Protein AF-0000000087428245 (afdb_homodimer)

Nearest PDB structures (foldseek):
  7drk-assembly1_B  TM=6.862E-01  e=1.731E-03  Staphylococcus aureus subsp. aureus N315
  4o6m-assembly1_A  TM=5.547E-01  e=1.733E-02  Archaeoglobus fulgidus DSM 4304
  4q7c-assembly1_A  TM=5.363E-01  e=1.447E-02  Archaeoglobus fulgidus DSM 4304
  4q7c-assembly1_B  TM=5.161E-01  e=2.723E-02  Archaeoglobus fulgidus DSM 4304
  7drk-assembly1_B  TM=6.968E-01  e=2.208E-03  Staphylococcus aureus subsp. aureus N315

Structure (mmCIF, N/CA/C/O backbone):
data_AF-0000000087428245-model_v1
#
loop_
_entity.id
_entity.type
_entity.pdbx_description
1 polymer 'CDP-diacylglycerol--inositol 3-phosphatidyltransferase'
#
loop_
_atom_site.group_PDB
_atom_site.id
_atom_site.type_symbol
_atom_site.label_atom_id
_atom_site.label_alt_id
_atom_site.label_comp_id
_atom_site.label_asym_id
_atom_site.label_entity_id
_atom_site.label_seq_id
_atom_site.pdbx_PDB_ins_code
_atom_site.Cartn_x
_atom_site.Cartn_y
_atom_site.Cartn_z
_atom_site.occupancy
_atom_site.B_iso_or_equiv
_atom_site.auth_seq_id
_atom_site.auth_comp_id
_atom_site.auth_asym_id
_atom_site.auth_atom_id
_atom_site.pdbx_PDB_model_num
ATOM 1 N N . MET A 1 1 ? -6.777 17.188 38.906 1 25.62 1 MET A N 1
ATOM 2 C CA . MET A 1 1 ? -7.691 16.234 38.281 1 25.62 1 MET A CA 1
ATOM 3 C C . MET A 1 1 ? -7.129 15.742 36.969 1 25.62 1 MET A C 1
ATOM 5 O O . MET A 1 1 ? -6.895 16.531 36.031 1 25.62 1 MET A O 1
ATOM 9 N N . GLY A 1 2 ? -6.172 14.945 36.75 1 35.5 2 GLY A N 1
ATOM 10 C CA . GLY A 1 2 ? -5.199 14.648 35.688 1 35.5 2 GLY A CA 1
ATOM 11 C C . GLY A 1 2 ? -5.836 14.336 34.375 1 35.5 2 GLY A C 1
ATOM 12 O O . GLY A 1 2 ? -6.699 13.453 34.281 1 35.5 2 GLY A O 1
ATOM 13 N N . PHE A 1 3 ? -6.238 15.227 33.438 1 37.97 3 PHE A N 1
ATOM 14 C CA . PHE A 1 3 ? -7.055 15.258 32.219 1 37.97 3 PHE A CA 1
ATOM 15 C C . PHE A 1 3 ? -6.816 14.008 31.375 1 37.97 3 PHE A C 1
ATOM 17 O O . PHE A 1 3 ? -5.691 13.758 30.938 1 37.97 3 PHE A O 1
ATOM 24 N N . ARG A 1 4 ? -7.328 12.883 31.672 1 47.16 4 ARG A N 1
ATOM 25 C CA . ARG A 1 4 ? -7.285 11.602 30.969 1 47.16 4 ARG A CA 1
ATOM 26 C C . ARG A 1 4 ? -7.406 11.797 29.453 1 47.16 4 ARG A C 1
ATOM 28 O O . ARG A 1 4 ? -8.445 12.242 28.969 1 47.16 4 ARG A O 1
ATOM 35 N N . VAL A 1 5 ? -6.309 12.094 28.766 1 56.28 5 VAL A N 1
ATOM 36 C CA . VAL A 1 5 ? -6.246 12.383 27.344 1 56.28 5 VAL A CA 1
ATOM 37 C C . VAL A 1 5 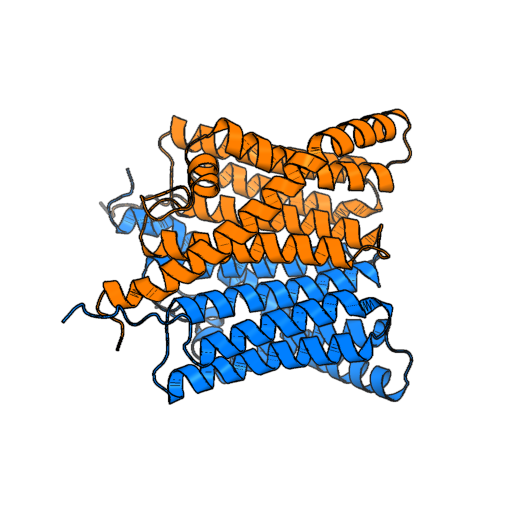? -7.074 11.359 26.562 1 56.28 5 VAL A C 1
ATOM 39 O O . VAL A 1 5 ? -6.863 10.148 26.703 1 56.28 5 VAL A O 1
ATOM 42 N N . ARG A 1 6 ? -8.367 11.766 26.312 1 72.69 6 ARG A N 1
ATOM 43 C CA . ARG A 1 6 ? -9.305 10.953 25.547 1 72.69 6 ARG A CA 1
ATOM 44 C C . ARG A 1 6 ? -8.695 10.516 24.219 1 72.69 6 ARG A C 1
ATOM 46 O O . ARG A 1 6 ? -8.125 11.328 23.5 1 72.69 6 ARG A O 1
ATOM 53 N N . SER A 1 7 ? -8.32 9.266 24.156 1 88.38 7 SER A N 1
ATOM 54 C CA . SER A 1 7 ? -7.762 8.625 22.969 1 88.38 7 SER A CA 1
ATOM 55 C C . SER A 1 7 ? -8.867 8.133 22.031 1 88.38 7 SER A C 1
ATOM 57 O O . SER A 1 7 ? -9.914 7.676 22.5 1 88.38 7 SER A O 1
ATOM 59 N N . THR A 1 8 ? -8.68 8.375 20.766 1 93.19 8 THR A N 1
ATOM 60 C CA . THR A 1 8 ? -9.648 7.941 19.766 1 93.19 8 THR A CA 1
ATOM 61 C C . THR A 1 8 ? -9.438 6.477 19.406 1 93.19 8 THR A C 1
ATOM 63 O O . THR A 1 8 ? -10.156 5.93 18.562 1 93.19 8 THR A O 1
ATOM 66 N N . VAL A 1 9 ? -8.547 5.805 20.062 1 94.56 9 VAL A N 1
ATOM 67 C CA . VAL A 1 9 ? -8.117 4.453 19.719 1 94.56 9 VAL A CA 1
ATOM 68 C C . VAL A 1 9 ? -9.297 3.492 19.844 1 94.56 9 VAL A C 1
ATOM 70 O O . VAL A 1 9 ? -9.414 2.535 19.062 1 94.56 9 VAL A O 1
ATOM 73 N N . TRP A 1 10 ? -10.211 3.855 20.719 1 94.69 10 TRP A N 1
ATOM 74 C CA . TRP A 1 10 ? -11.281 2.898 20.969 1 94.69 10 TRP A CA 1
ATOM 75 C C . TRP A 1 10 ? -12.633 3.457 20.531 1 94.69 10 TRP A C 1
ATOM 77 O O . TRP A 1 10 ? -13.68 3.008 20.984 1 94.69 10 TRP A O 1
ATOM 87 N N . TYR A 1 11 ? -12.562 4.453 19.641 1 94.56 11 TYR A N 1
ATOM 88 C CA . TYR A 1 11 ? -13.797 4.898 18.984 1 94.56 11 TYR A CA 1
ATOM 89 C C . TYR A 1 11 ? -14.477 3.744 18.266 1 94.56 11 TYR A C 1
ATOM 91 O O . TYR A 1 11 ? -13.805 2.852 17.734 1 94.56 11 TYR A O 1
ATOM 99 N N . VAL A 1 12 ? -15.734 3.758 18.219 1 96.12 12 VAL A N 1
ATOM 100 C CA . VAL A 1 12 ? -16.531 2.68 17.641 1 96.12 12 VAL A CA 1
ATOM 101 C C . VAL A 1 12 ? -16.094 2.436 16.188 1 96.12 12 VAL A C 1
ATOM 103 O O . VAL A 1 12 ? -15.82 1.298 15.805 1 96.12 12 VAL A O 1
ATOM 106 N N . PRO A 1 13 ? -16 3.436 15.328 1 96.5 13 PRO A N 1
ATOM 107 C CA . PRO A 1 13 ? -15.555 3.195 13.961 1 96.5 13 PRO A CA 1
ATOM 108 C C . PRO A 1 13 ? -14.172 2.543 13.898 1 96.5 13 PRO A C 1
ATOM 110 O O . PRO A 1 13 ? -13.906 1.738 13 1 96.5 13 PRO A O 1
ATOM 113 N N . ASN A 1 14 ? -13.273 2.873 14.828 1 96.94 14 ASN A N 1
ATOM 114 C CA . ASN A 1 14 ? -11.938 2.281 14.844 1 96.94 14 ASN A CA 1
ATOM 115 C C . ASN A 1 14 ? -11.984 0.807 15.227 1 96.94 14 ASN A C 1
ATOM 117 O O . ASN A 1 14 ? -11.211 0 14.711 1 96.94 14 ASN A O 1
ATOM 121 N N . VAL A 1 15 ? -12.844 0.48 16.141 1 97.19 15 VAL A N 1
ATOM 122 C CA . VAL A 1 15 ? -13.023 -0.917 16.516 1 97.19 15 VAL A CA 1
ATOM 123 C C . VAL A 1 15 ? -13.531 -1.714 15.312 1 97.19 15 VAL A C 1
ATOM 125 O O . VAL A 1 15 ? -13.117 -2.857 15.102 1 97.19 15 VAL A O 1
ATOM 128 N N . ILE A 1 16 ? -14.406 -1.159 14.547 1 97.88 16 ILE A N 1
ATOM 129 C CA . ILE A 1 16 ? -14.891 -1.794 13.32 1 97.88 16 ILE A CA 1
ATOM 130 C C . ILE A 1 16 ? -13.727 -2.037 12.367 1 97.88 16 ILE A C 1
ATOM 132 O O . ILE A 1 16 ? -13.625 -3.105 11.766 1 97.88 16 ILE A O 1
ATOM 136 N N . ASP A 1 17 ? -12.859 -1.083 12.266 1 98 17 ASP A N 1
ATOM 137 C CA . ASP A 1 17 ? -11.695 -1.223 11.398 1 98 17 ASP A CA 1
ATOM 138 C C . ASP A 1 17 ? -10.766 -2.334 11.891 1 98 17 ASP A C 1
ATOM 140 O O . ASP A 1 17 ? -10.219 -3.094 11.094 1 98 17 ASP A O 1
ATOM 144 N N . TYR A 1 18 ? -10.625 -2.43 13.273 1 97.88 18 TYR A N 1
ATOM 145 C CA . TYR A 1 18 ? -9.836 -3.531 13.812 1 97.88 18 TYR A CA 1
ATOM 146 C C . TYR A 1 18 ? -10.469 -4.875 13.469 1 97.88 18 TYR A C 1
ATOM 148 O O . TYR A 1 18 ? -9.766 -5.844 13.18 1 97.88 18 TYR A O 1
ATOM 156 N N . CYS A 1 19 ? -11.711 -4.938 13.492 1 98.06 19 CYS A N 1
ATOM 157 C CA . CYS A 1 19 ? -12.422 -6.152 13.109 1 98.06 19 CYS A CA 1
ATOM 158 C C . CYS A 1 19 ? -12.18 -6.484 11.641 1 98.06 19 CYS A C 1
ATOM 160 O O . CYS A 1 19 ? -12 -7.652 11.281 1 98.06 19 CYS A O 1
ATOM 162 N N . ARG A 1 20 ? -12.211 -5.457 10.789 1 98.31 20 ARG A N 1
ATOM 163 C CA . ARG A 1 20 ? -11.914 -5.664 9.375 1 98.31 20 ARG A CA 1
ATOM 164 C C . ARG A 1 20 ? -10.547 -6.309 9.188 1 98.31 20 ARG A C 1
ATOM 166 O O . ARG A 1 20 ? -10.398 -7.234 8.391 1 98.31 20 ARG A O 1
ATOM 173 N N . ILE A 1 21 ? -9.57 -5.84 9.922 1 98.12 21 ILE A N 1
ATOM 174 C CA . ILE A 1 21 ? -8.227 -6.402 9.859 1 98.12 21 ILE A CA 1
ATOM 175 C C . ILE A 1 21 ? -8.258 -7.875 10.258 1 98.12 21 ILE A C 1
ATOM 177 O O . ILE A 1 21 ? -7.656 -8.719 9.594 1 98.12 21 ILE A O 1
ATOM 181 N N . GLY A 1 22 ? -8.961 -8.172 11.367 1 98.12 22 GLY A N 1
ATOM 182 C CA . GLY A 1 22 ? -9.109 -9.555 11.797 1 98.12 22 GLY A CA 1
ATOM 183 C C . GLY A 1 22 ? -9.734 -10.445 10.742 1 98.12 22 GLY A C 1
ATOM 184 O O . GLY A 1 22 ? -9.266 -11.562 10.508 1 98.12 22 GLY A O 1
ATOM 185 N N . MET A 1 23 ? -10.758 -10 10.117 1 98.44 23 MET A N 1
ATOM 186 C CA . MET A 1 23 ? -11.438 -10.758 9.078 1 98.44 23 MET A CA 1
ATOM 187 C C . MET A 1 23 ? -10.5 -11.023 7.902 1 98.44 23 MET A C 1
ATOM 189 O O . MET A 1 23 ? -10.492 -12.125 7.344 1 98.44 23 MET A O 1
ATOM 193 N N . LEU A 1 24 ? -9.734 -10.023 7.543 1 98.38 24 LEU A N 1
ATOM 194 C CA . LEU A 1 24 ? -8.805 -10.18 6.43 1 98.38 24 LEU A CA 1
ATOM 195 C C . LEU A 1 24 ? -7.719 -11.195 6.762 1 98.38 24 LEU A C 1
ATOM 197 O O . LEU A 1 24 ? -7.344 -12.008 5.91 1 98.38 24 LEU A O 1
ATOM 201 N N . LEU A 1 25 ? -7.242 -11.203 8.008 1 97.88 25 LEU A N 1
ATOM 202 C CA . LEU A 1 25 ? -6.227 -12.164 8.414 1 97.88 25 LEU A CA 1
ATOM 203 C C . LEU A 1 25 ? -6.777 -13.586 8.375 1 97.88 25 LEU A C 1
ATOM 205 O O . LEU A 1 25 ? -6.105 -14.5 7.891 1 97.88 25 LEU A O 1
ATOM 209 N N . VAL A 1 26 ? -7.984 -13.742 8.828 1 98 26 VAL A N 1
ATOM 210 C CA . VAL A 1 26 ? -8.609 -15.055 8.773 1 98 26 VAL A CA 1
ATOM 211 C C . VAL A 1 26 ? -8.789 -15.484 7.312 1 98 26 VAL A C 1
ATOM 213 O O . VAL A 1 26 ? -8.539 -16.641 6.961 1 98 26 VAL A O 1
ATOM 216 N N . ALA A 1 27 ? -9.203 -14.555 6.5 1 98.12 27 ALA A N 1
ATOM 217 C CA . ALA A 1 27 ? -9.406 -14.852 5.082 1 98.12 27 ALA A CA 1
ATOM 218 C C . ALA A 1 27 ? -8.117 -15.352 4.438 1 98.12 27 ALA A C 1
ATOM 220 O O . ALA A 1 27 ? -8.125 -16.344 3.695 1 98.12 27 ALA A O 1
ATOM 221 N N . ILE A 1 28 ? -7.039 -14.727 4.73 1 97.19 28 ILE A N 1
ATOM 222 C CA . ILE A 1 28 ? -5.742 -15.039 4.145 1 97.19 28 ILE A CA 1
ATOM 223 C C . ILE A 1 28 ? -5.332 -16.469 4.516 1 97.19 28 ILE A C 1
ATOM 225 O O . ILE A 1 28 ? -4.824 -17.203 3.678 1 97.19 28 ILE A O 1
ATOM 229 N N . PHE A 1 29 ? -5.594 -16.891 5.723 1 96.69 29 PHE A N 1
ATOM 230 C CA . PHE A 1 29 ? -5.055 -18.156 6.195 1 96.69 29 PHE A CA 1
ATOM 231 C C . PHE A 1 29 ? -6.027 -19.297 5.902 1 96.69 29 PHE A C 1
ATOM 233 O O . PHE A 1 29 ? -5.711 -20.469 6.137 1 96.69 29 PHE A O 1
ATOM 240 N N . GLN A 1 30 ? -7.152 -19.031 5.316 1 94.94 30 GLN A N 1
ATOM 241 C CA . GLN A 1 30 ? -8.062 -20.094 4.926 1 94.94 30 GLN A CA 1
ATOM 242 C C . GLN A 1 30 ? -8.305 -20.094 3.418 1 94.94 30 GLN A C 1
ATOM 244 O O . GLN A 1 30 ? -9.219 -20.766 2.928 1 94.94 30 GLN A O 1
ATOM 249 N N . GLU A 1 31 ? -7.547 -19.359 2.723 1 92.5 31 GLU A N 1
ATOM 250 C CA . GLU A 1 31 ? -7.832 -19.109 1.312 1 92.5 31 GLU A CA 1
ATOM 251 C C . GLU A 1 31 ? -7.73 -20.406 0.494 1 92.5 31 GLU A C 1
ATOM 253 O O . GLU A 1 31 ? -8.5 -20.609 -0.444 1 92.5 31 GLU A O 1
ATOM 258 N N . SER A 1 32 ? -6.812 -21.312 0.851 1 89.81 32 SER A N 1
ATOM 259 C CA . SER A 1 32 ? -6.594 -22.531 0.073 1 89.81 32 SER A CA 1
ATOM 260 C C . SER A 1 32 ? -7.613 -23.609 0.426 1 89.81 32 SER A C 1
ATOM 262 O O . SER A 1 32 ? -7.98 -24.422 -0.421 1 89.81 32 SER A O 1
ATOM 264 N N . THR A 1 33 ? -8.195 -23.594 1.646 1 92.88 33 THR A N 1
ATOM 265 C CA . THR A 1 33 ? -9.055 -24.672 2.117 1 92.88 33 THR A CA 1
ATOM 266 C C . THR A 1 33 ? -10.523 -24.312 1.954 1 92.88 33 THR A C 1
ATOM 268 O O . THR A 1 33 ? -11.359 -25.172 1.672 1 92.88 33 THR A O 1
ATOM 271 N N . ARG A 1 34 ? -10.812 -23.078 2.172 1 96.06 34 ARG A N 1
ATOM 272 C CA . ARG A 1 34 ? -12.203 -22.625 2.121 1 96.06 34 ARG A CA 1
ATOM 273 C C . ARG A 1 34 ? -12.336 -21.359 1.295 1 96.06 34 ARG A C 1
ATOM 275 O O . ARG A 1 34 ? -12.594 -20.281 1.84 1 96.06 34 ARG A O 1
ATOM 282 N N . PRO A 1 35 ? -12.273 -21.453 -0.023 1 95.88 35 PRO A N 1
ATOM 283 C CA . PRO A 1 35 ? -12.297 -20.281 -0.891 1 95.88 35 PRO A CA 1
ATOM 284 C C . PRO A 1 35 ? -13.578 -19.453 -0.746 1 95.88 35 PRO A C 1
ATOM 286 O O . PRO A 1 35 ? -13.539 -18.234 -0.809 1 95.88 35 PRO A O 1
ATOM 289 N N . LEU A 1 36 ? -14.711 -20.094 -0.578 1 96 36 LEU A N 1
ATOM 290 C CA . LEU A 1 36 ? -15.961 -19.375 -0.423 1 96 36 LEU A CA 1
ATOM 291 C C . LEU A 1 36 ? -15.945 -18.516 0.838 1 96 36 LEU A C 1
ATOM 293 O O . LEU A 1 36 ? -16.328 -17.344 0.806 1 96 36 LEU A O 1
ATOM 297 N N . LEU A 1 37 ? -15.523 -19.094 1.914 1 96.88 37 LEU A N 1
ATOM 298 C CA . LEU A 1 37 ? -15.422 -18.344 3.156 1 96.88 37 LEU A CA 1
ATOM 299 C C . LEU A 1 37 ? -14.469 -17.156 2.996 1 96.88 37 LEU A C 1
ATOM 301 O O . LEU A 1 37 ? -14.727 -16.078 3.525 1 96.88 37 LEU A O 1
ATOM 305 N N . THR A 1 38 ? -13.352 -17.375 2.299 1 97.88 38 THR A N 1
ATOM 306 C CA . THR A 1 38 ? -12.383 -16.328 2.033 1 97.88 38 THR A CA 1
ATOM 307 C C . THR A 1 38 ? -13.055 -15.148 1.323 1 97.88 38 THR A C 1
ATOM 309 O O . THR A 1 38 ? -12.914 -14 1.748 1 97.88 38 THR A O 1
ATOM 312 N N . ILE A 1 39 ? -13.797 -15.414 0.321 1 97.56 39 ILE A N 1
ATOM 313 C CA . ILE A 1 39 ? -14.453 -14.383 -0.472 1 97.56 39 ILE A CA 1
ATOM 314 C C . ILE A 1 39 ? -15.5 -13.664 0.384 1 97.56 39 ILE A C 1
ATOM 316 O O . ILE A 1 39 ? -15.602 -12.43 0.344 1 97.56 39 ILE A O 1
ATOM 320 N N . ILE A 1 40 ? -16.234 -14.391 1.183 1 97.56 40 ILE A N 1
ATOM 321 C CA . ILE A 1 40 ? -17.266 -13.812 2.043 1 97.56 40 ILE A CA 1
ATOM 322 C C . ILE A 1 40 ? -16.609 -12.898 3.078 1 97.56 40 ILE A C 1
ATOM 324 O O . ILE A 1 40 ? -17.094 -11.789 3.332 1 97.56 40 ILE A O 1
ATOM 328 N N . LEU A 1 41 ? -15.531 -13.359 3.666 1 98.5 41 LEU A N 1
ATOM 329 C CA . LEU A 1 41 ? -14.844 -12.562 4.676 1 98.5 41 LEU A CA 1
ATOM 330 C C . LEU A 1 41 ? -14.297 -11.273 4.074 1 98.5 41 LEU A C 1
ATOM 332 O O . LEU A 1 41 ? -14.406 -10.211 4.68 1 98.5 41 LEU A O 1
ATOM 336 N N . ILE A 1 42 ? -13.727 -11.367 2.898 1 98.44 42 ILE A N 1
ATOM 337 C CA . ILE A 1 42 ? -13.188 -10.18 2.24 1 98.44 42 ILE A CA 1
ATOM 338 C C . ILE A 1 42 ? -14.32 -9.219 1.889 1 98.44 42 ILE A C 1
ATOM 340 O O . ILE A 1 42 ? -14.211 -8.016 2.107 1 98.44 42 ILE A O 1
ATOM 344 N N . ALA A 1 43 ? -15.406 -9.75 1.371 1 97.62 43 ALA A N 1
ATOM 345 C CA . ALA A 1 43 ? -16.562 -8.93 1.037 1 97.62 43 ALA A CA 1
ATOM 346 C C . ALA A 1 43 ? -17.141 -8.25 2.281 1 97.62 43 ALA A C 1
ATOM 348 O O . ALA A 1 43 ? -17.484 -7.07 2.246 1 97.62 43 ALA A O 1
ATOM 349 N N . CYS A 1 44 ? -17.203 -9 3.342 1 97.75 44 CYS A N 1
ATOM 350 C CA . CYS A 1 44 ? -17.703 -8.438 4.594 1 97.75 44 CYS A CA 1
ATOM 351 C C . CYS A 1 44 ? -16.797 -7.328 5.102 1 97.75 44 CYS A C 1
ATOM 353 O O . CYS A 1 44 ? -17.281 -6.281 5.539 1 97.75 44 CYS A O 1
ATOM 355 N N . ALA A 1 45 ? -15.508 -7.613 5.059 1 97.94 45 ALA A N 1
ATOM 356 C CA . ALA A 1 45 ? -14.555 -6.586 5.473 1 97.94 45 ALA A CA 1
ATOM 357 C C . ALA A 1 45 ? -14.719 -5.316 4.641 1 97.94 45 ALA A C 1
ATOM 359 O O . ALA A 1 45 ? -14.625 -4.203 5.168 1 97.94 45 ALA A O 1
ATOM 360 N N . SER A 1 46 ? -14.969 -5.453 3.373 1 96.44 46 SER A N 1
ATOM 361 C CA . SER A 1 46 ? -15.141 -4.32 2.473 1 96.44 46 SER A CA 1
ATOM 362 C C . SER A 1 46 ? -16.438 -3.576 2.766 1 96.44 46 SER A C 1
ATOM 364 O O . SER A 1 46 ? -16.5 -2.348 2.686 1 96.44 46 SER A O 1
ATOM 366 N N . LEU A 1 47 ? -17.484 -4.254 3.041 1 94.25 47 LEU A N 1
ATOM 367 C CA . LEU A 1 47 ? -18.781 -3.645 3.35 1 94.25 47 LEU A CA 1
ATOM 368 C C . LEU A 1 47 ? -18.719 -2.875 4.664 1 94.25 47 LEU A C 1
ATOM 370 O O . LEU A 1 47 ? -19.359 -1.841 4.816 1 94.25 47 LEU A O 1
ATOM 374 N N . MET A 1 48 ? -17.938 -3.4 5.527 1 96.06 48 MET A N 1
ATOM 375 C CA . MET A 1 48 ? -17.781 -2.754 6.824 1 96.06 48 MET A CA 1
ATOM 376 C C . MET A 1 48 ? -17.141 -1.383 6.68 1 96.06 48 MET A C 1
ATOM 378 O O . MET A 1 48 ? -17.234 -0.542 7.574 1 96.06 48 MET A O 1
ATOM 382 N N . ASP A 1 49 ? -16.422 -1.162 5.562 1 93.62 49 ASP A N 1
ATOM 383 C CA . ASP A 1 49 ? -15.852 0.147 5.266 1 93.62 49 ASP A CA 1
ATOM 384 C C . ASP A 1 49 ? -16.938 1.217 5.191 1 93.62 49 ASP A C 1
ATOM 386 O O . ASP A 1 49 ? -16.797 2.299 5.766 1 93.62 49 ASP A O 1
ATOM 390 N N . GLY A 1 50 ? -18.047 0.943 4.48 1 89.81 50 GLY A N 1
ATOM 391 C CA . GLY A 1 50 ? -19.172 1.863 4.402 1 89.81 50 GLY A CA 1
ATOM 392 C C . GLY A 1 50 ? -19.859 2.084 5.738 1 89.81 50 GLY A C 1
ATOM 393 O O . GLY A 1 50 ? -20.297 3.195 6.043 1 89.81 50 GLY A O 1
ATOM 394 N N . VAL A 1 51 ? -19.797 1.124 6.559 1 90.56 51 VAL A N 1
ATOM 395 C CA . VAL A 1 51 ? -20.469 1.155 7.852 1 90.56 51 VAL A CA 1
ATOM 396 C C . VAL A 1 51 ? -19.672 2.012 8.836 1 90.56 51 VAL A C 1
ATOM 398 O O . VAL A 1 51 ? -20.25 2.828 9.562 1 90.56 51 VAL A O 1
ATOM 401 N N . ASP A 1 52 ? -18.406 1.801 8.867 1 92 52 ASP A N 1
ATOM 402 C CA . ASP A 1 52 ? -17.594 2.557 9.82 1 92 52 ASP A CA 1
ATOM 403 C C . ASP A 1 52 ? -17.672 4.055 9.531 1 92 52 ASP A C 1
ATOM 405 O O . ASP A 1 52 ? -17.688 4.867 10.461 1 92 52 ASP A O 1
ATOM 409 N N . GLY A 1 53 ? -17.734 4.449 8.266 1 89.56 53 GLY A N 1
ATOM 410 C CA . GLY A 1 53 ? -17.906 5.855 7.918 1 89.56 53 GLY A CA 1
ATOM 411 C C . GLY A 1 53 ? -19.234 6.43 8.375 1 89.56 53 GLY A C 1
ATOM 412 O O . GLY A 1 53 ? -19.281 7.535 8.922 1 89.56 53 GLY A O 1
ATOM 413 N N . LYS A 1 54 ? -20.266 5.684 8.156 1 92 54 LYS A N 1
ATOM 414 C CA . LYS A 1 54 ? -21.594 6.125 8.57 1 92 54 LYS A CA 1
ATOM 415 C C . LYS A 1 54 ? -21.672 6.262 10.086 1 92 54 LYS A C 1
ATOM 417 O O . LYS A 1 54 ? -22.234 7.234 10.602 1 92 54 LYS A O 1
ATOM 422 N N . ILE A 1 55 ? -21.109 5.32 10.742 1 92.81 55 ILE A N 1
ATOM 423 C CA . ILE A 1 55 ? -21.125 5.316 12.195 1 92.81 55 ILE A CA 1
ATOM 424 C C . ILE A 1 55 ? -20.281 6.465 12.734 1 92.81 55 ILE A C 1
ATOM 426 O O . ILE A 1 55 ? -20.641 7.117 13.711 1 92.81 55 ILE A O 1
ATOM 430 N N . ALA A 1 56 ? -19.141 6.73 12.133 1 92.19 56 ALA A N 1
ATOM 431 C CA . ALA A 1 56 ? -18.281 7.832 12.539 1 92.19 56 ALA A CA 1
ATOM 432 C C . ALA A 1 56 ? -19.031 9.164 12.492 1 92.19 56 ALA A C 1
ATOM 434 O O . ALA A 1 56 ? -18.922 9.969 13.414 1 92.19 56 ALA A O 1
ATOM 435 N N . ARG A 1 57 ? -19.812 9.359 11.461 1 91.5 57 ARG A N 1
ATOM 436 C CA . ARG A 1 57 ? -20.562 10.594 11.297 1 91.5 57 ARG A CA 1
ATOM 437 C C . ARG A 1 57 ? -21.75 10.641 12.25 1 91.5 57 ARG A C 1
ATOM 439 O O . ARG A 1 57 ? -22.031 11.672 12.859 1 91.5 57 ARG A O 1
ATOM 446 N N . ALA A 1 58 ? -22.375 9.578 12.414 1 94.5 58 ALA A N 1
ATOM 447 C CA . ALA A 1 58 ? -23.562 9.5 13.266 1 94.5 58 ALA A CA 1
ATOM 448 C C . ALA A 1 58 ? -23.203 9.75 14.727 1 94.5 58 ALA A C 1
ATOM 450 O O . ALA A 1 58 ? -23.969 10.375 15.461 1 94.5 58 ALA A O 1
ATOM 451 N N . LEU A 1 59 ? -22.047 9.281 15.156 1 94.94 59 LEU A N 1
ATOM 452 C CA . LEU A 1 59 ? -21.656 9.391 16.562 1 94.94 59 LEU A CA 1
ATOM 453 C C . LEU A 1 59 ? -20.703 10.57 16.766 1 94.94 59 LEU A C 1
ATOM 455 O O . LEU A 1 59 ? -20.188 10.758 17.859 1 94.94 59 LEU A O 1
ATOM 459 N N . HIS A 1 60 ? -20.422 11.289 15.672 1 92.88 60 HIS A N 1
ATOM 460 C CA . HIS A 1 60 ? -19.484 12.398 15.727 1 92.88 60 HIS A CA 1
ATOM 461 C C . HIS A 1 60 ? -18.109 11.93 16.234 1 92.88 60 HIS A C 1
ATOM 463 O O . HIS A 1 60 ? -17.516 12.57 17.094 1 92.88 60 HIS A O 1
ATOM 469 N N . GLN A 1 61 ? -17.766 10.758 15.758 1 92.69 61 GLN A N 1
ATOM 470 C CA . GLN A 1 61 ? -16.484 10.164 16.125 1 92.69 61 GLN A CA 1
ATOM 471 C C . GLN A 1 61 ? -15.531 10.117 14.938 1 92.69 61 GLN A C 1
ATOM 473 O O . GLN A 1 61 ? -14.828 9.125 14.734 1 92.69 61 GLN A O 1
ATOM 478 N N . GLU A 1 62 ? -15.617 11.133 14.094 1 91.62 62 GLU A N 1
ATOM 479 C CA . GLU A 1 62 ? -14.641 11.25 13.016 1 91.62 62 GLU A CA 1
ATOM 480 C C . GLU A 1 62 ? -13.266 11.625 13.555 1 91.62 62 GLU A C 1
ATOM 482 O O . GLU A 1 62 ? -13.141 12.539 14.375 1 91.62 62 GLU A O 1
ATOM 487 N N . SER A 1 63 ? -12.227 10.828 13.18 1 92.06 63 SER A N 1
ATOM 488 C CA . SER A 1 63 ? -10.875 11.062 13.664 1 92.06 63 SER A CA 1
ATOM 489 C C . SER A 1 63 ? -9.836 10.812 12.578 1 92.06 63 SER A C 1
ATOM 491 O O . SER A 1 63 ? -10.125 10.141 11.586 1 92.06 63 SER A O 1
ATOM 493 N N . THR A 1 64 ? -8.734 11.359 12.781 1 93.38 64 THR A N 1
ATOM 494 C CA . THR A 1 64 ? -7.621 11.148 11.859 1 93.38 64 THR A CA 1
ATOM 495 C C . THR A 1 64 ? -7.18 9.688 11.875 1 93.38 64 THR A C 1
ATOM 497 O O . THR A 1 64 ? -6.84 9.125 10.836 1 93.38 64 THR A O 1
ATOM 500 N N . LEU A 1 65 ? -7.125 9.133 13.086 1 95.5 65 LEU A N 1
ATOM 501 C CA . LEU A 1 65 ? -6.773 7.723 13.172 1 95.5 65 LEU A CA 1
ATOM 502 C C . LEU A 1 65 ? -7.738 6.871 12.352 1 95.5 65 LEU A C 1
ATOM 504 O O . LEU A 1 65 ? -7.305 6.023 11.57 1 95.5 65 LEU A O 1
ATOM 508 N N . GLY A 1 66 ? -8.977 7.129 12.57 1 95.38 66 GLY A N 1
ATOM 509 C CA . GLY A 1 66 ? -9.969 6.367 11.828 1 95.38 66 GLY A CA 1
ATOM 510 C C . GLY A 1 66 ? -9.836 6.512 10.328 1 95.38 66 GLY A C 1
ATOM 511 O O . GLY A 1 66 ? -9.922 5.527 9.594 1 95.38 66 GLY A O 1
ATOM 512 N N . ALA A 1 67 ? -9.641 7.695 9.852 1 94.69 67 ALA A N 1
ATOM 513 C CA . ALA A 1 67 ? -9.453 7.949 8.422 1 94.69 67 ALA A CA 1
ATOM 514 C C . ALA A 1 67 ? -8.219 7.219 7.891 1 94.69 67 ALA A C 1
ATOM 516 O O . ALA A 1 67 ? -8.25 6.668 6.789 1 94.69 67 ALA A O 1
ATOM 517 N N . THR A 1 68 ? -7.176 7.215 8.656 1 96.94 68 THR A N 1
ATOM 518 C CA . THR A 1 68 ? -5.93 6.578 8.242 1 96.94 68 THR A CA 1
ATOM 519 C C . THR A 1 68 ? -6.082 5.059 8.227 1 96.94 68 THR A C 1
ATOM 521 O O . THR A 1 68 ? -5.617 4.395 7.297 1 96.94 68 THR A O 1
ATOM 524 N N . LEU A 1 69 ? -6.711 4.547 9.273 1 97.31 69 LEU A N 1
ATOM 525 C CA . LEU A 1 69 ? -6.996 3.117 9.305 1 97.31 69 LEU A CA 1
ATOM 526 C C . LEU A 1 69 ? -7.82 2.703 8.086 1 97.31 69 LEU A C 1
ATOM 528 O O . LEU A 1 69 ? -7.461 1.753 7.383 1 97.31 69 LEU A O 1
ATOM 532 N N . ASP A 1 70 ? -8.836 3.463 7.91 1 96.38 70 ASP A N 1
ATOM 533 C CA . ASP A 1 70 ? -9.734 3.17 6.801 1 96.38 70 ASP A CA 1
ATOM 534 C C . ASP A 1 70 ? -8.984 3.156 5.473 1 96.38 70 ASP A C 1
ATOM 536 O O . ASP A 1 70 ? -9.086 2.197 4.703 1 96.38 70 ASP A O 1
ATOM 540 N N . MET A 1 71 ? -8.211 4.117 5.188 1 96.25 71 MET A N 1
ATOM 541 C CA . MET A 1 71 ? -7.461 4.258 3.941 1 96.25 71 MET A CA 1
ATOM 542 C C . MET A 1 71 ? -6.457 3.119 3.779 1 96.25 71 MET A C 1
ATOM 544 O O . MET A 1 71 ? -6.328 2.549 2.693 1 96.25 71 MET A O 1
ATOM 548 N N . SER A 1 72 ? -5.723 2.773 4.797 1 97.5 72 SER A N 1
ATOM 549 C CA . SER A 1 72 ? -4.695 1.738 4.73 1 97.5 72 SER A CA 1
ATOM 550 C C . SER A 1 72 ? -5.316 0.356 4.559 1 97.5 72 SER A C 1
ATOM 552 O O . SER A 1 72 ? -4.836 -0.451 3.76 1 97.5 72 SER A O 1
ATOM 554 N N . ILE A 1 73 ? -6.406 0.063 5.277 1 97.88 73 ILE A N 1
ATOM 555 C CA . ILE A 1 73 ? -7.066 -1.235 5.199 1 97.88 73 ILE A CA 1
ATOM 556 C C . ILE A 1 73 ? -7.656 -1.434 3.805 1 97.88 73 ILE A C 1
ATOM 558 O O . ILE A 1 73 ? -7.605 -2.537 3.254 1 97.88 73 ILE A O 1
ATOM 562 N N . ASP A 1 74 ? -8.219 -0.363 3.273 1 97.19 74 ASP A N 1
ATOM 563 C CA . ASP A 1 74 ? -8.766 -0.449 1.92 1 97.19 74 ASP A CA 1
ATOM 564 C C . ASP A 1 74 ? -7.684 -0.857 0.92 1 97.19 74 ASP A C 1
ATOM 566 O O . ASP A 1 74 ? -7.918 -1.703 0.055 1 97.19 74 ASP A O 1
ATOM 570 N N . ARG A 1 75 ? -6.496 -0.296 1.021 1 97.12 75 ARG A N 1
ATOM 571 C CA . ARG A 1 75 ? -5.398 -0.638 0.118 1 97.12 75 ARG A CA 1
ATOM 572 C C . ARG A 1 75 ? -4.914 -2.062 0.361 1 97.12 75 ARG A C 1
ATOM 574 O O . ARG A 1 75 ? -4.508 -2.754 -0.575 1 97.12 75 ARG A O 1
ATOM 581 N N . CYS A 1 76 ? -4.871 -2.453 1.601 1 97.5 76 CYS A N 1
ATOM 582 C CA . CYS A 1 76 ? -4.504 -3.83 1.909 1 97.5 76 CYS A CA 1
ATOM 583 C C . CYS A 1 76 ? -5.512 -4.812 1.321 1 97.5 76 CYS A C 1
ATOM 585 O O . CYS A 1 76 ? -5.133 -5.848 0.773 1 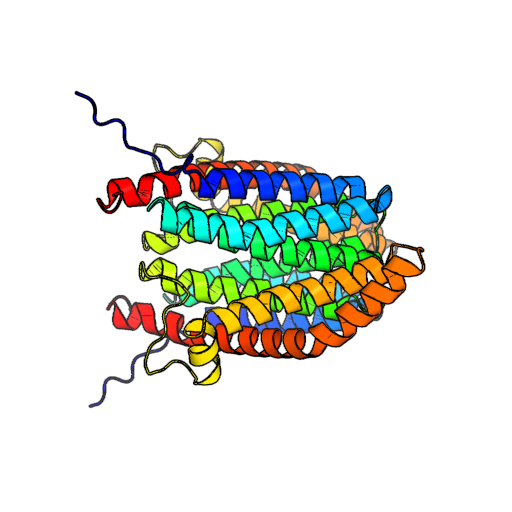97.5 76 CYS A O 1
ATOM 587 N N . THR A 1 77 ? -6.773 -4.492 1.474 1 97.94 77 THR A N 1
ATOM 588 C CA . THR A 1 77 ? -7.82 -5.359 0.947 1 97.94 77 THR A CA 1
ATOM 589 C C . THR A 1 77 ? -7.66 -5.547 -0.559 1 97.94 77 THR A C 1
ATOM 591 O O . THR A 1 77 ? -7.676 -6.676 -1.056 1 97.94 77 THR A O 1
ATOM 594 N N . GLY A 1 78 ? -7.5 -4.438 -1.246 1 97.56 78 GLY A N 1
ATOM 595 C CA . GLY A 1 78 ? -7.254 -4.531 -2.676 1 97.56 78 GLY A CA 1
ATOM 596 C C . GLY A 1 78 ? -6.016 -5.34 -3.016 1 97.56 78 GLY A C 1
ATOM 597 O O . GLY A 1 78 ? -6.035 -6.156 -3.941 1 97.56 78 GLY A O 1
ATOM 598 N N . GLY A 1 79 ? -4.98 -5.109 -2.277 1 97.75 79 GLY A N 1
ATOM 599 C CA . GLY A 1 79 ? -3.754 -5.867 -2.477 1 97.75 79 GLY A CA 1
ATOM 600 C C . GLY A 1 79 ? -3.93 -7.359 -2.252 1 97.75 79 GLY A C 1
ATOM 601 O O . GLY A 1 79 ? -3.387 -8.172 -3 1 97.75 79 GLY A O 1
ATOM 602 N N . ILE A 1 80 ? -4.633 -7.703 -1.227 1 98.12 80 ILE A N 1
ATOM 603 C CA . ILE A 1 80 ? -4.891 -9.102 -0.898 1 98.12 80 ILE A CA 1
ATOM 604 C C . ILE A 1 80 ? -5.609 -9.781 -2.061 1 98.12 80 ILE A C 1
ATOM 606 O O . ILE A 1 80 ? -5.223 -10.867 -2.49 1 98.12 80 ILE A O 1
ATOM 610 N N . ILE A 1 81 ? -6.664 -9.148 -2.566 1 98.38 81 ILE A N 1
ATOM 611 C CA . ILE A 1 81 ? -7.418 -9.734 -3.67 1 98.38 81 ILE A CA 1
ATOM 612 C C . ILE A 1 81 ? -6.508 -9.914 -4.883 1 98.38 81 ILE A C 1
ATOM 614 O O . ILE A 1 81 ? -6.492 -10.977 -5.504 1 98.38 81 ILE A O 1
ATOM 618 N N . CYS A 1 82 ? -5.715 -8.914 -5.188 1 98.5 82 CYS A N 1
ATOM 619 C CA . CYS A 1 82 ? -4.824 -8.984 -6.336 1 98.5 82 CYS A CA 1
ATOM 620 C C . CYS A 1 82 ? -3.785 -10.086 -6.152 1 98.5 82 CYS A C 1
ATOM 622 O O . CYS A 1 82 ? -3.439 -10.781 -7.109 1 98.5 82 CYS A O 1
ATOM 624 N N . MET A 1 83 ? -3.314 -10.227 -4.949 1 98.31 83 MET A N 1
ATOM 625 C CA . MET A 1 83 ? -2.318 -11.258 -4.691 1 98.31 83 MET A CA 1
ATOM 626 C C . MET A 1 83 ? -2.932 -12.648 -4.812 1 98.31 83 MET A C 1
ATOM 628 O O . MET A 1 83 ? -2.303 -13.562 -5.348 1 98.31 83 MET A O 1
ATOM 632 N N . LEU A 1 84 ? -4.094 -12.805 -4.344 1 98.12 84 LEU A N 1
ATOM 633 C CA . LEU A 1 84 ? -4.777 -14.086 -4.488 1 98.12 84 LEU A CA 1
ATOM 634 C C . LEU A 1 84 ? -5.031 -14.398 -5.957 1 98.12 84 LEU A C 1
ATOM 636 O O . LEU A 1 84 ? -4.883 -15.547 -6.387 1 98.12 84 LEU A O 1
ATOM 640 N N . LEU A 1 85 ? -5.383 -13.398 -6.688 1 98.25 85 LEU A N 1
ATOM 641 C CA . LEU A 1 85 ? -5.605 -13.586 -8.117 1 98.25 85 LEU A CA 1
ATOM 642 C C . LEU A 1 85 ? -4.309 -13.969 -8.82 1 98.25 85 LEU A C 1
ATOM 644 O O . LEU A 1 85 ? -4.316 -14.797 -9.734 1 98.25 85 LEU A O 1
ATOM 648 N N . THR A 1 86 ? -3.213 -13.352 -8.414 1 97.62 86 THR A N 1
ATOM 649 C CA . THR A 1 86 ? -1.918 -13.695 -8.992 1 97.62 86 THR A CA 1
ATOM 650 C C . THR A 1 86 ? -1.569 -15.148 -8.703 1 97.62 86 THR A C 1
ATOM 652 O O . THR A 1 86 ? -0.94 -15.82 -9.531 1 97.62 86 THR A O 1
ATOM 655 N N . SER A 1 87 ? -2.008 -15.648 -7.609 1 96.44 87 SER A N 1
ATOM 656 C CA . SER A 1 87 ? -1.747 -17.031 -7.219 1 96.44 87 SER A CA 1
ATOM 657 C C . SER A 1 87 ? -2.533 -18 -8.086 1 96.44 87 SER A C 1
ATOM 659 O O . SER A 1 87 ? -2.025 -19.062 -8.453 1 96.44 87 SER A O 1
ATOM 661 N N . VAL A 1 88 ? -3.752 -17.656 -8.477 1 96.06 88 VAL A N 1
ATOM 662 C CA . VAL A 1 88 ? -4.621 -18.609 -9.164 1 96.06 88 VAL A CA 1
ATOM 663 C C . VAL A 1 88 ? -4.578 -18.359 -10.672 1 96.06 88 VAL A C 1
ATOM 665 O O . VAL A 1 88 ? -4.957 -19.219 -11.461 1 96.06 88 VAL A O 1
ATOM 668 N N . LEU A 1 89 ? -4.156 -17.141 -11.055 1 96.38 89 LEU A N 1
ATOM 669 C CA . LEU A 1 89 ? -4.043 -16.766 -12.461 1 96.38 89 LEU A CA 1
ATOM 670 C C . LEU A 1 89 ? -2.672 -16.172 -12.758 1 96.38 89 LEU A C 1
ATOM 672 O O . LEU A 1 89 ? -2.57 -15.023 -13.203 1 96.38 89 LEU A O 1
ATOM 676 N N . PRO A 1 90 ? -1.667 -16.984 -12.648 1 95.5 90 PRO A N 1
ATOM 677 C CA . PRO A 1 90 ? -0.308 -16.469 -12.789 1 95.5 90 PRO A CA 1
ATOM 678 C C . PRO A 1 90 ? -0.021 -15.938 -14.195 1 95.5 90 PRO A C 1
ATOM 680 O O . PRO A 1 90 ? 0.8 -15.031 -14.359 1 95.5 90 PRO A O 1
ATOM 683 N N . LYS A 1 91 ? -0.704 -16.438 -15.219 1 95.31 91 LYS A N 1
ATOM 684 C CA . LYS A 1 91 ? -0.501 -16 -16.594 1 95.31 91 LYS A CA 1
ATOM 685 C C . LYS A 1 91 ? -0.802 -14.516 -16.766 1 95.31 91 LYS A C 1
ATOM 687 O O . LYS A 1 91 ? -0.214 -13.844 -17.609 1 95.31 91 LYS A O 1
ATOM 692 N N . TYR A 1 92 ? -1.668 -13.961 -15.914 1 96.44 92 TYR A N 1
ATOM 693 C CA . TYR A 1 92 ? -2.084 -12.562 -16.031 1 96.44 92 TYR A CA 1
ATOM 694 C C . TYR A 1 92 ? -1.604 -11.758 -14.828 1 96.44 92 TYR A C 1
ATOM 696 O O . TYR A 1 92 ? -2.17 -10.703 -14.516 1 96.44 92 TYR A O 1
ATOM 704 N N . SER A 1 93 ? -0.593 -12.258 -14.172 1 96.81 93 SER A N 1
ATOM 705 C CA . SER A 1 93 ? -0.101 -11.656 -12.938 1 96.81 93 SER A CA 1
ATOM 706 C C . SER A 1 93 ? 0.302 -10.203 -13.156 1 96.81 93 SER A C 1
ATOM 708 O O . SER A 1 93 ? 0.101 -9.359 -12.273 1 96.81 93 SER A O 1
ATOM 710 N N . GLN A 1 94 ? 0.824 -9.844 -14.359 1 97.06 94 GLN A N 1
ATOM 711 C CA . GLN A 1 94 ? 1.317 -8.492 -14.625 1 97.06 94 GLN A CA 1
ATOM 712 C C . GLN A 1 94 ? 0.203 -7.461 -14.484 1 97.06 94 GLN A C 1
ATOM 714 O O . GLN A 1 94 ? 0.443 -6.34 -14.023 1 97.06 94 GLN A O 1
ATOM 719 N N . TRP A 1 95 ? -0.952 -7.828 -14.805 1 97.38 95 TRP A N 1
ATOM 720 C CA . TRP A 1 95 ? -2.068 -6.891 -14.758 1 97.38 95 TRP A CA 1
ATOM 721 C C . TRP A 1 95 ? -2.529 -6.664 -13.32 1 97.38 95 TRP A C 1
ATOM 723 O O . TRP A 1 95 ? -2.816 -5.531 -12.93 1 97.38 95 TRP A O 1
ATOM 733 N N . PHE A 1 96 ? -2.58 -7.723 -12.531 1 98.25 96 PHE A N 1
ATOM 734 C CA . PHE A 1 96 ? -2.98 -7.586 -11.133 1 98.25 96 PHE A CA 1
ATOM 735 C C . PHE A 1 96 ? -1.942 -6.793 -10.344 1 98.25 96 PHE A C 1
ATOM 737 O O . PHE A 1 96 ? -2.293 -5.988 -9.484 1 98.25 96 PHE A O 1
ATOM 744 N N . ILE A 1 97 ? -0.684 -7.012 -10.672 1 98.38 97 ILE A N 1
ATOM 745 C CA . ILE A 1 97 ? 0.397 -6.277 -10.023 1 98.38 97 ILE A CA 1
ATOM 746 C C . ILE A 1 97 ? 0.29 -4.793 -10.359 1 98.38 97 ILE A C 1
ATOM 748 O O . ILE A 1 97 ? 0.414 -3.938 -9.484 1 98.38 97 ILE A O 1
ATOM 752 N N . THR A 1 98 ? 0.022 -4.52 -11.617 1 98.06 98 THR A N 1
ATOM 753 C CA . THR A 1 98 ? -0.105 -3.131 -12.055 1 98.06 98 THR A CA 1
ATOM 754 C C . THR A 1 98 ? -1.302 -2.463 -11.383 1 98.06 98 THR A C 1
ATOM 756 O O . THR A 1 98 ? -1.212 -1.314 -10.945 1 98.06 98 THR A O 1
ATOM 759 N N . ILE A 1 99 ? -2.385 -3.162 -11.289 1 98.25 99 ILE A N 1
ATOM 760 C CA . ILE A 1 99 ? -3.582 -2.643 -10.633 1 98.25 99 ILE A CA 1
ATOM 761 C C . ILE A 1 99 ? -3.271 -2.295 -9.18 1 98.25 99 ILE A C 1
ATOM 763 O O . ILE A 1 99 ? -3.609 -1.206 -8.711 1 98.25 99 ILE A O 1
ATOM 767 N N . MET A 1 100 ? -2.648 -3.174 -8.477 1 97.69 100 MET A N 1
ATOM 768 C CA . MET A 1 100 ? -2.291 -2.943 -7.082 1 97.69 100 MET A CA 1
ATOM 769 C C . MET A 1 100 ? -1.351 -1.75 -6.953 1 97.69 100 MET A C 1
ATOM 771 O O . MET A 1 100 ? -1.526 -0.91 -6.066 1 97.69 100 MET A O 1
ATOM 775 N N . MET A 1 101 ? -0.367 -1.659 -7.812 1 97.56 101 MET A N 1
ATOM 776 C CA . MET A 1 101 ? 0.617 -0.581 -7.773 1 97.56 101 MET A CA 1
ATOM 777 C C . MET A 1 101 ? -0.055 0.776 -7.961 1 97.56 101 MET A C 1
ATOM 779 O O . MET A 1 101 ? 0.21 1.714 -7.207 1 97.56 101 MET A O 1
ATOM 783 N N . VAL A 1 102 ? -0.921 0.81 -8.945 1 97.94 102 VAL A N 1
ATOM 784 C CA . VAL A 1 102 ? -1.608 2.064 -9.234 1 97.94 102 VAL A CA 1
ATOM 785 C C . VAL A 1 102 ? -2.502 2.447 -8.055 1 97.94 102 VAL A C 1
ATOM 787 O O . VAL A 1 102 ? -2.564 3.615 -7.668 1 97.94 102 VAL A O 1
ATOM 790 N N . ASP A 1 103 ? -3.145 1.501 -7.504 1 98.06 103 ASP A N 1
ATOM 791 C CA . ASP A 1 103 ? -4.059 1.738 -6.391 1 98.06 103 ASP A CA 1
ATOM 792 C C . ASP A 1 103 ? -3.307 2.264 -5.168 1 98.06 103 ASP A C 1
ATOM 794 O O . ASP A 1 103 ? -3.658 3.312 -4.625 1 98.06 103 ASP A O 1
ATOM 798 N N . ILE A 1 104 ? -2.25 1.594 -4.789 1 97.75 104 ILE A N 1
ATOM 799 C CA . ILE A 1 104 ? -1.484 1.975 -3.609 1 97.75 104 ILE A CA 1
ATOM 800 C C . ILE A 1 104 ? -0.786 3.311 -3.855 1 97.75 104 ILE A C 1
ATOM 802 O O . ILE A 1 104 ? -0.884 4.23 -3.039 1 97.75 104 ILE A O 1
ATOM 806 N N . PHE A 1 105 ? -0.202 3.443 -4.988 1 98.19 105 PHE A N 1
ATOM 807 C CA . PHE A 1 105 ? 0.601 4.613 -5.328 1 98.19 105 PHE A CA 1
ATOM 808 C C . PHE A 1 105 ? -0.261 5.871 -5.355 1 98.19 105 PHE A C 1
ATOM 810 O O . PHE A 1 105 ? 0.083 6.879 -4.734 1 98.19 105 PHE A O 1
ATOM 817 N N . SER A 1 106 ? -1.365 5.82 -6.031 1 98.12 106 SER A N 1
ATOM 818 C CA . SER A 1 106 ? -2.221 6.988 -6.207 1 98.12 106 SER A CA 1
ATOM 819 C C . SER A 1 106 ? -2.82 7.441 -4.879 1 98.12 106 SER A C 1
ATOM 821 O O . SER A 1 106 ? -2.809 8.633 -4.562 1 98.12 106 SER A O 1
ATOM 823 N N . HIS A 1 107 ? -3.244 6.523 -4.062 1 98.12 107 HIS A N 1
ATOM 824 C CA . HIS A 1 107 ? -3.873 6.871 -2.795 1 98.12 107 HIS A CA 1
ATOM 825 C C . HIS A 1 107 ? -2.838 7.332 -1.775 1 98.12 107 HIS A C 1
ATOM 827 O O . HIS A 1 107 ? -3.123 8.195 -0.94 1 98.12 107 HIS A O 1
ATOM 833 N N . TRP A 1 108 ? -1.656 6.754 -1.888 1 98 108 TRP A N 1
ATOM 834 C CA . TRP A 1 108 ? -0.592 7.191 -0.989 1 98 108 TRP A CA 1
ATOM 835 C C . TRP A 1 108 ? -0.244 8.656 -1.227 1 98 108 TRP A C 1
ATOM 837 O O . TRP A 1 108 ? -0.167 9.445 -0.281 1 98 108 TRP A O 1
ATOM 847 N N . LEU A 1 109 ? -0.105 9.031 -2.471 1 97.56 109 LEU A N 1
ATOM 848 C CA . LEU A 1 109 ? 0.262 10.398 -2.826 1 97.56 109 LEU A CA 1
ATOM 849 C C . LEU A 1 109 ? -0.834 11.375 -2.42 1 97.56 109 LEU A C 1
ATOM 851 O O . LEU A 1 109 ? -0.559 12.391 -1.771 1 97.56 109 LEU A O 1
ATOM 855 N N . ARG A 1 110 ? -2.025 11.039 -2.764 1 96.75 110 ARG A N 1
ATOM 856 C CA . ARG A 1 110 ? -3.123 11.953 -2.459 1 96.75 110 ARG A CA 1
ATOM 857 C C . ARG A 1 110 ? -3.322 12.086 -0.952 1 96.75 110 ARG A C 1
ATOM 859 O O . ARG A 1 110 ? -3.482 13.195 -0.436 1 96.75 110 ARG A O 1
ATOM 866 N N . TYR A 1 111 ? -3.32 10.977 -0.303 1 97.31 111 TYR A N 1
ATOM 867 C CA . TYR A 1 111 ? -3.551 11 1.137 1 97.31 111 TYR A CA 1
ATOM 868 C C . TYR A 1 111 ? -2.457 11.781 1.851 1 97.31 111 TYR A C 1
ATOM 870 O O . TYR A 1 111 ? -2.734 12.516 2.801 1 97.31 111 TYR A O 1
ATOM 878 N N . SER A 1 112 ? -1.224 11.641 1.427 1 96.06 112 SER A N 1
ATOM 879 C CA . SER A 1 112 ? -0.109 12.359 2.033 1 96.06 112 SER A CA 1
ATOM 880 C C . SER A 1 112 ? -0.282 13.867 1.889 1 96.06 112 SER A C 1
ATOM 882 O O . SER A 1 112 ? -0.072 14.617 2.844 1 96.06 112 SER A O 1
ATOM 884 N N . HIS A 1 113 ? -0.709 14.273 0.748 1 94 113 HIS A N 1
ATOM 885 C CA . HIS A 1 113 ? -0.907 15.703 0.528 1 94 113 HIS A CA 1
ATOM 886 C C . HIS A 1 113 ? -1.977 16.266 1.461 1 94 113 HIS A C 1
ATOM 888 O O . HIS A 1 113 ? -1.758 17.281 2.127 1 94 113 HIS A O 1
ATOM 894 N N . TYR A 1 114 ? -3.031 15.609 1.573 1 91.75 114 TYR A N 1
ATOM 895 C CA . TYR A 1 114 ? -4.164 16.156 2.305 1 91.75 114 TYR A CA 1
ATOM 896 C C . TYR A 1 114 ? -3.998 15.961 3.807 1 91.75 114 TYR A C 1
ATOM 898 O O . TYR A 1 114 ? -4.508 16.75 4.605 1 91.75 114 TYR A O 1
ATOM 906 N N . MET A 1 115 ? -3.25 14.945 4.168 1 92 115 MET A N 1
ATOM 907 C CA . MET A 1 115 ? -2.889 14.781 5.574 1 92 115 MET A CA 1
ATOM 908 C C . MET A 1 115 ? -1.963 15.906 6.031 1 92 115 MET A C 1
ATOM 910 O O . MET A 1 115 ? -2.135 16.453 7.121 1 92 115 MET A O 1
ATOM 914 N N . ARG A 1 116 ? -1.069 16.234 5.203 1 90.44 116 ARG A N 1
ATOM 915 C CA . ARG A 1 116 ? -0.154 17.344 5.496 1 90.44 116 ARG A CA 1
ATOM 916 C C . ARG A 1 116 ? -0.911 18.641 5.672 1 90.44 116 ARG A C 1
ATOM 918 O O . ARG A 1 116 ? -0.576 19.453 6.547 1 90.44 116 ARG A O 1
ATOM 925 N N . ALA A 1 117 ? -1.933 18.828 4.875 1 87.69 117 ALA A N 1
ATOM 926 C CA . ALA A 1 117 ? -2.738 20.047 4.891 1 87.69 117 ALA A CA 1
ATOM 927 C C . ALA A 1 117 ? -3.811 19.984 5.977 1 87.69 117 ALA A C 1
ATOM 929 O O . ALA A 1 117 ? -4.547 20.953 6.191 1 87.69 117 ALA A O 1
ATOM 930 N N . CYS A 1 118 ? -3.947 18.844 6.645 1 86.19 118 CYS A N 1
ATOM 931 C CA . CYS A 1 118 ? -4.914 18.625 7.711 1 86.19 118 CYS A CA 1
ATOM 932 C C . CYS A 1 118 ? -6.34 18.828 7.211 1 86.19 118 CYS A C 1
ATOM 934 O O . CYS A 1 118 ? -7.152 19.453 7.891 1 86.19 118 CYS A O 1
ATOM 936 N N . VAL A 1 119 ? -6.555 18.391 6 1 86.75 119 VAL A N 1
ATOM 937 C CA . VAL A 1 119 ? -7.895 18.406 5.422 1 86.75 119 VAL A CA 1
ATOM 938 C C . VAL A 1 119 ? -8.211 17.047 4.828 1 86.75 119 VAL A C 1
ATOM 940 O O . VAL A 1 119 ? -7.324 16.203 4.668 1 86.75 119 VAL A O 1
ATOM 943 N N . SER A 1 120 ? -9.469 16.797 4.578 1 87.06 120 SER A N 1
ATOM 944 C CA . SER A 1 120 ? -9.906 15.508 4.059 1 87.06 120 SER A CA 1
ATOM 945 C C . SER A 1 120 ? -9.328 15.242 2.674 1 87.06 120 SER A C 1
ATOM 947 O O . SER A 1 120 ? -9.227 16.156 1.852 1 87.06 120 SER A O 1
ATOM 949 N N . HIS A 1 121 ? -9.031 13.984 2.332 1 85.75 121 HIS A N 1
ATOM 950 C CA . HIS A 1 121 ? -8.5 13.57 1.039 1 85.75 121 HIS A CA 1
ATOM 951 C C . HIS A 1 121 ? -9.547 13.695 -0.057 1 85.75 121 HIS A C 1
ATOM 953 O O . HIS A 1 121 ? -9.242 13.547 -1.241 1 85.75 121 HIS A O 1
ATOM 959 N N . LYS A 1 122 ? -10.828 13.938 0.309 1 84.56 122 LYS A N 1
ATOM 960 C CA . LYS A 1 122 ? -11.914 14.094 -0.651 1 84.56 122 LYS A CA 1
ATOM 961 C C . LYS A 1 122 ? -12.078 15.555 -1.066 1 84.56 122 LYS A C 1
ATOM 963 O O . LYS A 1 122 ? -12.922 15.875 -1.906 1 84.56 122 LYS A O 1
ATOM 968 N N . THR A 1 123 ? -11.203 16.391 -0.569 1 84.81 123 THR A N 1
ATOM 969 C CA . THR A 1 123 ? -11.281 17.828 -0.858 1 84.81 123 THR A CA 1
ATOM 970 C C . THR A 1 123 ? -10.891 18.109 -2.307 1 84.81 123 THR A C 1
ATOM 972 O O . THR A 1 123 ? -9.953 17.484 -2.832 1 84.81 123 THR A O 1
ATOM 975 N N . VAL A 1 124 ? -11.672 18.953 -2.904 1 91.31 124 VAL A N 1
ATOM 976 C CA . VAL A 1 124 ? -11.398 19.375 -4.273 1 91.31 124 VAL A CA 1
ATOM 977 C C . VAL A 1 124 ? -11.367 20.891 -4.352 1 91.31 124 VAL A C 1
ATOM 979 O O . VAL A 1 124 ? -11.945 21.578 -3.506 1 91.31 124 VAL A O 1
ATOM 982 N N . ASP A 1 125 ? -10.633 21.422 -5.254 1 91.38 125 ASP A N 1
ATOM 983 C CA . ASP A 1 125 ? -10.594 22.859 -5.504 1 91.38 125 ASP A CA 1
ATOM 984 C C . ASP A 1 125 ? -10.727 23.172 -6.992 1 91.38 125 ASP A C 1
ATOM 986 O O . ASP A 1 125 ? -11.055 22.281 -7.785 1 91.38 125 ASP A O 1
ATOM 990 N N . ALA A 1 126 ? -10.562 24.391 -7.383 1 89.25 126 ALA A N 1
ATOM 991 C CA . ALA A 1 126 ? -10.812 24.844 -8.75 1 89.25 126 ALA A CA 1
ATOM 992 C C . ALA A 1 126 ? -9.805 24.234 -9.719 1 89.25 126 ALA A C 1
ATOM 994 O O . ALA A 1 126 ? -10.094 24.094 -10.914 1 89.25 126 ALA A O 1
ATOM 995 N N . ALA A 1 127 ? -8.656 23.828 -9.297 1 89.56 127 ALA A N 1
ATOM 996 C CA . ALA A 1 127 ? -7.598 23.312 -10.156 1 89.56 127 ALA A CA 1
ATOM 997 C C . ALA A 1 127 ? -7.758 21.812 -10.375 1 89.56 127 ALA A C 1
ATOM 999 O O . ALA A 1 127 ? -7.098 21.234 -11.242 1 89.56 127 ALA A O 1
ATOM 1000 N N . THR A 1 128 ? -8.633 21.188 -9.578 1 93.38 128 THR A N 1
ATOM 1001 C CA . THR A 1 128 ? -8.875 19.766 -9.727 1 93.38 128 THR A CA 1
ATOM 1002 C C . THR A 1 128 ? -9.602 19.469 -11.039 1 93.38 128 THR A C 1
ATOM 1004 O O . THR A 1 128 ? -10.539 20.172 -11.406 1 93.38 128 THR A O 1
ATOM 1007 N N . THR A 1 129 ? -9.117 18.5 -11.812 1 94.25 129 THR A N 1
ATOM 1008 C CA . THR A 1 129 ? -9.75 18.125 -13.07 1 94.25 129 THR A CA 1
ATOM 1009 C C . THR A 1 129 ? -11.234 17.828 -12.859 1 94.25 129 THR A C 1
ATOM 1011 O O . THR A 1 129 ? -11.641 17.391 -11.781 1 94.25 129 THR A O 1
ATOM 1014 N N . ARG A 1 130 ? -11.992 17.938 -13.93 1 95.56 130 ARG A N 1
ATOM 1015 C CA . ARG A 1 130 ? -13.445 17.812 -13.859 1 95.56 130 ARG A CA 1
ATOM 1016 C C . ARG A 1 130 ? -13.852 16.422 -13.414 1 95.56 130 ARG A C 1
ATOM 1018 O O . ARG A 1 130 ? -14.711 16.266 -12.547 1 95.56 130 ARG A O 1
ATOM 1025 N N . LEU A 1 131 ? -13.289 15.445 -13.984 1 95.94 131 LEU A N 1
ATOM 1026 C CA . LEU A 1 131 ? -13.648 14.07 -13.664 1 95.94 131 LEU A CA 1
ATOM 1027 C C . LEU A 1 131 ? -13.312 13.75 -12.211 1 95.94 131 LEU A C 1
ATOM 1029 O O . LEU A 1 131 ? -14.109 13.133 -11.5 1 95.94 131 LEU A O 1
ATOM 1033 N N . LEU A 1 132 ? -12.156 14.125 -11.773 1 95.81 132 LEU A N 1
ATOM 1034 C CA . LEU A 1 132 ? -11.734 13.898 -10.391 1 95.81 132 LEU A CA 1
ATOM 1035 C C . LEU A 1 132 ? -12.617 14.672 -9.422 1 95.81 132 LEU A C 1
ATOM 1037 O O . LEU A 1 132 ? -12.969 14.164 -8.352 1 95.81 132 LEU A O 1
ATOM 1041 N N . SER A 1 133 ? -12.977 15.906 -9.789 1 96.19 133 SER A N 1
ATOM 1042 C CA . SER A 1 133 ? -13.875 16.703 -8.969 1 96.19 133 SER A CA 1
ATOM 1043 C C . SER A 1 133 ? -15.242 16.047 -8.836 1 96.19 133 SER A C 1
ATOM 1045 O O . SER A 1 133 ? -15.797 15.977 -7.738 1 96.19 133 SER A O 1
ATOM 1047 N N . PHE A 1 134 ? -15.711 15.578 -9.969 1 96.38 134 PHE A N 1
ATOM 1048 C CA . PHE A 1 134 ? -17 14.898 -9.945 1 96.38 134 PHE A CA 1
ATOM 1049 C C . PHE A 1 134 ? -16.938 13.641 -9.086 1 96.38 134 PHE A C 1
ATOM 1051 O O . PHE A 1 134 ? -17.875 13.352 -8.336 1 96.38 134 PHE A O 1
ATOM 1058 N N . TYR A 1 135 ? -15.922 12.922 -9.164 1 96.5 135 TYR A N 1
ATOM 1059 C CA . TYR A 1 135 ? -15.695 11.688 -8.422 1 96.5 135 TYR A CA 1
ATOM 1060 C C . TYR A 1 135 ? -15.758 11.938 -6.922 1 96.5 135 TYR A C 1
ATOM 1062 O O . TYR A 1 135 ? -16.406 11.188 -6.191 1 96.5 135 TYR A O 1
ATOM 1070 N N . TYR A 1 136 ? -15.156 13.023 -6.449 1 94.94 136 TYR A N 1
ATOM 1071 C CA . TYR A 1 136 ? -15.039 13.234 -5.012 1 94.94 136 TYR A CA 1
ATOM 1072 C C . TYR A 1 136 ? -16.219 14.039 -4.48 1 94.94 136 TYR A C 1
ATOM 1074 O O . TYR A 1 136 ? -16.516 14.008 -3.281 1 94.94 136 TYR A O 1
ATOM 1082 N N . THR A 1 137 ? -16.906 14.781 -5.301 1 94.69 137 THR A N 1
ATOM 1083 C CA . THR A 1 137 ? -18.016 15.602 -4.832 1 94.69 137 THR A CA 1
ATOM 1084 C C . THR A 1 137 ? -19.328 14.82 -4.867 1 94.69 137 THR A C 1
ATOM 1086 O O . THR A 1 137 ? -20.281 15.164 -4.176 1 94.69 137 THR A O 1
ATOM 1089 N N . THR A 1 138 ? -19.359 13.805 -5.75 1 95.88 138 THR A N 1
ATOM 1090 C CA . THR A 1 138 ? -20.562 12.977 -5.848 1 95.88 138 THR A CA 1
ATOM 1091 C C . THR A 1 138 ? -20.391 11.68 -5.059 1 95.88 138 THR A C 1
ATOM 1093 O O . THR A 1 138 ? -19.844 10.703 -5.574 1 95.88 138 THR A O 1
ATOM 1096 N N . ARG A 1 139 ? -21.047 11.594 -3.979 1 91.81 139 ARG A N 1
ATOM 1097 C CA . ARG A 1 139 ? -20.828 10.516 -3.02 1 91.81 139 ARG A CA 1
ATOM 1098 C C . ARG A 1 139 ? -21.266 9.172 -3.596 1 91.81 139 ARG A C 1
ATOM 1100 O O . ARG A 1 139 ? -20.562 8.172 -3.438 1 91.81 139 ARG A O 1
ATOM 1107 N N . TRP A 1 140 ? -22.422 9.164 -4.152 1 93.75 140 TRP A N 1
ATOM 1108 C CA . TRP A 1 140 ? -22.922 7.898 -4.676 1 93.75 140 TRP A CA 1
ATOM 1109 C C . TRP A 1 140 ? -22.031 7.395 -5.816 1 93.75 140 TRP A C 1
ATOM 1111 O O . TRP A 1 140 ? -21.875 6.188 -5.996 1 93.75 140 TRP A O 1
ATOM 1121 N N . PHE A 1 141 ? -21.516 8.273 -6.637 1 96.69 141 PHE A N 1
ATOM 1122 C CA . PHE A 1 141 ? -20.609 7.902 -7.727 1 96.69 141 PHE A CA 1
ATOM 1123 C C . PHE A 1 141 ? -19.312 7.316 -7.184 1 96.69 141 PHE A C 1
ATOM 1125 O O . PHE A 1 141 ? -18.828 6.301 -7.688 1 96.69 141 PHE A O 1
ATOM 1132 N N . LEU A 1 142 ? -18.75 7.945 -6.227 1 95.88 142 LEU A N 1
ATOM 1133 C CA . LEU A 1 142 ? -17.562 7.445 -5.551 1 95.88 142 LEU A CA 1
ATOM 1134 C C . LEU A 1 142 ? -17.797 6.039 -5.004 1 95.88 142 LEU A C 1
ATOM 1136 O O . LEU A 1 142 ? -17 5.133 -5.242 1 95.88 142 LEU A O 1
ATOM 1140 N N . ALA A 1 143 ? -18.906 5.84 -4.32 1 94.31 143 ALA A N 1
ATOM 1141 C CA . ALA A 1 143 ? -19.234 4.547 -3.725 1 94.31 143 ALA A CA 1
ATOM 1142 C C . ALA A 1 143 ? -19.406 3.477 -4.801 1 94.31 143 ALA A C 1
ATOM 1144 O O . ALA A 1 143 ? -18.938 2.348 -4.637 1 94.31 143 ALA A O 1
ATOM 1145 N N . LEU A 1 144 ? -20.094 3.869 -5.84 1 96.5 144 LEU A N 1
ATOM 1146 C CA . LEU A 1 144 ? -20.312 2.936 -6.938 1 96.5 144 LEU A CA 1
ATOM 1147 C C . LEU A 1 144 ? -19 2.443 -7.52 1 96.5 144 LEU A C 1
ATOM 1149 O O . LEU A 1 144 ? -18.812 1.241 -7.711 1 96.5 144 LEU A O 1
ATOM 1153 N N . LEU A 1 145 ? -18.094 3.289 -7.816 1 97.44 145 LEU A N 1
ATOM 1154 C CA . LEU A 1 145 ? -16.812 2.918 -8.43 1 97.44 145 LEU A CA 1
ATOM 1155 C C . LEU A 1 145 ? -15.984 2.068 -7.473 1 97.44 145 LEU A C 1
ATOM 1157 O O . LEU A 1 145 ? -15.312 1.125 -7.902 1 97.44 145 LEU A O 1
ATOM 1161 N N . CYS A 1 146 ? -15.961 2.41 -6.188 1 95.75 146 CYS A N 1
ATOM 1162 C CA . CYS A 1 146 ? -15.219 1.635 -5.203 1 95.75 146 CYS A CA 1
ATOM 1163 C C . CYS A 1 146 ? -15.766 0.217 -5.098 1 95.75 146 CYS A C 1
ATOM 1165 O O . CYS A 1 146 ? -15 -0.75 -5.109 1 95.75 146 CYS A O 1
ATOM 1167 N N . VAL A 1 147 ? -17.094 0.091 -5.039 1 96.06 147 VAL A N 1
ATOM 1168 C CA . VAL A 1 147 ? -17.734 -1.215 -4.914 1 96.06 147 VAL A CA 1
ATOM 1169 C C . VAL A 1 147 ? -17.5 -2.027 -6.188 1 96.06 147 VAL A C 1
ATOM 1171 O O . VAL A 1 147 ? -17.188 -3.219 -6.121 1 96.06 147 VAL A O 1
ATOM 1174 N N . CYS A 1 148 ? -17.672 -1.396 -7.301 1 97.38 148 CYS A N 1
ATOM 1175 C CA . CYS A 1 148 ? -17.484 -2.098 -8.57 1 97.38 148 CYS A CA 1
ATOM 1176 C C . CYS A 1 148 ? -16.047 -2.543 -8.75 1 97.38 148 CYS A C 1
ATOM 1178 O O . CYS A 1 148 ? -15.789 -3.619 -9.289 1 97.38 148 CYS A O 1
ATOM 1180 N N . TYR A 1 149 ? -15.133 -1.675 -8.406 1 97.94 149 TYR A N 1
ATOM 1181 C CA . TYR A 1 149 ? -13.719 -2.031 -8.477 1 97.94 149 TYR A CA 1
ATOM 1182 C C . TYR A 1 149 ? -13.438 -3.316 -7.703 1 97.94 149 TYR A C 1
ATOM 1184 O O . TYR A 1 149 ? -12.859 -4.258 -8.242 1 97.94 149 TYR A O 1
ATOM 1192 N N . GLU A 1 150 ? -13.891 -3.424 -6.508 1 97.38 150 GLU A N 1
ATOM 1193 C CA . GLU A 1 150 ? -13.641 -4.59 -5.668 1 97.38 150 GLU A CA 1
ATOM 1194 C C . GLU A 1 150 ? -14.461 -5.793 -6.137 1 97.38 150 GLU A C 1
ATOM 1196 O O . GLU A 1 150 ? -13.977 -6.926 -6.109 1 97.38 150 GLU A O 1
ATOM 1201 N N . THR A 1 151 ? -15.672 -5.496 -6.516 1 98 151 THR A N 1
ATOM 1202 C CA . THR A 1 151 ? -16.531 -6.574 -6.984 1 98 151 THR A CA 1
ATO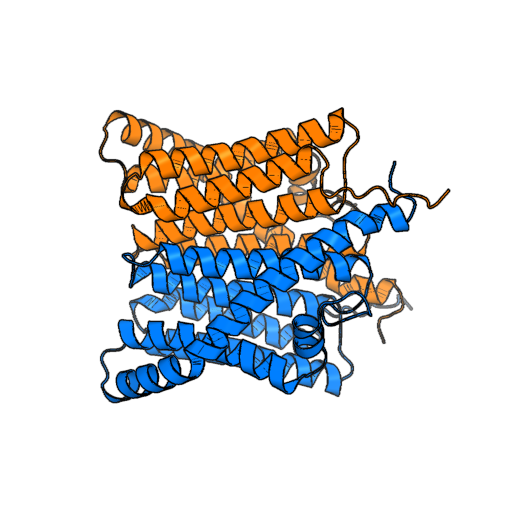M 1203 C C . THR A 1 151 ? -15.953 -7.227 -8.234 1 98 151 THR A C 1
ATOM 1205 O O . THR A 1 151 ? -16 -8.445 -8.391 1 98 151 THR A O 1
ATOM 1208 N N . ALA A 1 152 ? -15.438 -6.453 -9.125 1 98.44 152 ALA A N 1
ATOM 1209 C CA . ALA A 1 152 ? -14.844 -7 -10.336 1 98.44 152 ALA A CA 1
ATOM 1210 C C . ALA A 1 152 ? -13.711 -7.969 -10.008 1 98.44 152 ALA A C 1
ATOM 1212 O O . ALA A 1 152 ? -13.641 -9.07 -10.555 1 98.44 152 ALA A O 1
ATOM 1213 N N . LEU A 1 153 ? -12.867 -7.629 -9.125 1 98.31 153 LEU A N 1
ATOM 1214 C CA . LEU A 1 153 ? -11.734 -8.461 -8.742 1 98.31 153 LEU A CA 1
ATOM 1215 C C . LEU A 1 153 ? -12.195 -9.695 -7.98 1 98.31 153 LEU A C 1
ATOM 1217 O O . LEU A 1 153 ? -11.742 -10.812 -8.25 1 98.31 153 LEU A O 1
ATOM 1221 N N . LEU A 1 154 ? -13.125 -9.492 -7.051 1 98.25 154 LEU A N 1
ATOM 1222 C CA . LEU A 1 154 ? -13.617 -10.594 -6.23 1 98.25 154 LEU A CA 1
ATOM 1223 C C . LEU A 1 154 ? -14.391 -11.602 -7.078 1 98.25 154 LEU A C 1
ATOM 1225 O O . LEU A 1 154 ? -14.336 -12.805 -6.82 1 98.25 154 LEU A O 1
ATOM 1229 N N . SER A 1 155 ? -15.141 -11.078 -8.016 1 98.44 155 SER A N 1
ATOM 1230 C CA . SER A 1 155 ? -15.883 -11.977 -8.898 1 98.44 155 SER A CA 1
ATOM 1231 C C . SER A 1 155 ? -14.945 -12.859 -9.711 1 98.44 155 SER A C 1
ATOM 1233 O O . SER A 1 155 ? -15.234 -14.039 -9.93 1 98.44 155 SER A O 1
ATOM 1235 N N . LEU A 1 156 ? -13.883 -12.25 -10.164 1 98.31 156 LEU A N 1
ATOM 1236 C CA . LEU A 1 156 ? -12.891 -13.039 -10.883 1 98.31 156 LEU A CA 1
ATOM 1237 C C . LEU A 1 156 ? -12.281 -14.102 -9.977 1 98.31 156 LEU A C 1
ATOM 1239 O O . LEU A 1 156 ? -12.086 -15.242 -10.391 1 98.31 156 LEU A O 1
ATOM 1243 N N . LEU A 1 157 ? -12.016 -13.727 -8.758 1 98.19 157 LEU A N 1
ATOM 1244 C CA . LEU A 1 157 ? -11.477 -14.68 -7.797 1 98.19 157 LEU A CA 1
ATOM 1245 C C . LEU A 1 157 ? -12.461 -15.812 -7.547 1 98.19 157 LEU A C 1
ATOM 1247 O O . LEU A 1 157 ? -12.07 -16.984 -7.523 1 98.19 157 LEU A O 1
ATOM 1251 N N . ALA A 1 158 ? -13.711 -15.5 -7.395 1 98.06 158 ALA A N 1
ATOM 1252 C CA . ALA A 1 158 ? -14.75 -16.5 -7.184 1 98.06 158 ALA A CA 1
ATOM 1253 C C . ALA A 1 158 ? -14.859 -17.438 -8.383 1 98.06 158 ALA A C 1
ATOM 1255 O O . ALA A 1 158 ? -14.961 -18.656 -8.219 1 98.06 158 ALA A O 1
ATOM 1256 N N . TYR A 1 159 ? -14.836 -16.828 -9.523 1 98 159 TYR A N 1
ATOM 1257 C CA . TYR A 1 159 ? -14.93 -17.609 -10.758 1 98 159 TYR A CA 1
ATOM 1258 C C . TYR A 1 159 ? -13.797 -18.625 -10.852 1 98 159 TYR A C 1
ATOM 1260 O O . TYR A 1 159 ? -14.016 -19.75 -11.297 1 98 159 TYR A O 1
ATOM 1268 N N . MET A 1 160 ? -12.68 -18.281 -10.359 1 96.88 160 MET A N 1
ATOM 1269 C CA . MET A 1 160 ? -11.492 -19.125 -10.523 1 96.88 160 MET A CA 1
ATOM 1270 C C . MET A 1 160 ? -11.391 -20.141 -9.398 1 96.88 160 MET A C 1
ATOM 1272 O O . MET A 1 160 ? -10.75 -21.188 -9.562 1 96.88 160 MET A O 1
ATOM 1276 N N . THR A 1 161 ? -12.086 -19.922 -8.289 1 96.56 161 THR A N 1
ATOM 1277 C CA . THR A 1 161 ? -11.719 -20.734 -7.133 1 96.56 161 THR A CA 1
ATOM 1278 C C . THR A 1 161 ? -12.914 -21.562 -6.656 1 96.56 161 THR A C 1
ATOM 1280 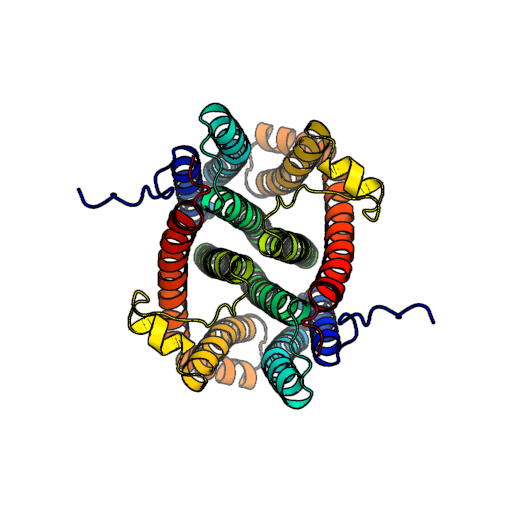O O . THR A 1 161 ? -12.75 -22.516 -5.895 1 96.56 161 THR A O 1
ATOM 1283 N N . ILE A 1 162 ? -14.109 -21.188 -7.043 1 96.19 162 ILE A N 1
ATOM 1284 C CA . ILE A 1 162 ? -15.289 -21.875 -6.539 1 96.19 162 ILE A CA 1
ATOM 1285 C C . ILE A 1 162 ? -15.977 -22.625 -7.676 1 96.19 162 ILE A C 1
ATOM 1287 O O . ILE A 1 162 ? -16.609 -22.016 -8.539 1 96.19 162 ILE A O 1
ATOM 1291 N N . PRO A 1 163 ? -15.961 -23.938 -7.629 1 93.44 163 PRO A N 1
ATOM 1292 C CA . PRO A 1 163 ? -16.562 -24.75 -8.695 1 93.44 163 PRO A CA 1
ATOM 1293 C C . PRO A 1 163 ? -18.047 -24.984 -8.492 1 93.44 163 PRO A C 1
ATOM 1295 O O . PRO A 1 163 ? -18.5 -26.141 -8.43 1 93.44 163 PRO A O 1
ATOM 1298 N N . ASN A 1 164 ? -18.812 -24.125 -8.109 1 95.94 164 ASN A N 1
ATOM 1299 C CA . ASN A 1 164 ? -20.266 -24.141 -7.977 1 95.94 164 ASN A CA 1
ATOM 1300 C C . ASN A 1 164 ? -20.953 -23.328 -9.062 1 95.94 164 ASN A C 1
ATOM 1302 O O . ASN A 1 164 ? -20.625 -22.156 -9.25 1 95.94 164 ASN A O 1
ATOM 1306 N N . ARG A 1 165 ? -21.844 -23.984 -9.781 1 96.75 165 ARG A N 1
ATOM 1307 C CA . ARG A 1 165 ? -22.453 -23.391 -10.961 1 96.75 165 ARG A CA 1
ATOM 1308 C C . ARG A 1 165 ? -23.141 -22.078 -10.617 1 96.75 165 ARG A C 1
ATOM 1310 O O . ARG A 1 165 ? -23.031 -21.094 -11.359 1 96.75 165 ARG A O 1
ATOM 1317 N N . VAL A 1 166 ? -23.828 -22.047 -9.539 1 96.62 166 VAL A N 1
ATOM 1318 C CA . VAL A 1 166 ? -24.547 -20.844 -9.125 1 96.62 166 VAL A CA 1
ATOM 1319 C C . VAL A 1 166 ? -23.562 -19.719 -8.875 1 96.62 166 VAL A C 1
ATOM 1321 O O . VAL A 1 166 ? -23.766 -18.578 -9.328 1 96.62 166 VAL A O 1
ATOM 1324 N N . VAL A 1 167 ? -22.469 -19.953 -8.125 1 96.19 167 VAL A N 1
ATOM 1325 C CA . VAL A 1 167 ? -21.438 -18.969 -7.797 1 96.19 167 VAL A CA 1
ATOM 1326 C C . VAL A 1 167 ? -20.75 -18.5 -9.078 1 96.19 167 VAL A C 1
ATOM 1328 O O . VAL A 1 167 ? -20.484 -17.297 -9.242 1 96.19 167 VAL A O 1
ATOM 1331 N N . VAL A 1 168 ? -20.516 -19.375 -9.93 1 97.12 168 VAL A N 1
ATOM 1332 C CA . VAL A 1 168 ? -19.844 -19.047 -11.18 1 97.12 168 VAL A CA 1
ATOM 1333 C C . VAL A 1 168 ? -20.719 -18.109 -12.008 1 97.12 168 VAL A C 1
ATOM 1335 O O . VAL A 1 168 ? -20.25 -17.094 -12.516 1 97.12 168 VAL A O 1
ATOM 1338 N N . ASP A 1 169 ? -22 -18.469 -12.148 1 97.94 169 ASP A N 1
ATOM 1339 C CA . ASP A 1 169 ? -22.922 -17.641 -12.914 1 97.94 169 ASP A CA 1
ATOM 1340 C C . ASP A 1 169 ? -23.016 -16.234 -12.305 1 97.94 169 ASP A C 1
ATOM 1342 O O . ASP A 1 169 ? -22.984 -15.242 -13.031 1 97.94 169 ASP A O 1
ATOM 1346 N N . LEU A 1 170 ? -23.125 -16.219 -11.008 1 97.69 170 LEU A N 1
ATOM 1347 C CA . LEU A 1 170 ? -23.188 -14.93 -10.32 1 97.69 170 LEU A CA 1
ATOM 1348 C C . LEU A 1 170 ? -21.906 -14.141 -10.516 1 97.69 170 LEU A C 1
ATOM 1350 O O . LEU A 1 170 ? -21.938 -12.922 -10.703 1 97.69 170 LEU A O 1
ATOM 1354 N N . ALA A 1 171 ? -20.812 -14.812 -10.438 1 98.06 171 ALA A N 1
ATOM 1355 C CA . ALA A 1 171 ? -19.5 -14.172 -10.602 1 98.06 171 ALA A CA 1
ATOM 1356 C C . ALA A 1 171 ? -19.359 -13.586 -12 1 98.06 171 ALA A C 1
ATOM 1358 O O . ALA A 1 171 ? -18.828 -12.477 -12.164 1 98.06 171 ALA A O 1
ATOM 1359 N N . ILE A 1 172 ? -19.797 -14.289 -12.953 1 98.19 172 ILE A N 1
ATOM 1360 C CA . ILE A 1 172 ? -19.703 -13.82 -14.336 1 98.19 172 ILE A CA 1
ATOM 1361 C C . ILE A 1 172 ? -20.547 -12.562 -14.516 1 98.19 172 ILE A C 1
ATOM 1363 O O . ILE A 1 172 ? -20.078 -11.562 -15.055 1 98.19 172 ILE A O 1
ATOM 1367 N N . VAL A 1 173 ? -21.75 -12.578 -14.031 1 98.44 173 VAL A N 1
ATOM 1368 C CA . VAL A 1 173 ? -22.656 -11.438 -14.18 1 98.44 173 VAL A CA 1
ATOM 1369 C C . VAL A 1 173 ? -22.109 -10.242 -13.414 1 98.44 173 VAL A C 1
ATOM 1371 O O . VAL A 1 173 ? -22.016 -9.133 -13.953 1 98.44 173 VAL A O 1
ATOM 1374 N N . ALA A 1 174 ? -21.719 -10.492 -12.195 1 98.38 174 ALA A N 1
ATOM 1375 C CA . ALA A 1 174 ? -21.172 -9.422 -11.359 1 98.38 174 ALA A CA 1
ATOM 1376 C C . ALA A 1 174 ? -19.891 -8.852 -11.969 1 98.38 174 ALA A C 1
ATOM 1378 O O . ALA A 1 174 ? -19.688 -7.637 -11.961 1 98.38 174 ALA A O 1
ATOM 1379 N N . GLY A 1 175 ? -19.031 -9.742 -12.461 1 98.31 175 GLY A N 1
ATOM 1380 C CA . GLY A 1 175 ? -17.797 -9.312 -13.078 1 98.31 175 GLY A CA 1
ATOM 1381 C C . GLY A 1 175 ? -18 -8.484 -14.328 1 98.31 175 GLY A C 1
ATOM 1382 O O . GLY A 1 175 ? -17.359 -7.445 -14.508 1 98.31 175 GLY A O 1
ATOM 1383 N N . LEU A 1 176 ? -18.891 -8.883 -15.156 1 98 176 LEU A N 1
ATOM 1384 C CA . LEU A 1 176 ? -19.156 -8.188 -16.406 1 98 176 LEU A CA 1
ATOM 1385 C C . LEU A 1 176 ? -19.797 -6.824 -16.141 1 98 176 LEU A C 1
ATOM 1387 O O . LEU A 1 176 ? -19.453 -5.836 -16.797 1 98 176 LEU A O 1
ATOM 1391 N N . LEU A 1 177 ? -20.672 -6.785 -15.188 1 98.12 177 LEU A N 1
ATOM 1392 C CA . LEU A 1 177 ? -21.359 -5.543 -14.875 1 98.12 177 LEU A CA 1
ATOM 1393 C C . LEU A 1 177 ? -20.422 -4.551 -14.195 1 98.12 177 LEU A C 1
ATOM 1395 O O . LEU A 1 177 ? -20.516 -3.342 -14.422 1 98.12 177 LEU A O 1
ATOM 1399 N N . SER A 1 178 ? -19.516 -5.031 -13.461 1 98.56 178 SER A N 1
ATOM 1400 C CA . SER A 1 178 ? -18.672 -4.164 -12.641 1 98.56 178 SER A CA 1
ATOM 1401 C C . SER A 1 178 ? -17.406 -3.762 -13.391 1 98.56 178 SER A C 1
ATOM 1403 O O . SER A 1 178 ? -16.781 -2.758 -13.055 1 98.56 178 SER A O 1
ATOM 1405 N N . SER A 1 179 ? -16.984 -4.449 -14.414 1 98 179 SER A N 1
ATOM 1406 C CA . SER A 1 179 ? -15.695 -4.289 -15.062 1 98 179 SER A CA 1
ATOM 1407 C C . SER A 1 179 ? -15.57 -2.91 -15.703 1 98 179 SER A C 1
ATOM 1409 O O . SER A 1 179 ? -14.516 -2.273 -15.617 1 98 179 SER A O 1
ATOM 1411 N N . PRO A 1 180 ? -16.625 -2.367 -16.406 1 98.06 180 PRO A N 1
ATOM 1412 C CA . PRO A 1 180 ? -16.469 -1.026 -16.969 1 98.06 180 PRO A CA 1
ATOM 1413 C C . PRO A 1 180 ? -16.234 0.043 -15.906 1 98.06 180 PRO A C 1
ATOM 1415 O O . PRO A 1 180 ? -15.438 0.963 -16.125 1 98.06 180 PRO A O 1
ATOM 1418 N N . PHE A 1 181 ? -16.875 -0.104 -14.836 1 98.25 181 PHE A N 1
ATOM 1419 C CA . PHE A 1 181 ? -16.703 0.856 -13.758 1 98.25 181 PHE A CA 1
ATOM 1420 C C . PHE A 1 181 ? -15.359 0.684 -13.078 1 98.25 181 PHE A C 1
ATOM 1422 O O . PHE A 1 181 ? -14.75 1.66 -12.625 1 98.25 181 PHE A O 1
ATOM 1429 N N . ALA A 1 182 ? -14.906 -0.535 -13.031 1 98 182 ALA A N 1
ATOM 1430 C CA . ALA A 1 182 ? -13.57 -0.792 -12.492 1 98 182 ALA A CA 1
ATOM 1431 C C . ALA A 1 182 ? -12.5 -0.149 -13.367 1 98 182 ALA A C 1
ATOM 1433 O O . ALA A 1 182 ? -11.516 0.385 -12.859 1 98 182 ALA A O 1
ATOM 1434 N N . GLY A 1 183 ? -12.703 -0.216 -14.695 1 97.88 183 GLY A N 1
ATOM 1435 C CA . GLY A 1 183 ? -11.805 0.469 -15.609 1 97.88 183 GLY A CA 1
ATOM 1436 C C . GLY A 1 183 ? -11.773 1.972 -15.398 1 97.88 183 GLY A C 1
ATOM 1437 O O . GLY A 1 183 ? -10.703 2.584 -15.406 1 97.88 183 GLY A O 1
ATOM 1438 N N . LEU A 1 184 ? -12.93 2.543 -15.219 1 98 184 LEU A N 1
ATOM 1439 C CA . LEU A 1 184 ? -13.023 3.975 -14.953 1 98 184 LEU A CA 1
ATOM 1440 C C . LEU A 1 184 ? -12.328 4.332 -13.641 1 98 184 LEU A C 1
ATOM 1442 O O . LEU A 1 184 ? -11.648 5.363 -13.562 1 98 184 LEU A O 1
ATOM 1446 N N . LYS A 1 185 ? -12.484 3.494 -12.656 1 98 185 LYS A N 1
ATOM 1447 C CA . LYS A 1 185 ? -11.82 3.727 -11.375 1 98 185 LYS A CA 1
ATOM 1448 C C . LYS A 1 185 ? -10.305 3.744 -11.539 1 98 185 LYS A C 1
ATOM 1450 O O . LYS A 1 185 ? -9.609 4.539 -10.891 1 98 185 LYS A O 1
ATOM 1455 N N . MET A 1 186 ? -9.773 2.938 -12.367 1 97.56 186 MET A N 1
ATOM 1456 C CA . MET A 1 186 ? -8.336 2.891 -12.617 1 97.56 186 MET A CA 1
ATOM 1457 C C . MET A 1 186 ? -7.859 4.18 -13.281 1 97.56 186 MET A C 1
ATOM 1459 O O . MET A 1 186 ? -6.781 4.684 -12.969 1 97.56 186 MET A O 1
ATOM 1463 N N . ILE A 1 187 ? -8.656 4.672 -14.18 1 97.81 187 ILE A N 1
ATOM 1464 C CA . ILE A 1 187 ? -8.336 5.934 -14.836 1 97.81 187 ILE A CA 1
ATOM 1465 C C . ILE A 1 187 ? -8.328 7.062 -13.805 1 97.81 187 ILE A C 1
ATOM 1467 O O . ILE A 1 187 ? -7.418 7.895 -13.797 1 97.81 187 ILE A O 1
ATOM 1471 N N . ILE A 1 188 ? -9.258 7.023 -12.984 1 97.88 188 ILE A N 1
ATOM 1472 C CA . ILE A 1 188 ? -9.375 8.047 -11.953 1 97.88 188 ILE A CA 1
ATOM 1473 C C . ILE A 1 188 ? -8.195 7.953 -10.992 1 97.88 188 ILE A C 1
ATOM 1475 O O . ILE A 1 188 ? -7.68 8.977 -10.523 1 97.88 188 ILE A O 1
ATOM 1479 N N . ASN A 1 189 ? -7.762 6.746 -10.672 1 98 189 ASN A N 1
ATOM 1480 C CA . ASN A 1 189 ? -6.59 6.574 -9.82 1 98 189 ASN A CA 1
ATOM 1481 C C . ASN A 1 189 ? -5.352 7.223 -10.438 1 98 189 ASN A C 1
ATOM 1483 O O . ASN A 1 189 ? -4.551 7.836 -9.734 1 98 189 ASN A O 1
ATOM 1487 N N . VAL A 1 190 ? -5.223 7.109 -11.703 1 97.5 190 VAL A N 1
ATOM 1488 C CA . VAL A 1 190 ? -4.086 7.715 -12.391 1 97.5 190 VAL A CA 1
ATOM 1489 C C . VAL A 1 190 ? -4.195 9.242 -12.328 1 97.5 190 VAL A C 1
ATOM 1491 O O . VAL A 1 190 ? -3.209 9.93 -12.047 1 97.5 190 VAL A O 1
ATOM 1494 N N . LEU A 1 191 ? -5.371 9.773 -12.539 1 97.12 191 LEU A N 1
ATOM 1495 C CA . LEU A 1 191 ? -5.598 11.211 -12.445 1 97.12 191 LEU A CA 1
ATOM 1496 C C . LEU A 1 191 ? -5.293 11.719 -11.039 1 97.12 191 LEU A C 1
ATOM 1498 O O . LEU A 1 191 ? -4.719 12.789 -10.867 1 97.12 191 LEU A O 1
ATOM 1502 N N . GLN A 1 192 ? -5.711 10.922 -10.125 1 96.75 192 GLN A N 1
ATOM 1503 C CA . GLN A 1 192 ? -5.461 11.242 -8.727 1 96.75 192 GLN A CA 1
ATOM 1504 C C . GLN A 1 192 ? -3.967 11.336 -8.438 1 96.75 192 GLN A C 1
ATOM 1506 O O . GLN A 1 192 ? -3.523 12.234 -7.715 1 96.75 192 GLN A O 1
ATOM 1511 N N . ALA A 1 193 ? -3.238 10.469 -8.961 1 97.12 193 ALA A N 1
ATOM 1512 C CA . ALA A 1 193 ? -1.792 10.445 -8.758 1 97.12 193 ALA A CA 1
ATOM 1513 C C . ALA A 1 193 ? -1.133 11.672 -9.391 1 97.12 193 ALA A C 1
ATOM 1515 O O . ALA A 1 193 ? -0.29 12.32 -8.766 1 97.12 193 ALA A O 1
ATOM 1516 N N . VAL A 1 194 ? -1.52 11.977 -10.57 1 96.69 194 VAL A N 1
ATOM 1517 C CA . VAL A 1 194 ? -0.953 13.117 -11.289 1 96.69 194 VAL A CA 1
ATOM 1518 C C . VAL A 1 194 ? -1.281 14.414 -10.539 1 96.69 194 VAL A C 1
ATOM 1520 O O . VAL A 1 194 ? -0.41 15.258 -10.344 1 96.69 194 VAL A O 1
ATOM 1523 N N . ASP A 1 195 ? -2.49 14.539 -10.125 1 96.5 195 ASP A N 1
ATOM 1524 C CA . ASP A 1 195 ? -2.922 15.711 -9.367 1 96.5 195 ASP A CA 1
ATOM 1525 C C . ASP A 1 195 ? -2.131 15.852 -8.07 1 96.5 195 ASP A C 1
ATOM 1527 O O . ASP A 1 195 ? -1.686 16.938 -7.719 1 96.5 195 ASP A O 1
ATOM 1531 N N . ALA A 1 196 ? -1.979 14.727 -7.387 1 96.44 196 ALA A N 1
ATOM 1532 C CA . ALA A 1 196 ? -1.283 14.742 -6.102 1 96.44 196 ALA A CA 1
ATOM 1533 C C . ALA A 1 196 ? 0.191 15.094 -6.281 1 96.44 196 ALA A C 1
ATOM 1535 O O . ALA A 1 196 ? 0.779 15.781 -5.441 1 96.44 196 ALA A O 1
ATOM 1536 N N . ILE A 1 197 ? 0.828 14.617 -7.344 1 96.56 197 ILE A N 1
ATOM 1537 C CA . ILE A 1 197 ? 2.227 14.922 -7.629 1 96.56 197 ILE A CA 1
ATOM 1538 C C . ILE A 1 197 ? 2.4 16.422 -7.82 1 96.56 197 ILE A C 1
ATOM 1540 O O . ILE A 1 197 ? 3.324 17.031 -7.266 1 96.56 197 ILE A O 1
ATOM 1544 N N . HIS A 1 198 ? 1.491 17 -8.547 1 94.75 198 HIS A N 1
ATOM 1545 C CA . HIS A 1 198 ? 1.556 18.438 -8.773 1 94.75 198 HIS A CA 1
ATOM 1546 C C . HIS A 1 198 ? 1.352 19.219 -7.48 1 94.75 198 HIS A C 1
ATOM 1548 O O . HIS A 1 198 ? 2.088 20.172 -7.195 1 94.75 198 HIS A O 1
ATOM 1554 N N . ARG A 1 199 ? 0.472 18.828 -6.707 1 93.62 199 ARG A N 1
ATOM 1555 C CA . ARG A 1 199 ? 0.151 19.547 -5.477 1 93.62 199 ARG A CA 1
ATOM 1556 C C . ARG A 1 199 ? 1.267 19.391 -4.449 1 93.62 199 ARG A C 1
ATOM 1558 O O . ARG A 1 199 ? 1.638 20.359 -3.783 1 93.62 199 ARG A O 1
ATOM 1565 N N . LEU A 1 200 ? 1.733 18.203 -4.301 1 94.38 200 LEU A N 1
ATOM 1566 C CA . LEU A 1 200 ? 2.852 17.984 -3.389 1 94.38 200 LEU A CA 1
ATOM 1567 C C . LEU A 1 200 ? 4.086 18.75 -3.85 1 94.38 200 LEU A C 1
ATOM 1569 O O . LEU A 1 200 ? 4.887 19.203 -3.025 1 94.38 200 LEU A O 1
ATOM 1573 N N . GLY A 1 201 ? 4.223 18.891 -5.129 1 93.44 201 GLY A N 1
ATOM 1574 C CA . GLY A 1 201 ? 5.375 19.562 -5.715 1 93.44 201 GLY A CA 1
ATOM 1575 C C . GLY A 1 201 ? 5.402 21.047 -5.438 1 93.44 201 GLY A C 1
ATOM 1576 O O . GLY A 1 201 ? 6.473 21.656 -5.406 1 93.44 201 GLY A O 1
ATOM 1577 N N . VAL A 1 202 ? 4.238 21.656 -5.148 1 90.31 202 VAL A N 1
ATOM 1578 C CA . VAL A 1 202 ? 4.195 23.109 -4.945 1 90.31 202 VAL A CA 1
ATOM 1579 C C . VAL A 1 202 ? 3.891 23.406 -3.482 1 90.31 202 VAL A C 1
ATOM 1581 O O . VAL A 1 202 ? 3.939 24.578 -3.064 1 90.31 202 VAL A O 1
ATOM 1584 N N . ALA A 1 203 ? 3.578 22.406 -2.723 1 82 203 ALA A N 1
ATOM 1585 C CA . ALA A 1 203 ? 3.146 22.594 -1.34 1 82 203 ALA A CA 1
ATOM 1586 C C . ALA A 1 203 ? 4.215 23.328 -0.53 1 82 203 ALA A C 1
ATOM 1588 O O . ALA A 1 203 ? 3.912 24.266 0.201 1 82 203 ALA A O 1
ATOM 1589 N N . GLU A 1 204 ? 5.418 22.922 -0.606 1 75.88 204 GLU A N 1
ATOM 1590 C CA . GLU A 1 204 ? 6.48 23.516 0.193 1 75.88 204 GLU A CA 1
ATOM 1591 C C . GLU A 1 204 ? 6.852 24.891 -0.326 1 75.88 204 GLU A C 1
ATOM 1593 O O . GLU A 1 204 ? 7.297 25.75 0.44 1 75.88 204 GLU A O 1
ATOM 1598 N N . VAL A 1 205 ? 6.707 25 -1.597 1 72.06 205 VAL A N 1
ATOM 1599 C CA . VAL A 1 205 ? 7.004 26.297 -2.176 1 72.06 205 VAL A CA 1
ATOM 1600 C C . VAL A 1 205 ? 6 27.328 -1.668 1 72.06 205 VAL A C 1
ATOM 1602 O O . VAL A 1 205 ? 6.379 28.453 -1.302 1 72.06 205 VAL A O 1
ATOM 1605 N N . GLU A 1 206 ? 4.816 26.891 -1.539 1 69.19 206 GLU A N 1
ATOM 1606 C CA . GLU A 1 206 ? 3.746 27.766 -1.076 1 69.19 206 GLU A CA 1
ATOM 1607 C C . GLU A 1 206 ? 3.879 28.047 0.416 1 69.19 206 GLU A C 1
ATOM 1609 O O . GLU A 1 206 ? 3.496 29.125 0.879 1 69.19 206 GLU A O 1
ATOM 1614 N N . GLU A 1 207 ? 4.34 27.062 1.133 1 66.75 207 GLU A N 1
ATOM 1615 C CA . GLU A 1 207 ? 4.5 27.234 2.572 1 66.75 207 GLU A CA 1
ATOM 1616 C C . GLU A 1 207 ? 5.77 28.016 2.893 1 66.75 207 GLU A C 1
ATOM 1618 O O . GLU A 1 207 ? 5.988 28.422 4.039 1 66.75 207 GLU A O 1
ATOM 1623 N N . GLY A 1 208 ? 6.488 28.469 1.858 1 58.62 208 GLY A N 1
ATOM 1624 C CA . GLY A 1 208 ? 7.668 29.297 2.045 1 58.62 208 GLY A CA 1
ATOM 1625 C C . GLY A 1 208 ? 8.906 28.5 2.4 1 58.62 208 GLY A C 1
ATOM 1626 O O . GLY A 1 208 ? 9.922 29.062 2.822 1 58.62 208 GLY A O 1
ATOM 1627 N N . TYR A 1 209 ? 8.68 27.172 2.447 1 50.16 209 TYR A N 1
ATOM 1628 C CA . TYR A 1 209 ? 9.812 26.359 2.865 1 50.16 209 TYR A CA 1
ATOM 1629 C C . TYR A 1 209 ? 10.688 25.984 1.675 1 50.16 209 TYR A C 1
ATOM 1631 O O . TYR A 1 209 ? 11.719 25.328 1.834 1 50.16 209 TYR A O 1
ATOM 1639 N N . ALA A 1 210 ? 10.203 26.328 0.515 1 47.91 210 ALA A N 1
ATOM 1640 C CA . ALA A 1 210 ? 11.016 25.938 -0.633 1 47.91 210 ALA A CA 1
ATOM 1641 C C . ALA A 1 210 ? 12.352 26.672 -0.638 1 47.91 210 ALA A C 1
ATOM 1643 O O . ALA A 1 210 ? 12.383 27.906 -0.556 1 47.91 210 ALA A O 1
ATOM 1644 N N . ARG A 1 211 ? 13.531 26.047 -0.167 1 41.59 211 ARG A N 1
ATOM 1645 C CA . ARG A 1 211 ? 14.836 26.672 -0.281 1 41.59 211 ARG A CA 1
ATOM 1646 C C . ARG A 1 211 ? 15.32 26.672 -1.728 1 41.59 211 ARG A C 1
ATOM 1648 O O . ARG A 1 211 ? 14.992 25.781 -2.5 1 41.59 211 ARG A O 1
ATOM 1655 N N . MET B 1 1 ? 6.75 40.844 -12.391 1 25.98 1 MET B N 1
ATOM 1656 C CA . MET B 1 1 ? 7.672 39.75 -12.719 1 25.98 1 MET B CA 1
ATOM 1657 C C . MET B 1 1 ? 7.141 38.406 -12.227 1 25.98 1 MET B C 1
ATOM 1659 O O . MET B 1 1 ? 6.941 38.219 -11.023 1 25.98 1 MET B O 1
ATOM 1663 N N . GLY B 1 2 ? 6.195 37.719 -12.68 1 36 2 GLY B N 1
ATOM 1664 C CA . GLY B 1 2 ? 5.242 36.75 -12.195 1 36 2 GLY B CA 1
ATOM 1665 C C . GLY B 1 2 ? 5.906 35.531 -11.562 1 36 2 GLY B C 1
ATOM 1666 O O . GLY B 1 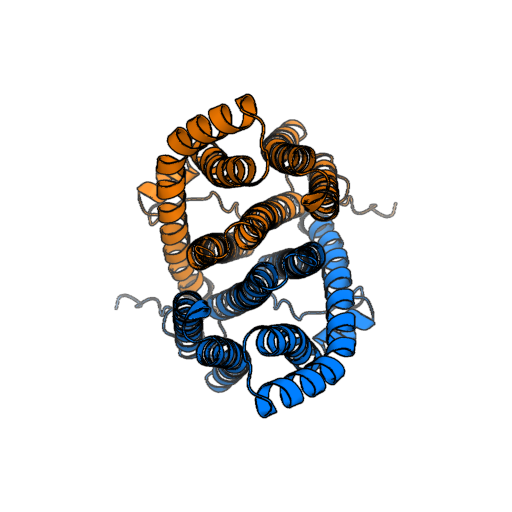2 ? 6.758 34.875 -12.18 1 36 2 GLY B O 1
ATOM 1667 N N . PHE B 1 3 ? 6.32 35.438 -10.289 1 38.5 3 PHE B N 1
ATOM 1668 C CA . PHE B 1 3 ? 7.156 34.562 -9.484 1 38.5 3 PHE B CA 1
ATOM 1669 C C . PHE B 1 3 ? 6.93 33.094 -9.875 1 38.5 3 PHE B C 1
ATOM 1671 O O . PHE B 1 3 ? 5.809 32.594 -9.789 1 38.5 3 PHE B O 1
ATOM 1678 N N . ARG B 1 4 ? 7.418 32.594 -10.93 1 47.44 4 ARG B N 1
ATOM 1679 C CA . ARG B 1 4 ? 7.383 31.234 -11.445 1 47.44 4 ARG B CA 1
ATOM 1680 C C . ARG B 1 4 ? 7.531 30.219 -10.312 1 47.44 4 ARG B C 1
ATOM 1682 O O . ARG B 1 4 ? 8.594 30.125 -9.688 1 47.44 4 ARG B O 1
ATOM 1689 N N . VAL B 1 5 ? 6.426 29.859 -9.656 1 56.41 5 VAL B N 1
ATOM 1690 C CA . VAL B 1 5 ? 6.375 28.969 -8.5 1 56.41 5 VAL B CA 1
ATOM 1691 C C . VAL B 1 5 ? 7.23 27.734 -8.758 1 56.41 5 VAL B C 1
ATOM 1693 O O . VAL B 1 5 ? 7.047 27.047 -9.766 1 56.41 5 VAL B O 1
ATOM 1696 N N . ARG B 1 6 ? 8.508 27.812 -8.273 1 73.31 6 ARG B N 1
ATOM 1697 C CA . ARG B 1 6 ? 9.469 26.719 -8.383 1 73.31 6 ARG B CA 1
ATOM 1698 C C . ARG B 1 6 ? 8.875 25.406 -7.855 1 73.31 6 ARG B C 1
ATOM 1700 O O . ARG B 1 6 ? 8.289 25.375 -6.773 1 73.31 6 ARG B O 1
ATOM 1707 N N . SER B 1 7 ? 8.531 24.531 -8.773 1 88.5 7 SER B N 1
ATOM 1708 C CA . SER B 1 7 ? 7.992 23.203 -8.492 1 88.5 7 SER B CA 1
ATOM 1709 C C . SER B 1 7 ? 9.109 22.203 -8.258 1 88.5 7 SER B C 1
ATOM 1711 O O . SER B 1 7 ? 10.156 22.266 -8.891 1 88.5 7 SER B O 1
ATOM 1713 N N . THR B 1 8 ? 8.922 21.391 -7.242 1 93.25 8 THR B N 1
ATOM 1714 C CA . THR B 1 8 ? 9.906 20.359 -6.91 1 93.25 8 THR B CA 1
ATOM 1715 C C . THR B 1 8 ? 9.719 19.125 -7.789 1 93.25 8 THR B C 1
ATOM 1717 O O . THR B 1 8 ? 10.445 18.141 -7.648 1 93.25 8 THR B O 1
ATOM 1720 N N . VAL B 1 9 ? 8.828 19.188 -8.734 1 94.62 9 VAL B N 1
ATOM 1721 C CA . VAL B 1 9 ? 8.422 18.031 -9.531 1 94.62 9 VAL B CA 1
ATOM 1722 C C . VAL B 1 9 ? 9.617 17.516 -10.336 1 94.62 9 VAL B C 1
ATOM 1724 O O . VAL B 1 9 ? 9.742 16.312 -10.555 1 94.62 9 VAL B O 1
ATOM 1727 N N . TRP B 1 10 ? 10.516 18.438 -10.641 1 94.69 10 TRP B N 1
ATOM 1728 C CA . TRP B 1 10 ? 11.594 18.016 -11.516 1 94.69 10 TRP B CA 1
ATOM 1729 C C . TRP B 1 10 ? 12.938 18.062 -10.789 1 94.69 10 TRP B C 1
ATOM 1731 O O . TRP B 1 10 ? 13.992 18.125 -11.422 1 94.69 10 TRP B O 1
ATOM 1741 N N . TYR B 1 11 ? 12.859 18.031 -9.453 1 94.56 11 TYR B N 1
ATOM 1742 C CA . TYR B 1 11 ? 14.094 17.859 -8.688 1 94.56 11 TYR B CA 1
ATOM 1743 C C . TYR B 1 11 ? 14.797 16.562 -9.086 1 94.56 11 TYR B C 1
ATOM 1745 O O . TYR B 1 11 ? 14.148 15.57 -9.43 1 94.56 11 TYR B O 1
ATOM 1753 N N . VAL B 1 12 ? 16.062 16.547 -9.031 1 96.12 12 VAL B N 1
ATOM 1754 C CA . VAL B 1 12 ? 16.875 15.422 -9.461 1 96.12 12 VAL B CA 1
ATOM 1755 C C . VAL B 1 12 ? 16.453 14.156 -8.711 1 96.12 12 VAL B C 1
ATOM 1757 O O . VAL B 1 12 ? 16.203 13.117 -9.32 1 96.12 12 VAL B O 1
ATOM 1760 N N . PRO B 1 13 ? 16.344 14.156 -7.398 1 96.44 13 PRO B N 1
ATOM 1761 C CA . PRO B 1 13 ? 15.914 12.953 -6.691 1 96.44 13 PRO B CA 1
ATOM 1762 C C . PRO B 1 13 ? 14.547 12.461 -7.156 1 96.44 13 PRO B C 1
ATOM 1764 O O . PRO B 1 13 ? 14.297 11.25 -7.184 1 96.44 13 PRO B O 1
ATOM 1767 N N . ASN B 1 14 ? 13.641 13.367 -7.516 1 96.94 14 ASN B N 1
ATOM 1768 C CA . ASN B 1 14 ? 12.312 12.969 -7.984 1 96.94 14 ASN B CA 1
ATOM 1769 C C . ASN B 1 14 ? 12.383 12.305 -9.352 1 96.94 14 ASN B C 1
ATOM 1771 O O . ASN B 1 14 ? 11.625 11.367 -9.633 1 96.94 14 ASN B O 1
ATOM 1775 N N . VAL B 1 15 ? 13.234 12.797 -10.188 1 97.19 15 VAL B N 1
ATOM 1776 C CA . VAL B 1 15 ? 13.445 12.172 -11.492 1 97.19 15 VAL B CA 1
ATOM 1777 C C . VAL B 1 15 ? 13.961 10.75 -11.312 1 97.19 15 VAL B C 1
ATOM 1779 O O . VAL B 1 15 ? 13.57 9.836 -12.047 1 97.19 15 VAL B O 1
ATOM 1782 N N . ILE B 1 16 ? 14.836 10.547 -10.375 1 97.88 16 ILE B N 1
ATOM 1783 C CA . ILE B 1 16 ? 15.336 9.219 -10.055 1 97.88 16 ILE B CA 1
ATOM 1784 C C . ILE B 1 16 ? 14.172 8.32 -9.625 1 97.88 16 ILE B C 1
ATOM 1786 O O . ILE B 1 16 ? 14.094 7.16 -10.039 1 97.88 16 ILE B O 1
ATOM 1790 N N . ASP B 1 17 ? 13.297 8.836 -8.844 1 98 17 ASP B N 1
ATOM 1791 C CA . ASP B 1 17 ? 12.141 8.07 -8.391 1 98 17 ASP B CA 1
ATOM 1792 C C . ASP B 1 17 ? 11.227 7.715 -9.562 1 98 17 ASP B C 1
ATOM 1794 O O . ASP B 1 17 ? 10.688 6.605 -9.625 1 98 17 ASP B O 1
ATOM 1798 N N . TYR B 1 18 ? 11.078 8.695 -10.539 1 97.88 18 TYR B N 1
ATOM 1799 C CA . TYR B 1 18 ? 10.305 8.375 -11.727 1 97.88 18 TYR B CA 1
ATOM 1800 C C . TYR B 1 18 ? 10.953 7.246 -12.516 1 97.88 18 TYR B C 1
ATOM 1802 O O . TYR B 1 18 ? 10.266 6.387 -13.07 1 97.88 18 TYR B O 1
ATOM 1810 N N . CYS B 1 19 ? 12.203 7.238 -12.578 1 98.06 19 CYS B N 1
ATOM 1811 C CA . CYS B 1 19 ? 12.93 6.164 -13.242 1 98.06 19 CYS B CA 1
ATOM 1812 C C . CYS B 1 19 ? 12.703 4.832 -12.539 1 98.06 19 CYS B C 1
ATOM 1814 O O . CYS B 1 19 ? 12.547 3.799 -13.188 1 98.06 19 CYS B O 1
ATOM 1816 N N . ARG B 1 20 ? 12.711 4.863 -11.195 1 98.31 20 ARG B N 1
ATOM 1817 C CA . ARG B 1 20 ? 12.43 3.654 -10.43 1 98.31 20 ARG B CA 1
ATOM 1818 C C . ARG B 1 20 ? 11.07 3.072 -10.812 1 98.31 20 ARG B C 1
ATOM 1820 O O . ARG B 1 20 ? 10.945 1.859 -11 1 98.31 20 ARG B O 1
ATOM 1827 N N . ILE B 1 21 ? 10.094 3.918 -10.945 1 98.19 21 ILE B N 1
ATOM 1828 C CA . ILE B 1 21 ? 8.758 3.482 -11.336 1 98.19 21 ILE B CA 1
ATOM 1829 C C . ILE B 1 21 ? 8.812 2.83 -12.719 1 98.19 21 ILE B C 1
ATOM 1831 O O . ILE B 1 21 ? 8.227 1.769 -12.93 1 98.19 21 ILE B O 1
ATOM 1835 N N . GLY B 1 22 ? 9.516 3.484 -13.656 1 98.12 22 GLY B N 1
ATOM 1836 C CA . GLY B 1 22 ? 9.68 2.918 -14.984 1 98.12 22 GLY B CA 1
ATOM 1837 C C . GLY B 1 22 ? 10.32 1.545 -14.977 1 98.12 22 GLY B C 1
ATOM 1838 O O . GLY B 1 22 ? 9.875 0.635 -15.672 1 98.12 22 GLY B O 1
ATOM 1839 N N . MET B 1 23 ? 11.344 1.376 -14.219 1 98.44 23 MET B N 1
ATOM 1840 C CA . MET B 1 23 ? 12.039 0.097 -14.109 1 98.44 23 MET B CA 1
ATOM 1841 C C . MET B 1 23 ? 11.117 -0.981 -13.555 1 98.44 23 MET B C 1
ATOM 1843 O O . MET B 1 23 ? 11.133 -2.121 -14.023 1 98.44 23 MET B O 1
ATOM 1847 N N . LEU B 1 24 ? 10.336 -0.613 -12.578 1 98.38 24 LEU B N 1
ATOM 1848 C CA . LEU B 1 24 ? 9.422 -1.571 -11.969 1 98.38 24 LEU B CA 1
ATOM 1849 C C . LEU B 1 24 ? 8.352 -2 -12.961 1 98.38 24 LEU B C 1
ATOM 1851 O O . LEU B 1 24 ? 7.992 -3.18 -13.031 1 98.38 24 LEU B O 1
ATOM 1855 N N . LEU B 1 25 ? 7.863 -1.067 -13.773 1 97.94 25 LEU B N 1
ATOM 1856 C CA . LEU B 1 25 ? 6.859 -1.398 -14.773 1 97.94 25 LEU B CA 1
ATOM 1857 C C . LEU B 1 25 ? 7.43 -2.352 -15.82 1 97.94 25 LEU B C 1
ATOM 1859 O O . LEU B 1 25 ? 6.773 -3.32 -16.203 1 97.94 25 LEU B O 1
ATOM 1863 N N . VAL B 1 26 ? 8.625 -2.086 -16.234 1 98 26 VAL B N 1
ATOM 1864 C CA . VAL B 1 26 ? 9.266 -2.98 -17.188 1 98 26 VAL B CA 1
ATOM 1865 C C . VAL B 1 26 ? 9.461 -4.355 -16.562 1 98 26 VAL B C 1
ATOM 1867 O O . VAL B 1 26 ? 9.234 -5.383 -17.219 1 98 26 VAL B O 1
ATOM 1870 N N . ALA B 1 27 ? 9.875 -4.371 -15.32 1 98.19 27 ALA B N 1
ATOM 1871 C CA . ALA B 1 27 ? 10.086 -5.633 -14.617 1 98.19 27 ALA B CA 1
ATOM 1872 C C . ALA B 1 27 ? 8.812 -6.465 -14.586 1 98.19 27 ALA B C 1
ATOM 1874 O O . ALA B 1 27 ? 8.836 -7.668 -14.844 1 98.19 27 ALA B O 1
ATOM 1875 N N . ILE B 1 28 ? 7.723 -5.852 -14.312 1 97.31 28 ILE B N 1
ATOM 1876 C CA . ILE B 1 28 ? 6.434 -6.516 -14.172 1 97.31 28 ILE B CA 1
ATOM 1877 C C . ILE B 1 28 ? 6.039 -7.168 -15.492 1 97.31 28 ILE B C 1
ATOM 1879 O O . ILE B 1 28 ? 5.547 -8.297 -15.516 1 97.31 28 ILE B O 1
ATOM 1883 N N . PHE B 1 29 ? 6.305 -6.527 -16.609 1 96.75 29 PHE B N 1
ATOM 1884 C CA . PHE B 1 29 ? 5.785 -7.008 -17.891 1 96.75 29 PHE B CA 1
ATOM 1885 C C . PHE B 1 29 ? 6.773 -7.957 -18.547 1 96.75 29 PHE B C 1
ATOM 1887 O O . PHE B 1 29 ? 6.473 -8.547 -19.594 1 96.75 29 PHE B O 1
ATOM 1894 N N . GLN B 1 30 ? 7.902 -8.211 -17.969 1 95 30 GLN B N 1
ATOM 1895 C CA . GLN B 1 30 ? 8.828 -9.188 -18.516 1 95 30 GLN B CA 1
ATOM 1896 C C . GLN B 1 30 ? 9.094 -10.32 -17.531 1 95 30 GLN B C 1
ATOM 1898 O O . GLN B 1 30 ? 10.016 -11.109 -17.703 1 95 30 GLN B O 1
ATOM 1903 N N . GLU B 1 31 ? 8.312 -10.391 -16.531 1 92.62 31 GLU B N 1
ATOM 1904 C CA . GLU B 1 31 ? 8.609 -11.289 -15.422 1 92.62 31 GLU B CA 1
ATOM 1905 C C . GLU B 1 31 ? 8.531 -12.75 -15.859 1 92.62 31 GLU B C 1
ATOM 1907 O O . GLU B 1 31 ? 9.32 -13.586 -15.406 1 92.62 31 GLU B O 1
ATOM 1912 N N . SER B 1 32 ? 7.621 -13.086 -16.766 1 89.75 32 SER B N 1
ATOM 1913 C CA . SER B 1 32 ? 7.418 -14.469 -17.188 1 89.75 32 SER B CA 1
ATOM 1914 C C . SER B 1 32 ? 8.453 -14.891 -18.219 1 89.75 32 SER B C 1
ATOM 1916 O O . SER B 1 32 ? 8.836 -16.062 -18.281 1 89.75 32 SER B O 1
ATOM 1918 N N . THR B 1 33 ? 9.023 -13.945 -19 1 93 33 THR B N 1
ATOM 1919 C CA . THR B 1 33 ? 9.898 -14.281 -20.125 1 93 33 THR B CA 1
ATOM 1920 C C . THR B 1 33 ? 11.367 -14.148 -19.734 1 93 33 THR B C 1
ATOM 1922 O O . THR B 1 33 ? 12.211 -14.914 -20.203 1 93 33 THR B O 1
ATOM 1925 N N . ARG B 1 34 ? 11.633 -13.18 -18.938 1 96.12 34 ARG B N 1
ATOM 1926 C CA . ARG B 1 34 ? 13.016 -12.906 -18.562 1 96.12 34 ARG B CA 1
ATOM 1927 C C . ARG B 1 34 ? 13.141 -12.703 -17.062 1 96.12 34 ARG B C 1
ATOM 1929 O O . ARG B 1 34 ? 13.375 -11.586 -16.594 1 96.12 34 ARG B O 1
ATOM 1936 N N . PRO B 1 35 ? 13.094 -13.766 -16.266 1 95.94 35 PRO B N 1
ATOM 1937 C CA . PRO B 1 35 ? 13.109 -13.656 -14.812 1 95.94 35 PRO B CA 1
ATOM 1938 C C . PRO B 1 35 ? 14.375 -12.992 -14.281 1 95.94 35 PRO B C 1
ATOM 1940 O O . PRO B 1 35 ? 14.328 -12.242 -13.305 1 95.94 35 PRO B O 1
ATOM 1943 N N . LEU B 1 36 ? 15.516 -13.273 -14.859 1 96 36 LEU B N 1
ATOM 1944 C CA . LEU B 1 36 ? 16.766 -12.656 -14.406 1 96 36 LEU B CA 1
ATOM 1945 C C . LEU B 1 36 ? 16.719 -11.148 -14.578 1 96 36 LEU B C 1
ATOM 1947 O O . LEU B 1 36 ? 17.094 -10.398 -13.672 1 96 36 LEU B O 1
ATOM 1951 N N . LEU B 1 37 ? 16.297 -10.719 -15.727 1 96.81 37 LEU B N 1
ATOM 1952 C CA . LEU B 1 37 ? 16.172 -9.289 -15.969 1 96.81 37 LEU B CA 1
ATOM 1953 C C . LEU B 1 37 ? 15.203 -8.648 -14.969 1 96.81 37 LEU B C 1
ATOM 1955 O O . LEU B 1 37 ? 15.438 -7.539 -14.5 1 96.81 37 LEU B O 1
ATOM 1959 N N . THR B 1 38 ? 14.102 -9.344 -14.688 1 97.94 38 THR B N 1
ATOM 1960 C CA . THR B 1 38 ? 13.125 -8.867 -13.719 1 97.94 38 THR B CA 1
ATOM 1961 C C . THR B 1 38 ? 13.773 -8.633 -12.359 1 97.94 38 THR B C 1
ATOM 1963 O O . THR B 1 38 ? 13.617 -7.559 -11.766 1 97.94 38 THR B O 1
ATOM 1966 N N . ILE B 1 39 ? 14.523 -9.555 -11.906 1 97.56 39 ILE B N 1
ATOM 1967 C CA . ILE B 1 39 ? 15.18 -9.469 -10.609 1 97.56 39 ILE B CA 1
ATOM 1968 C C . ILE B 1 39 ? 16.203 -8.336 -10.609 1 97.56 39 ILE B C 1
ATOM 1970 O O . ILE B 1 39 ? 16.281 -7.562 -9.656 1 97.56 39 ILE B O 1
ATOM 1974 N N . ILE B 1 40 ? 16.938 -8.188 -11.672 1 97.56 40 ILE B N 1
ATOM 1975 C CA . ILE B 1 40 ? 17.953 -7.145 -11.789 1 97.56 40 ILE B CA 1
ATOM 1976 C C . ILE B 1 40 ? 17.281 -5.77 -11.781 1 97.56 40 ILE B C 1
ATOM 1978 O O . ILE B 1 40 ? 17.75 -4.852 -11.102 1 97.56 40 ILE B O 1
ATOM 1982 N N . LEU B 1 41 ? 16.219 -5.652 -12.523 1 98.5 41 LEU B N 1
ATOM 1983 C CA . LEU B 1 41 ? 15.508 -4.379 -12.586 1 98.5 41 LEU B CA 1
ATOM 1984 C C . LEU B 1 41 ? 14.945 -4.004 -11.219 1 98.5 41 LEU B C 1
ATOM 1986 O O . LEU B 1 41 ? 15.031 -2.844 -10.805 1 98.5 41 LEU B O 1
ATOM 1990 N N . ILE B 1 42 ? 14.383 -4.961 -10.523 1 98.44 42 ILE B N 1
ATOM 1991 C CA . ILE B 1 42 ? 13.828 -4.695 -9.203 1 98.44 42 ILE B CA 1
ATOM 1992 C C . ILE B 1 42 ? 14.953 -4.316 -8.234 1 98.44 42 ILE B C 1
ATOM 1994 O O . ILE B 1 42 ? 14.82 -3.363 -7.465 1 98.44 42 ILE B O 1
ATOM 1998 N N . ALA B 1 43 ? 16.047 -5.031 -8.297 1 97.56 43 ALA B N 1
ATOM 1999 C CA . ALA B 1 43 ? 17.203 -4.734 -7.449 1 97.56 43 ALA B CA 1
ATOM 2000 C C . ALA B 1 43 ? 17.75 -3.34 -7.742 1 97.56 43 ALA B C 1
ATOM 2002 O O . ALA B 1 43 ? 18.078 -2.594 -6.82 1 97.56 43 ALA B O 1
ATOM 2003 N N . CYS B 1 44 ? 17.828 -3.018 -8.992 1 97.75 44 CYS B N 1
ATOM 2004 C CA . CYS B 1 44 ? 18.312 -1.7 -9.383 1 97.75 44 CYS B CA 1
ATOM 2005 C C . CYS B 1 44 ? 17.391 -0.603 -8.875 1 97.75 44 CYS B C 1
ATOM 2007 O O . CYS B 1 44 ? 17.844 0.419 -8.367 1 97.75 44 CYS B O 1
ATOM 2009 N N . ALA B 1 45 ? 16.094 -0.848 -9.078 1 97.88 45 ALA B N 1
ATOM 2010 C CA . ALA B 1 45 ? 15.117 0.12 -8.57 1 97.88 45 ALA B CA 1
ATOM 2011 C C . ALA B 1 45 ? 15.266 0.318 -7.066 1 97.88 45 ALA B C 1
ATOM 2013 O O . ALA B 1 45 ? 15.156 1.439 -6.57 1 97.88 45 ALA B O 1
ATOM 2014 N N . SER B 1 46 ? 15.531 -0.727 -6.344 1 96.38 46 SER B N 1
ATOM 2015 C CA . SER B 1 46 ? 15.695 -0.667 -4.898 1 96.38 46 SER B CA 1
ATOM 2016 C C . SER B 1 46 ? 16.984 0.06 -4.516 1 96.38 46 SER B C 1
ATOM 2018 O O . SER B 1 46 ? 17.016 0.801 -3.531 1 96.38 46 SER B O 1
ATOM 2020 N N . LEU B 1 47 ? 18.031 -0.16 -5.199 1 94.12 47 LEU B N 1
ATOM 2021 C CA . LEU B 1 47 ? 19.312 0.49 -4.93 1 94.12 47 LEU B CA 1
ATOM 2022 C C . LEU B 1 47 ? 19.219 1.988 -5.203 1 94.12 47 LEU B C 1
ATOM 2024 O O . LEU B 1 47 ? 19.859 2.787 -4.512 1 94.12 47 LEU B O 1
ATOM 2028 N N . MET B 1 48 ? 18.469 2.289 -6.172 1 96 48 MET B N 1
ATOM 2029 C CA . MET B 1 48 ? 18.297 3.695 -6.531 1 96 48 MET B CA 1
ATOM 2030 C C . MET B 1 48 ? 17.625 4.469 -5.398 1 96 48 MET B C 1
ATOM 2032 O O . MET B 1 48 ? 17.703 5.695 -5.344 1 96 48 MET B O 1
ATOM 2036 N N . ASP B 1 49 ? 16.906 3.756 -4.52 1 93.5 49 ASP B N 1
ATOM 2037 C CA . ASP B 1 49 ? 16.312 4.371 -3.336 1 93.5 49 ASP B CA 1
ATOM 2038 C C . ASP B 1 49 ? 17.391 5.035 -2.469 1 93.5 49 ASP B C 1
ATOM 2040 O O . ASP B 1 49 ? 17.219 6.172 -2.021 1 93.5 49 ASP B O 1
ATOM 2044 N N . GLY B 1 50 ? 18.5 4.344 -2.203 1 89.62 50 GLY B N 1
ATOM 2045 C CA . GLY B 1 50 ? 19.609 4.906 -1.445 1 89.62 50 GLY B CA 1
ATOM 2046 C C . GLY B 1 50 ? 20.281 6.074 -2.143 1 89.62 50 GLY B C 1
ATOM 2047 O O . GLY B 1 50 ? 20.703 7.039 -1.494 1 89.62 50 GLY B O 1
ATOM 2048 N N . VAL B 1 51 ? 20.234 6.066 -3.396 1 90.38 51 VAL B N 1
ATOM 2049 C CA . VAL B 1 51 ? 20.906 7.078 -4.211 1 90.38 51 VAL B CA 1
ATOM 2050 C C . VAL B 1 51 ? 20.078 8.367 -4.203 1 90.38 51 VAL B C 1
ATOM 2052 O O . VAL B 1 51 ? 20.641 9.461 -4.055 1 90.38 51 VAL B O 1
ATOM 2055 N N . ASP B 1 52 ? 18.812 8.234 -4.398 1 91.88 52 ASP B N 1
ATOM 2056 C CA . ASP B 1 52 ? 17.969 9.43 -4.453 1 91.88 52 ASP B CA 1
ATOM 2057 C C . ASP B 1 52 ? 18.031 10.195 -3.131 1 91.88 52 ASP B C 1
ATOM 2059 O O . ASP B 1 52 ? 18.031 11.43 -3.121 1 91.88 52 ASP B O 1
ATOM 2063 N N . GLY B 1 53 ? 18.109 9.492 -2 1 89.5 53 GLY B N 1
ATOM 2064 C CA . GLY B 1 53 ? 18.25 10.156 -0.711 1 89.5 53 GLY B CA 1
ATOM 2065 C C . GLY B 1 53 ? 19.562 10.891 -0.562 1 89.5 53 GLY B C 1
ATOM 2066 O O . GLY B 1 53 ? 19.594 12.023 -0.079 1 89.5 53 GLY B O 1
ATOM 2067 N N . LYS B 1 54 ? 20.609 10.258 -0.975 1 91.75 54 LYS B N 1
ATOM 2068 C CA . LYS B 1 54 ? 21.922 10.875 -0.9 1 91.75 54 LYS B CA 1
ATOM 2069 C C . LYS B 1 54 ? 22 12.117 -1.787 1 91.75 54 LYS B C 1
ATOM 2071 O O . LYS B 1 54 ? 22.547 13.141 -1.376 1 91.75 54 LYS B O 1
ATOM 2076 N N . ILE B 1 55 ? 21.438 11.992 -2.922 1 92.69 55 ILE B N 1
ATOM 2077 C CA . ILE B 1 55 ? 21.453 13.094 -3.877 1 92.69 55 ILE B CA 1
ATOM 2078 C C . ILE B 1 55 ? 20.594 14.234 -3.363 1 92.69 55 ILE B C 1
ATOM 2080 O O . ILE B 1 55 ? 20.938 15.406 -3.502 1 92.69 55 ILE B O 1
ATOM 2084 N N . ALA B 1 56 ? 19.453 13.938 -2.781 1 92.19 56 ALA B N 1
ATOM 2085 C CA . ALA B 1 56 ? 18.578 14.953 -2.221 1 92.19 56 ALA B CA 1
ATOM 2086 C C . ALA B 1 56 ? 19.297 15.789 -1.172 1 92.19 56 ALA B C 1
ATOM 2088 O O . ALA B 1 56 ? 19.172 17.016 -1.162 1 92.19 56 ALA B O 1
ATOM 2089 N N . ARG B 1 57 ? 20.078 15.148 -0.349 1 91.44 57 ARG B N 1
ATOM 2090 C CA . ARG B 1 57 ? 20.812 15.836 0.704 1 91.44 57 ARG B CA 1
ATOM 2091 C C . ARG B 1 57 ? 21.984 16.609 0.128 1 91.44 57 ARG B C 1
ATOM 2093 O O . ARG B 1 57 ? 22.25 17.75 0.521 1 91.44 57 ARG B O 1
ATOM 2100 N N . ALA B 1 58 ? 22.641 16.062 -0.784 1 94.56 58 ALA B N 1
ATOM 2101 C CA . ALA B 1 58 ? 23.812 16.672 -1.384 1 94.56 58 ALA B CA 1
ATOM 2102 C C . ALA B 1 58 ? 23.453 17.938 -2.156 1 94.56 58 ALA B C 1
ATOM 2104 O O . ALA B 1 58 ? 24.203 18.906 -2.15 1 94.56 58 ALA B O 1
ATOM 2105 N N . LEU B 1 59 ? 22.297 17.938 -2.797 1 95 59 LEU B N 1
ATOM 2106 C CA . LEU B 1 59 ? 21.891 19.062 -3.633 1 95 59 LEU B CA 1
ATOM 2107 C C . LEU B 1 59 ? 20.922 19.969 -2.883 1 95 59 LEU B C 1
ATOM 2109 O O . LEU B 1 59 ? 20.391 20.922 -3.459 1 95 59 LEU B O 1
ATOM 2113 N N . HIS B 1 60 ? 20.641 19.609 -1.627 1 92.88 60 HIS B N 1
ATOM 2114 C CA . HIS B 1 60 ? 19.672 20.359 -0.829 1 92.88 60 HIS B CA 1
ATOM 2115 C C . HIS B 1 60 ? 18.312 20.406 -1.517 1 92.88 60 HIS B C 1
ATOM 2117 O O . HIS B 1 60 ? 17.703 21.469 -1.6 1 92.88 60 HIS B O 1
ATOM 2123 N N . GLN B 1 61 ? 17.984 19.297 -2.104 1 92.62 61 GLN B N 1
ATOM 2124 C CA . GLN B 1 61 ? 16.719 19.156 -2.809 1 92.62 61 GLN B CA 1
ATOM 2125 C C . GLN B 1 61 ? 15.773 18.219 -2.072 1 92.62 61 GLN B C 1
ATOM 2127 O O . GLN B 1 61 ? 15.102 17.391 -2.697 1 92.62 61 GLN B O 1
ATOM 2132 N N . GLU B 1 62 ? 15.844 18.25 -0.751 1 91.62 62 GLU B N 1
ATOM 2133 C CA . GLU B 1 62 ? 14.875 17.484 0.033 1 91.62 62 GLU B CA 1
ATOM 2134 C C . GLU B 1 62 ? 13.492 18.109 -0.041 1 91.62 62 GLU B C 1
ATOM 2136 O O . GLU B 1 62 ? 13.344 19.328 0.11 1 91.62 62 GLU B O 1
ATOM 2141 N N . SER B 1 63 ? 12.469 17.297 -0.405 1 92 63 SER B N 1
ATOM 2142 C CA . SER B 1 63 ? 11.109 17.797 -0.558 1 92 63 SER B CA 1
ATOM 2143 C C . SER B 1 63 ? 10.078 16.797 -0.048 1 92 63 SER B C 1
ATOM 2145 O O . SER B 1 63 ? 10.383 15.609 0.095 1 92 63 SER B O 1
ATOM 2147 N N . THR B 1 64 ? 8.961 17.297 0.22 1 93.38 64 THR B N 1
ATOM 2148 C CA . THR B 1 64 ? 7.859 16.438 0.647 1 93.38 64 THR B CA 1
ATOM 2149 C C . THR B 1 64 ? 7.445 15.492 -0.474 1 93.38 64 THR B C 1
ATOM 2151 O O . THR B 1 64 ? 7.121 14.328 -0.222 1 93.38 64 THR B O 1
ATOM 2154 N N . LEU B 1 65 ? 7.391 16.047 -1.68 1 95.44 65 LEU B N 1
ATOM 2155 C CA . LEU B 1 65 ? 7.066 15.188 -2.812 1 95.44 65 LEU B CA 1
ATOM 2156 C C . LEU B 1 65 ? 8.047 14.023 -2.91 1 95.44 65 LEU B C 1
ATOM 2158 O O . LEU B 1 65 ? 7.641 12.867 -3.049 1 95.44 65 LEU B O 1
ATOM 2162 N N . GLY B 1 66 ? 9.289 14.375 -2.854 1 95.38 66 GLY B N 1
ATOM 2163 C CA . GLY B 1 66 ? 10.297 13.336 -2.936 1 95.38 66 GLY B CA 1
ATOM 2164 C C . GLY B 1 66 ? 10.172 12.289 -1.846 1 95.38 66 GLY B C 1
ATOM 2165 O O . GLY B 1 66 ? 10.281 11.094 -2.113 1 95.38 66 GLY B O 1
ATOM 2166 N N . ALA B 1 67 ? 9.953 12.695 -0.646 1 94.69 67 ALA B N 1
ATOM 2167 C CA . ALA B 1 67 ? 9.773 11.781 0.478 1 94.69 67 ALA B CA 1
ATOM 2168 C C . ALA B 1 67 ? 8.555 10.883 0.261 1 94.69 67 ALA B C 1
ATOM 2170 O O . ALA B 1 67 ? 8.602 9.688 0.563 1 94.69 67 ALA B O 1
ATOM 2171 N N . THR B 1 68 ? 7.504 11.445 -0.234 1 96.94 68 THR B N 1
ATOM 2172 C CA . THR B 1 68 ? 6.273 10.688 -0.458 1 96.94 68 THR B CA 1
ATOM 2173 C C . THR B 1 68 ? 6.453 9.688 -1.594 1 96.94 68 THR B C 1
ATOM 2175 O O . THR B 1 68 ? 6.004 8.547 -1.495 1 96.94 68 THR B O 1
ATOM 2178 N N . LEU B 1 69 ? 7.082 10.156 -2.668 1 97.31 69 LEU B N 1
ATOM 2179 C CA . LEU B 1 69 ? 7.391 9.25 -3.768 1 97.31 69 LEU B CA 1
ATOM 2180 C C . LEU B 1 69 ? 8.227 8.07 -3.281 1 97.31 69 LEU B C 1
ATOM 2182 O O . LEU B 1 69 ? 7.895 6.914 -3.545 1 97.31 69 LEU B O 1
ATOM 2186 N N . ASP B 1 70 ? 9.234 8.453 -2.582 1 96.31 70 ASP B N 1
ATOM 2187 C CA . ASP B 1 70 ? 10.148 7.434 -2.068 1 96.31 70 ASP B CA 1
ATOM 2188 C C . ASP B 1 70 ? 9.406 6.406 -1.218 1 96.31 70 ASP B C 1
ATOM 2190 O O . ASP B 1 70 ? 9.523 5.203 -1.445 1 96.31 70 ASP B O 1
ATOM 2194 N N . MET B 1 71 ? 8.617 6.812 -0.311 1 96.25 71 MET B N 1
ATOM 2195 C CA . MET B 1 71 ? 7.867 5.945 0.6 1 96.25 71 MET B CA 1
ATOM 2196 C C . MET B 1 71 ? 6.887 5.066 -0.165 1 96.25 71 MET B C 1
ATOM 2198 O O . MET B 1 71 ? 6.77 3.873 0.112 1 96.25 71 MET B O 1
ATOM 2202 N N . SER B 1 72 ? 6.156 5.602 -1.1 1 97.5 72 SER B N 1
ATOM 2203 C CA . SER B 1 72 ? 5.145 4.863 -1.848 1 97.5 72 SER B CA 1
ATOM 2204 C C . SER B 1 72 ? 5.785 3.84 -2.781 1 97.5 72 SER B C 1
ATOM 2206 O O . SER B 1 72 ? 5.32 2.703 -2.877 1 97.5 72 SER B O 1
ATOM 2208 N N . ILE B 1 73 ? 6.875 4.203 -3.465 1 97.88 73 ILE B N 1
ATOM 2209 C CA . ILE B 1 73 ? 7.555 3.309 -4.395 1 97.88 73 ILE B CA 1
ATOM 2210 C C . ILE B 1 73 ? 8.156 2.131 -3.633 1 97.88 73 ILE B C 1
ATOM 2212 O O . ILE B 1 73 ? 8.125 0.993 -4.109 1 97.88 73 ILE B O 1
ATOM 2216 N N . ASP B 1 74 ? 8.703 2.436 -2.471 1 97.19 74 ASP B N 1
ATOM 2217 C CA . ASP B 1 74 ? 9.258 1.362 -1.648 1 97.19 74 ASP B CA 1
ATOM 2218 C C . ASP B 1 74 ? 8.188 0.323 -1.313 1 97.19 74 ASP B C 1
ATOM 2220 O O . ASP B 1 74 ? 8.445 -0.881 -1.387 1 97.19 74 ASP B O 1
ATOM 2224 N N . ARG B 1 75 ? 6.988 0.746 -0.96 1 97.06 75 ARG B N 1
ATOM 2225 C CA . ARG B 1 75 ? 5.906 -0.177 -0.639 1 97.06 75 ARG B CA 1
ATOM 2226 C C . ARG B 1 75 ? 5.441 -0.931 -1.881 1 97.06 75 ARG B C 1
ATOM 2228 O O . ARG B 1 75 ? 5.039 -2.094 -1.795 1 97.06 75 ARG B O 1
ATOM 2235 N N . CYS B 1 76 ? 5.398 -0.247 -2.99 1 97.56 76 CYS B N 1
ATOM 2236 C CA . CYS B 1 76 ? 5.051 -0.918 -4.238 1 97.56 76 CYS B CA 1
ATOM 2237 C C . CYS B 1 76 ? 6.078 -1.988 -4.586 1 97.56 76 CYS B C 1
ATOM 2239 O O . CYS B 1 76 ? 5.719 -3.084 -5.02 1 97.56 76 CYS B O 1
ATOM 2241 N N . THR B 1 77 ? 7.336 -1.649 -4.43 1 97.94 77 THR B N 1
ATOM 2242 C CA . THR B 1 77 ? 8.398 -2.598 -4.734 1 97.94 77 THR B CA 1
ATOM 2243 C C . THR B 1 77 ? 8.25 -3.865 -3.898 1 97.94 77 THR B C 1
ATOM 2245 O O . THR B 1 77 ? 8.289 -4.977 -4.434 1 97.94 77 THR B O 1
ATOM 2248 N N . GLY B 1 78 ? 8.086 -3.664 -2.613 1 97.62 78 GLY B N 1
ATOM 2249 C CA . GLY B 1 78 ? 7.852 -4.816 -1.755 1 97.62 78 GLY B CA 1
ATOM 2250 C C . GLY B 1 78 ? 6.625 -5.617 -2.152 1 97.62 78 GLY B C 1
ATOM 2251 O O . GLY B 1 78 ? 6.66 -6.848 -2.168 1 97.62 78 GLY B O 1
ATOM 2252 N N . GLY B 1 79 ? 5.582 -4.918 -2.467 1 97.75 79 GLY B N 1
ATOM 2253 C CA . GLY B 1 79 ? 4.367 -5.582 -2.916 1 97.75 79 GLY B CA 1
ATOM 2254 C C . GLY B 1 79 ? 4.562 -6.379 -4.191 1 97.75 79 GLY B C 1
ATOM 2255 O O . GLY B 1 79 ? 4.035 -7.488 -4.324 1 97.75 79 GLY B O 1
ATOM 2256 N N . ILE B 1 80 ? 5.258 -5.816 -5.121 1 98.12 80 ILE B N 1
ATOM 2257 C CA . ILE B 1 80 ? 5.531 -6.477 -6.391 1 98.12 80 ILE B CA 1
ATOM 2258 C C . ILE B 1 80 ? 6.27 -7.789 -6.145 1 98.12 80 ILE B C 1
ATOM 2260 O O . ILE B 1 80 ? 5.898 -8.828 -6.688 1 98.12 80 ILE B O 1
ATOM 2264 N N . ILE B 1 81 ? 7.324 -7.746 -5.324 1 98.38 81 ILE B N 1
ATOM 2265 C CA . ILE B 1 81 ? 8.094 -8.953 -5.043 1 98.38 81 ILE B CA 1
ATOM 2266 C C . ILE B 1 81 ? 7.195 -10 -4.395 1 98.38 81 ILE B C 1
ATOM 2268 O O . ILE B 1 81 ? 7.203 -11.164 -4.797 1 98.38 81 ILE B O 1
ATOM 2272 N N . CYS B 1 82 ? 6.391 -9.594 -3.445 1 98.5 82 CYS B N 1
ATOM 2273 C CA . CYS B 1 82 ? 5.508 -10.523 -2.756 1 98.5 82 CYS B CA 1
ATOM 2274 C C . CYS B 1 82 ? 4.484 -11.117 -3.717 1 98.5 82 CYS B C 1
ATOM 2276 O O . CYS B 1 82 ? 4.16 -12.305 -3.627 1 98.5 82 CYS B O 1
ATOM 2278 N N . MET B 1 83 ? 4 -10.312 -4.605 1 98.31 83 MET B N 1
ATOM 2279 C CA . MET B 1 83 ? 3.02 -10.805 -5.566 1 98.31 83 MET B CA 1
ATOM 2280 C C . MET B 1 83 ? 3.654 -11.797 -6.535 1 98.31 83 MET B C 1
ATOM 2282 O O . MET B 1 83 ? 3.045 -12.805 -6.883 1 98.31 83 MET B O 1
ATOM 2286 N N . LEU B 1 84 ? 4.828 -11.516 -6.953 1 98.12 84 LEU B N 1
ATOM 2287 C CA . LEU B 1 84 ? 5.527 -12.453 -7.824 1 98.12 84 LEU B CA 1
ATOM 2288 C C . LEU B 1 84 ? 5.797 -13.766 -7.105 1 98.12 84 LEU B C 1
ATOM 2290 O O . LEU B 1 84 ? 5.668 -14.844 -7.695 1 98.12 84 LEU B O 1
ATOM 2294 N N . LEU B 1 85 ? 6.137 -13.664 -5.867 1 98.25 85 LEU B N 1
ATOM 2295 C CA . LEU B 1 85 ? 6.375 -14.859 -5.07 1 98.25 85 LEU B CA 1
ATOM 2296 C C . LEU B 1 85 ? 5.09 -15.672 -4.91 1 98.25 85 LEU B C 1
ATOM 2298 O O . LEU B 1 85 ? 5.117 -16.906 -4.953 1 98.25 85 LEU B O 1
ATOM 2302 N N . THR B 1 86 ? 3.988 -14.977 -4.719 1 97.62 86 THR B N 1
ATOM 2303 C CA . THR B 1 86 ? 2.703 -15.656 -4.609 1 97.62 86 THR B CA 1
ATOM 2304 C C . THR B 1 86 ? 2.373 -16.406 -5.902 1 97.62 86 THR B C 1
ATOM 2306 O O . THR B 1 86 ? 1.764 -17.469 -5.871 1 97.62 86 THR B O 1
ATOM 2309 N N . SER B 1 87 ? 2.799 -15.883 -6.988 1 96.44 87 SER B N 1
ATOM 2310 C CA . SER B 1 87 ? 2.553 -16.5 -8.289 1 96.44 87 SER B CA 1
ATOM 2311 C C . SER B 1 87 ? 3.359 -17.781 -8.461 1 96.44 87 SER B C 1
ATOM 2313 O O . SER B 1 87 ? 2.867 -18.75 -9.031 1 96.44 87 SER B O 1
ATOM 2315 N N . VAL B 1 88 ? 4.574 -17.828 -7.938 1 96 88 VAL B N 1
ATOM 2316 C CA . VAL B 1 88 ? 5.465 -18.953 -8.203 1 96 88 VAL B CA 1
ATOM 2317 C C . VAL B 1 88 ? 5.426 -19.938 -7.027 1 96 88 VAL B C 1
ATOM 2319 O O . VAL B 1 88 ? 5.82 -21.094 -7.164 1 96 88 VAL B O 1
ATOM 2322 N N . LEU B 1 89 ? 4.992 -19.438 -5.867 1 96.38 89 LEU B N 1
ATOM 2323 C CA . LEU B 1 89 ? 4.887 -20.25 -4.664 1 96.38 89 LEU B CA 1
ATOM 2324 C C . LEU B 1 89 ? 3.508 -20.109 -4.027 1 96.38 89 LEU B C 1
ATOM 2326 O O . LEU B 1 89 ? 3.396 -19.703 -2.867 1 96.38 89 LEU B O 1
ATOM 2330 N N . PRO B 1 90 ? 2.514 -20.594 -4.723 1 95.5 90 PRO B N 1
ATOM 2331 C CA . PRO B 1 90 ? 1.149 -20.375 -4.238 1 95.5 90 PRO B CA 1
ATOM 2332 C C . PRO B 1 90 ? 0.867 -21.094 -2.926 1 95.5 90 PRO B C 1
ATOM 2334 O O . PRO B 1 90 ? 0.034 -20.641 -2.133 1 95.5 90 PRO B O 1
ATOM 2337 N N . LYS B 1 91 ? 1.564 -22.188 -2.635 1 95.25 91 LYS B N 1
ATOM 2338 C CA . LYS B 1 91 ? 1.366 -22.953 -1.408 1 95.25 91 LYS B CA 1
ATOM 2339 C C . LYS B 1 91 ? 1.645 -22.094 -0.174 1 95.25 91 LYS B C 1
ATOM 2341 O O . LYS B 1 91 ? 1.056 -22.312 0.886 1 95.25 91 LYS B O 1
ATOM 2346 N N . TYR B 1 92 ? 2.494 -21.078 -0.297 1 96.44 92 TYR B N 1
ATOM 2347 C CA . TYR B 1 92 ? 2.891 -20.25 0.834 1 96.44 92 TYR B CA 1
ATOM 2348 C C . TYR B 1 92 ? 2.393 -18.812 0.662 1 96.44 92 TYR B C 1
ATOM 2350 O O . TYR B 1 92 ? 2.941 -17.891 1.256 1 96.44 92 TYR B O 1
ATOM 2358 N N . SER B 1 93 ? 1.395 -18.656 -0.161 1 96.75 93 SER B N 1
ATOM 2359 C CA . SER B 1 93 ? 0.884 -17.344 -0.511 1 96.75 93 SER B CA 1
ATOM 2360 C C . SER B 1 93 ? 0.46 -16.562 0.731 1 96.75 93 SER B C 1
ATOM 2362 O O . SER B 1 93 ? 0.639 -15.352 0.8 1 96.75 93 SER B O 1
ATOM 2364 N N . GLN B 1 94 ? -0.053 -17.266 1.793 1 97.06 94 GLN B N 1
ATOM 2365 C CA . GLN B 1 94 ? -0.563 -16.594 2.984 1 97.06 94 GLN B CA 1
ATOM 2366 C C . GLN B 1 94 ? 0.535 -15.789 3.68 1 97.06 94 GLN B C 1
ATOM 2368 O O . GLN B 1 94 ? 0.277 -14.719 4.227 1 97.06 94 GLN B O 1
ATOM 2373 N N . TRP B 1 95 ? 1.691 -16.266 3.621 1 97.38 95 TRP B N 1
ATOM 2374 C CA . TRP B 1 95 ? 2.795 -15.594 4.309 1 97.38 95 TRP B CA 1
ATOM 2375 C C . TRP B 1 95 ? 3.24 -14.352 3.549 1 97.38 95 TRP B C 1
ATOM 2377 O O . TRP B 1 95 ? 3.504 -13.312 4.152 1 97.38 95 TRP B O 1
ATOM 2387 N N . PHE B 1 96 ? 3.303 -14.438 2.234 1 98.25 96 PHE B N 1
ATOM 2388 C CA . PHE B 1 96 ? 3.691 -13.281 1.431 1 98.25 96 PHE B CA 1
ATOM 2389 C C . PHE B 1 96 ? 2.637 -12.188 1.513 1 98.25 96 PHE B C 1
ATOM 2391 O O . PHE B 1 96 ? 2.969 -11 1.562 1 98.25 96 PHE B O 1
ATOM 2398 N N . ILE B 1 97 ? 1.375 -12.594 1.546 1 98.31 97 ILE B N 1
ATOM 2399 C CA . ILE B 1 97 ? 0.28 -11.641 1.674 1 98.31 97 ILE B CA 1
ATOM 2400 C C . ILE B 1 97 ? 0.369 -10.93 3.023 1 98.31 97 ILE B C 1
ATOM 2402 O O . ILE B 1 97 ? 0.229 -9.703 3.098 1 98.31 97 ILE B O 1
ATOM 2406 N N . THR B 1 98 ? 0.644 -11.695 4.047 1 98.06 98 THR B N 1
ATOM 2407 C CA . THR B 1 98 ? 0.754 -11.125 5.383 1 98.06 98 THR B CA 1
ATOM 2408 C C . THR B 1 98 ? 1.937 -10.164 5.461 1 98.06 98 THR B C 1
ATOM 2410 O O . THR B 1 98 ? 1.829 -9.086 6.051 1 98.06 98 THR B O 1
ATOM 2413 N N . ILE B 1 99 ? 3.029 -10.531 4.875 1 98.25 99 ILE B N 1
ATOM 2414 C CA . ILE B 1 99 ? 4.215 -9.68 4.855 1 98.25 99 ILE B CA 1
ATOM 2415 C C . ILE B 1 99 ? 3.889 -8.359 4.168 1 98.25 99 ILE B C 1
ATOM 2417 O O . ILE B 1 99 ? 4.207 -7.285 4.691 1 98.25 99 ILE B O 1
ATOM 2421 N N . MET B 1 100 ? 3.271 -8.406 3.037 1 97.69 100 MET B N 1
ATOM 2422 C CA . MET B 1 100 ? 2.9 -7.207 2.297 1 97.69 100 MET B CA 1
ATOM 2423 C C . MET B 1 100 ? 1.942 -6.34 3.111 1 97.69 100 MET B C 1
ATOM 2425 O O . MET B 1 100 ? 2.1 -5.121 3.17 1 97.69 100 MET B O 1
ATOM 2429 N N . MET B 1 101 ? 0.969 -6.941 3.736 1 97.5 101 MET B N 1
ATOM 2430 C CA . MET B 1 101 ? -0.03 -6.223 4.52 1 97.5 101 MET B CA 1
ATOM 2431 C C . MET B 1 101 ? 0.624 -5.469 5.676 1 97.5 101 MET B C 1
ATOM 2433 O O . MET B 1 101 ? 0.341 -4.293 5.895 1 97.5 101 MET B O 1
ATOM 2437 N N . VAL B 1 102 ? 1.487 -6.18 6.352 1 98 102 VAL B N 1
ATOM 2438 C CA . VAL B 1 102 ? 2.158 -5.57 7.496 1 98 102 VAL B CA 1
ATOM 2439 C C . VAL B 1 102 ? 3.039 -4.414 7.023 1 98 102 VAL B C 1
ATOM 2441 O O . VAL B 1 102 ? 3.082 -3.357 7.656 1 98 102 VAL B O 1
ATOM 2444 N N . ASP B 1 103 ? 3.691 -4.602 5.953 1 98.06 103 ASP B N 1
ATOM 2445 C CA . ASP B 1 103 ? 4.594 -3.588 5.41 1 98.06 103 ASP B CA 1
ATOM 2446 C C . ASP B 1 103 ? 3.828 -2.33 5.004 1 98.06 103 ASP B C 1
ATOM 2448 O O . ASP B 1 103 ? 4.16 -1.228 5.445 1 98.06 103 ASP B O 1
ATOM 2452 N N . ILE B 1 104 ? 2.773 -2.5 4.242 1 97.75 104 ILE B N 1
ATOM 2453 C CA . ILE B 1 104 ? 1.99 -1.368 3.756 1 97.75 104 ILE B CA 1
ATOM 2454 C C . ILE B 1 104 ? 1.273 -0.696 4.926 1 97.75 104 ILE B C 1
ATOM 2456 O O . ILE B 1 104 ? 1.351 0.524 5.09 1 97.75 104 ILE B O 1
ATOM 2460 N N . PHE B 1 105 ? 0.706 -1.479 5.758 1 98.19 105 PHE B N 1
ATOM 2461 C CA . PHE B 1 105 ? -0.112 -0.987 6.859 1 98.19 105 PHE B CA 1
ATOM 2462 C C . PHE B 1 105 ? 0.729 -0.174 7.836 1 98.19 105 PHE B C 1
ATOM 2464 O O . PHE B 1 105 ? 0.362 0.947 8.195 1 98.19 105 PHE B O 1
ATOM 2471 N N . SER B 1 106 ? 1.835 -0.698 8.242 1 98.12 106 SER B N 1
ATOM 2472 C CA . SER B 1 106 ? 2.672 -0.056 9.25 1 98.12 106 SER B CA 1
ATOM 2473 C C . SER B 1 106 ? 3.256 1.254 8.734 1 98.12 106 SER B C 1
ATOM 2475 O O . SER B 1 106 ? 3.23 2.27 9.43 1 98.12 106 SER B O 1
ATOM 2477 N N . HIS B 1 107 ? 3.686 1.283 7.512 1 98.19 107 HIS B N 1
ATOM 2478 C CA . HIS B 1 107 ? 4.301 2.48 6.949 1 98.19 107 HIS B CA 1
ATOM 2479 C C . HIS B 1 107 ? 3.25 3.539 6.629 1 98.19 107 HIS B C 1
ATOM 2481 O O . HIS B 1 107 ? 3.518 4.738 6.738 1 98.19 107 HIS B O 1
ATOM 2487 N N . TRP B 1 108 ? 2.076 3.057 6.254 1 98 108 TRP B N 1
ATOM 2488 C CA . TRP B 1 108 ? 0.997 4.004 5.992 1 98 108 TRP B CA 1
ATOM 2489 C C . TRP B 1 108 ? 0.627 4.773 7.254 1 98 108 TRP B C 1
ATOM 2491 O O . TRP B 1 108 ? 0.529 6.004 7.234 1 98 108 TRP B O 1
ATOM 2501 N N . LEU B 1 109 ? 0.501 4.082 8.352 1 97.56 109 LEU B N 1
ATOM 2502 C CA . LEU B 1 109 ? 0.114 4.695 9.617 1 97.56 109 LEU B CA 1
ATOM 2503 C C . LEU B 1 109 ? 1.189 5.66 10.102 1 97.56 109 LEU B C 1
ATOM 2505 O O . LEU B 1 109 ? 0.891 6.805 10.445 1 97.56 109 LEU B O 1
ATOM 2509 N N . ARG B 1 110 ? 2.383 5.203 10.078 1 96.88 110 ARG B N 1
ATOM 2510 C CA . ARG B 1 110 ? 3.461 6.051 10.578 1 96.88 110 ARG B CA 1
ATOM 2511 C C . ARG B 1 110 ? 3.645 7.277 9.695 1 96.88 110 ARG B C 1
ATOM 2513 O O . ARG B 1 110 ? 3.781 8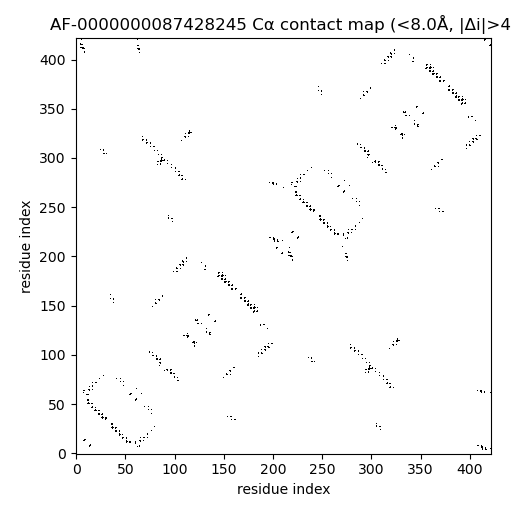.398 10.195 1 96.88 110 ARG B O 1
ATOM 2520 N N . TYR B 1 111 ? 3.66 7.051 8.43 1 97.31 111 TYR B N 1
ATOM 2521 C CA . TYR B 1 111 ? 3.877 8.156 7.504 1 97.31 111 TYR B CA 1
ATOM 2522 C C . TYR B 1 111 ? 2.766 9.195 7.625 1 97.31 111 TYR B C 1
ATOM 2524 O O . TYR B 1 111 ? 3.021 10.398 7.562 1 97.31 111 TYR B O 1
ATOM 2532 N N . SER B 1 112 ? 1.539 8.758 7.789 1 96 112 SER B N 1
ATOM 2533 C CA . SER B 1 112 ? 0.409 9.664 7.93 1 96 112 SER B CA 1
ATOM 2534 C C . SER B 1 112 ? 0.558 10.539 9.172 1 96 112 SER B C 1
ATOM 2536 O O . SER B 1 112 ? 0.323 11.75 9.109 1 96 112 SER B O 1
ATOM 2538 N N . HIS B 1 113 ? 0.98 9.945 10.219 1 94 113 HIS B N 1
ATOM 2539 C CA . HIS B 1 113 ? 1.158 10.719 11.445 1 94 113 HIS B CA 1
ATOM 2540 C C . HIS B 1 113 ? 2.211 11.805 11.266 1 94 113 HIS B C 1
ATOM 2542 O O . HIS B 1 113 ? 1.97 12.969 11.602 1 94 113 HIS B O 1
ATOM 2548 N N . TYR B 1 114 ? 3.277 11.484 10.703 1 91.69 114 TYR B N 1
ATOM 2549 C CA . TYR B 1 114 ? 4.398 12.422 10.656 1 91.69 114 TYR B CA 1
ATOM 2550 C C . TYR B 1 114 ? 4.219 13.422 9.523 1 91.69 114 TYR B C 1
ATOM 2552 O O . TYR B 1 114 ? 4.715 14.555 9.602 1 91.69 114 TYR B O 1
ATOM 2560 N N . MET B 1 115 ? 3.484 13.016 8.508 1 91.94 115 MET B N 1
ATOM 2561 C CA . MET B 1 115 ? 3.113 13.977 7.465 1 91.94 115 MET B CA 1
ATOM 2562 C C . MET B 1 115 ? 2.168 15.039 8.016 1 91.94 115 MET B C 1
ATOM 2564 O O . MET B 1 115 ? 2.322 16.219 7.723 1 91.94 115 MET B O 1
ATOM 2568 N N . ARG B 1 116 ? 1.28 14.617 8.797 1 90.38 116 ARG B N 1
ATOM 2569 C CA . ARG B 1 116 ? 0.344 15.539 9.43 1 90.38 116 ARG B CA 1
ATOM 2570 C C . ARG B 1 116 ? 1.078 16.547 10.32 1 90.38 116 ARG B C 1
ATOM 2572 O O . ARG B 1 116 ? 0.722 17.719 10.359 1 90.38 116 ARG B O 1
ATOM 2579 N N . ALA B 1 117 ? 2.096 16.062 10.984 1 87.81 117 ALA B N 1
ATOM 2580 C CA . ALA B 1 117 ? 2.881 16.891 11.898 1 87.81 117 ALA B CA 1
ATOM 2581 C C . ALA B 1 117 ? 3.945 17.688 11.148 1 87.81 117 ALA B C 1
ATOM 2583 O O . ALA B 1 117 ? 4.668 18.484 11.742 1 87.81 117 ALA B O 1
ATOM 2584 N N . CYS B 1 118 ? 4.094 17.469 9.852 1 86.38 118 CYS B N 1
ATOM 2585 C CA . CYS B 1 118 ? 5.059 18.141 8.992 1 86.38 118 CYS B CA 1
ATOM 2586 C C . CYS B 1 118 ? 6.48 17.922 9.484 1 86.38 118 CYS B C 1
ATOM 2588 O O . CYS B 1 118 ? 7.277 18.859 9.523 1 86.38 118 CYS B O 1
ATOM 2590 N N . VAL B 1 119 ? 6.719 16.719 9.953 1 86.88 119 VAL B N 1
ATOM 2591 C CA . VAL B 1 119 ? 8.062 16.312 10.352 1 86.88 119 VAL B CA 1
ATOM 2592 C C . VAL B 1 119 ? 8.406 14.969 9.703 1 86.88 119 VAL B C 1
ATOM 2594 O O . VAL B 1 119 ? 7.531 14.289 9.164 1 86.88 119 VAL B O 1
ATOM 2597 N N . SER B 1 120 ? 9.664 14.641 9.695 1 87.12 120 SER B N 1
ATOM 2598 C CA . SER B 1 120 ? 10.133 13.414 9.055 1 87.12 120 SER B CA 1
ATOM 2599 C C . SER B 1 120 ? 9.57 12.18 9.75 1 87.12 120 SER B C 1
ATOM 2601 O O . SER B 1 120 ? 9.469 12.148 10.984 1 87.12 120 SER B O 1
ATOM 2603 N N . HIS B 1 121 ? 9.289 11.102 9.016 1 85.75 121 HIS B N 1
ATOM 2604 C CA . HIS B 1 121 ? 8.781 9.844 9.547 1 85.75 121 HIS B CA 1
ATOM 2605 C C . HIS B 1 121 ? 9.844 9.117 10.359 1 85.75 121 HIS B C 1
ATOM 2607 O O . HIS B 1 121 ? 9.547 8.117 11.023 1 85.75 121 HIS B O 1
ATOM 2613 N N . LYS B 1 122 ? 11.117 9.578 10.312 1 84.62 122 LYS B N 1
ATOM 2614 C CA . LYS B 1 122 ? 12.211 8.969 11.062 1 84.62 122 LYS B CA 1
ATOM 2615 C C . LYS B 1 122 ? 12.359 9.609 12.438 1 84.62 122 LYS B C 1
ATOM 2617 O O . LYS B 1 122 ? 13.203 9.195 13.234 1 84.62 122 LYS B O 1
ATOM 2622 N N . THR B 1 123 ? 11.469 10.516 12.75 1 84.62 123 THR B N 1
ATOM 2623 C CA . THR B 1 123 ? 11.523 11.227 14.023 1 84.62 123 THR B CA 1
ATOM 2624 C C . THR B 1 123 ? 11.133 10.305 15.172 1 84.62 123 THR B C 1
ATOM 2626 O O . THR B 1 123 ? 10.211 9.492 15.047 1 84.62 123 THR B O 1
ATOM 2629 N N . VAL B 1 124 ? 11.898 10.398 16.219 1 91.25 124 VAL B N 1
ATOM 2630 C CA . VAL B 1 124 ? 11.633 9.633 17.422 1 91.25 124 VAL B CA 1
ATOM 2631 C C . VAL B 1 124 ? 11.594 10.57 18.641 1 91.25 124 VAL B C 1
ATOM 2633 O O . VAL B 1 124 ? 12.164 11.656 18.609 1 91.25 124 VAL B O 1
ATOM 2636 N N . ASP B 1 125 ? 10.852 10.219 19.625 1 91.44 125 ASP B N 1
ATOM 2637 C CA . ASP B 1 125 ? 10.797 10.961 20.875 1 91.44 125 ASP B CA 1
ATOM 2638 C C . ASP B 1 125 ? 10.945 10.031 22.078 1 91.44 125 ASP B C 1
ATOM 2640 O O . ASP B 1 125 ? 11.297 8.859 21.922 1 91.44 125 ASP B O 1
ATOM 2644 N N . ALA B 1 126 ? 10.766 10.523 23.25 1 89.25 126 ALA B N 1
ATOM 2645 C CA . ALA B 1 126 ? 11.016 9.789 24.484 1 89.25 126 ALA B CA 1
ATOM 2646 C C . ALA B 1 126 ? 10.023 8.641 24.656 1 89.25 126 ALA B C 1
ATOM 2648 O O . ALA B 1 126 ? 10.32 7.645 25.312 1 89.25 126 ALA B O 1
ATOM 2649 N N . ALA B 1 127 ? 8.867 8.688 24.062 1 89.56 127 ALA B N 1
ATOM 2650 C CA . ALA B 1 127 ? 7.82 7.684 24.219 1 89.56 127 ALA B CA 1
ATOM 2651 C C . ALA B 1 127 ? 8 6.539 23.234 1 89.56 127 ALA B C 1
ATOM 2653 O O . ALA B 1 127 ? 7.352 5.496 23.344 1 89.56 127 ALA B O 1
ATOM 2654 N N . THR B 1 128 ? 8.875 6.758 22.25 1 93.38 128 THR B N 1
ATOM 2655 C CA . THR B 1 128 ? 9.133 5.715 21.266 1 93.38 128 THR B CA 1
ATOM 2656 C C . THR B 1 128 ? 9.875 4.539 21.906 1 93.38 128 THR B C 1
ATOM 2658 O O . THR B 1 128 ? 10.805 4.734 22.688 1 93.38 128 THR B O 1
ATOM 2661 N N . THR B 1 129 ? 9.406 3.316 21.672 1 94.25 129 THR B N 1
ATOM 2662 C CA . THR B 1 129 ? 10.055 2.125 22.203 1 94.25 129 THR B CA 1
ATOM 2663 C C . THR B 1 129 ? 11.539 2.107 21.859 1 94.25 129 THR B C 1
ATOM 2665 O O . THR B 1 129 ? 11.945 2.646 20.828 1 94.25 129 THR B O 1
ATOM 2668 N N . ARG B 1 130 ? 12.297 1.386 22.641 1 95.5 130 ARG B N 1
ATOM 2669 C CA . ARG B 1 130 ? 13.75 1.388 22.516 1 95.5 130 ARG B CA 1
ATOM 2670 C C . ARG B 1 130 ? 14.18 0.813 21.172 1 95.5 130 ARG B C 1
ATOM 2672 O O . ARG B 1 130 ? 15.031 1.382 20.484 1 95.5 130 ARG B O 1
ATOM 2679 N N . LEU B 1 131 ? 13.648 -0.255 20.797 1 96 131 LEU B N 1
ATOM 2680 C CA . LEU B 1 131 ? 14.023 -0.905 19.547 1 96 131 LEU B CA 1
ATOM 2681 C C . LEU B 1 131 ? 13.68 -0.022 18.359 1 96 131 LEU B C 1
ATOM 2683 O O . LEU B 1 131 ? 14.492 0.123 17.438 1 96 131 LEU B O 1
ATOM 2687 N N . LEU B 1 132 ? 12.516 0.534 18.359 1 95.94 132 LEU B N 1
ATOM 2688 C CA . LEU B 1 132 ? 12.086 1.418 17.281 1 95.94 132 LEU B CA 1
ATOM 2689 C C . LEU B 1 132 ? 12.945 2.678 17.234 1 95.94 132 LEU B C 1
ATOM 2691 O O . LEU B 1 132 ? 13.297 3.156 16.156 1 95.94 132 LEU B O 1
ATOM 2695 N N . SER B 1 133 ? 13.289 3.207 18.406 1 96.19 133 SER B N 1
ATOM 2696 C CA . SER B 1 133 ? 14.164 4.371 18.484 1 96.19 133 SER B CA 1
ATOM 2697 C C . SER B 1 133 ? 15.547 4.066 17.906 1 96.19 133 SER B C 1
ATOM 2699 O O . SER B 1 133 ? 16.094 4.859 17.141 1 96.19 133 SER B O 1
ATOM 2701 N N . PHE B 1 134 ? 16.031 2.914 18.297 1 96.44 134 PHE B N 1
ATOM 2702 C CA . PHE B 1 134 ? 17.344 2.51 17.781 1 96.44 134 PHE B CA 1
ATOM 2703 C C . PHE B 1 134 ? 17.281 2.34 16.266 1 96.44 134 PHE B C 1
ATOM 2705 O O . PHE B 1 134 ? 18.219 2.742 15.562 1 96.44 134 PHE B O 1
ATOM 2712 N N . TYR B 1 135 ? 16.281 1.791 15.773 1 96.5 135 TYR B N 1
ATOM 2713 C CA . TYR B 1 135 ? 16.078 1.544 14.352 1 96.5 135 TYR B CA 1
ATOM 2714 C C . TYR B 1 135 ? 16.125 2.844 13.555 1 96.5 135 TYR B C 1
ATOM 2716 O O . TYR B 1 135 ? 16.781 2.922 12.516 1 96.5 135 TYR B O 1
ATOM 2724 N N . TYR B 1 136 ? 15.492 3.896 14.062 1 94.88 136 TYR B N 1
ATOM 2725 C CA . TYR B 1 136 ? 15.359 5.121 13.281 1 94.88 136 TYR B CA 1
ATOM 2726 C C . TYR B 1 136 ? 16.516 6.07 13.547 1 94.88 136 TYR B C 1
ATOM 2728 O O . TYR B 1 136 ? 16.812 6.953 12.742 1 94.88 136 TYR B O 1
ATOM 2736 N N . THR B 1 137 ? 17.203 5.949 14.656 1 94.62 137 THR B N 1
ATOM 2737 C CA . THR B 1 137 ? 18.297 6.859 14.977 1 94.62 137 THR B CA 1
ATOM 2738 C C . THR B 1 137 ? 19.625 6.344 14.422 1 94.62 137 THR B C 1
ATOM 2740 O O . THR B 1 137 ? 20.562 7.109 14.25 1 94.62 137 THR B O 1
ATOM 2743 N N . THR B 1 138 ? 19.688 5.016 14.227 1 95.81 138 THR B N 1
ATOM 2744 C CA . THR B 1 138 ? 20.891 4.422 13.672 1 95.81 138 THR B CA 1
ATOM 2745 C C . THR B 1 138 ? 20.734 4.172 12.172 1 95.81 138 THR B C 1
ATOM 2747 O O . THR B 1 138 ? 20.219 3.133 11.758 1 95.81 138 THR B O 1
ATOM 2750 N N . ARG B 1 139 ? 21.391 4.949 11.414 1 91.62 139 ARG B N 1
ATOM 2751 C CA . ARG B 1 139 ? 21.188 4.969 9.969 1 91.62 139 ARG B CA 1
ATOM 2752 C C . ARG B 1 139 ? 21.641 3.664 9.328 1 91.62 139 ARG B C 1
ATOM 2754 O O . ARG B 1 139 ? 20.969 3.117 8.461 1 91.62 139 ARG B O 1
ATOM 2761 N N . TRP B 1 140 ? 22.812 3.252 9.695 1 93.69 140 TRP B N 1
ATOM 2762 C CA . TRP B 1 140 ? 23.328 2.037 9.078 1 93.69 140 TRP B CA 1
ATOM 2763 C C . TRP B 1 140 ? 22.469 0.831 9.438 1 93.69 140 TRP B C 1
ATOM 2765 O O . TRP B 1 140 ? 22.328 -0.099 8.641 1 93.69 140 TRP B O 1
ATOM 2775 N N . PHE B 1 141 ? 21.938 0.773 10.633 1 96.62 141 PHE B N 1
ATOM 2776 C CA . PHE B 1 141 ? 21.047 -0.31 11.055 1 96.62 141 PHE B CA 1
ATOM 2777 C C . PHE B 1 141 ? 19.766 -0.302 10.25 1 96.62 141 PHE B C 1
ATOM 2779 O O . PHE B 1 141 ? 19.297 -1.353 9.805 1 96.62 141 PHE B O 1
ATOM 2786 N N . LEU B 1 142 ? 19.188 0.819 10.086 1 95.81 142 LEU B N 1
ATOM 2787 C CA . LEU B 1 142 ? 18 0.985 9.258 1 95.81 142 LEU B CA 1
ATOM 2788 C C . LEU B 1 142 ? 18.25 0.486 7.844 1 95.81 142 LEU B C 1
ATOM 2790 O O . LEU B 1 142 ? 17.469 -0.301 7.309 1 95.81 142 LEU B O 1
ATOM 2794 N N . ALA B 1 143 ? 19.359 0.89 7.254 1 94.25 143 ALA B N 1
ATOM 2795 C CA . ALA B 1 143 ? 19.703 0.501 5.891 1 94.25 143 ALA B CA 1
ATOM 2796 C C . ALA B 1 143 ? 19.891 -1.009 5.785 1 94.25 143 ALA B C 1
ATOM 2798 O O . ALA B 1 143 ? 19.438 -1.632 4.82 1 94.25 143 ALA B O 1
ATOM 2799 N N . LEU B 1 144 ? 20.578 -1.524 6.766 1 96.44 144 LEU B N 1
ATOM 2800 C CA . LEU B 1 144 ? 20.828 -2.961 6.777 1 96.44 144 LEU B CA 1
ATOM 2801 C C . LEU B 1 144 ? 19.516 -3.744 6.777 1 96.44 144 LEU B C 1
ATOM 2803 O O . LEU B 1 144 ? 19.359 -4.68 5.988 1 96.44 144 LEU B O 1
ATOM 2807 N N . LEU B 1 145 ? 18.609 -3.434 7.598 1 97.44 145 LEU B N 1
ATOM 2808 C CA . LEU B 1 145 ? 17.344 -4.164 7.707 1 97.44 145 LEU B CA 1
ATOM 2809 C C . LEU B 1 145 ? 16.516 -4.008 6.438 1 97.44 145 LEU B C 1
ATOM 2811 O O . LEU B 1 145 ? 15.867 -4.957 5.996 1 97.44 145 LEU B O 1
ATOM 2815 N N . CYS B 1 146 ? 16.484 -2.814 5.855 1 95.69 146 CYS B N 1
ATOM 2816 C CA . CYS B 1 146 ? 15.742 -2.588 4.621 1 95.69 146 CYS B CA 1
ATOM 2817 C C . CYS B 1 146 ? 16.312 -3.424 3.482 1 95.69 146 CYS B C 1
ATOM 2819 O O . CYS B 1 146 ? 15.562 -4.078 2.754 1 95.69 146 CYS B O 1
ATOM 2821 N N . VAL B 1 147 ? 17.641 -3.441 3.363 1 96 147 VAL B N 1
ATOM 2822 C CA . VAL B 1 147 ? 18.297 -4.188 2.297 1 96 147 VAL B CA 1
ATOM 2823 C C . VAL B 1 147 ? 18.078 -5.688 2.51 1 96 147 VAL B C 1
ATOM 2825 O O . VAL B 1 147 ? 17.797 -6.418 1.561 1 96 147 VAL B O 1
ATOM 2828 N N . CYS B 1 148 ? 18.25 -6.109 3.717 1 97.31 148 CYS B N 1
ATOM 2829 C CA . CYS B 1 148 ? 18.094 -7.531 4.012 1 97.31 148 CYS B CA 1
ATOM 2830 C C . CYS B 1 148 ? 16.656 -7.98 3.779 1 97.31 148 CYS B C 1
ATOM 2832 O O . CYS B 1 148 ? 16.422 -9.094 3.311 1 97.31 148 CYS B O 1
ATOM 2834 N N . TYR B 1 149 ? 15.727 -7.172 4.203 1 97.94 149 TYR B N 1
ATOM 2835 C CA . TYR B 1 149 ? 14.32 -7.477 3.965 1 97.94 149 TYR B CA 1
ATOM 2836 C C . TYR B 1 149 ? 14.055 -7.734 2.486 1 97.94 149 TYR B C 1
ATOM 2838 O O . TYR B 1 149 ? 13.5 -8.773 2.119 1 97.94 149 TYR B O 1
ATOM 2846 N N . GLU B 1 150 ? 14.5 -6.895 1.625 1 97.38 150 GLU B N 1
ATOM 2847 C CA . GLU B 1 150 ? 14.266 -7.023 0.19 1 97.38 150 GLU B CA 1
ATOM 2848 C C . GLU B 1 150 ? 15.102 -8.148 -0.409 1 97.38 150 GLU B C 1
ATOM 2850 O O . GLU B 1 150 ? 14.641 -8.875 -1.288 1 97.38 150 GLU B O 1
ATOM 2855 N N . THR B 1 151 ? 16.312 -8.227 0.07 1 98 151 THR B N 1
ATOM 2856 C CA . THR B 1 151 ? 17.203 -9.273 -0.429 1 98 151 THR B CA 1
ATOM 2857 C C . THR B 1 151 ? 16.641 -10.656 -0.112 1 98 151 THR B C 1
ATOM 2859 O O . THR B 1 151 ? 16.703 -11.562 -0.94 1 98 151 THR B O 1
ATOM 2862 N N . ALA B 1 152 ? 16.109 -10.82 1.046 1 98.44 152 ALA B N 1
ATOM 2863 C CA . ALA B 1 152 ? 15.523 -12.109 1.419 1 98.44 152 ALA B CA 1
ATOM 2864 C C . ALA B 1 152 ? 14.406 -12.508 0.461 1 98.44 152 ALA B C 1
ATOM 2866 O O . ALA B 1 152 ? 14.359 -13.641 -0.016 1 98.44 152 ALA B O 1
ATOM 2867 N N . LEU B 1 153 ? 13.555 -11.633 0.145 1 98.31 153 LEU B N 1
ATOM 2868 C CA . LEU B 1 153 ? 12.43 -11.914 -0.742 1 98.31 153 LEU B CA 1
ATOM 2869 C C . LEU B 1 153 ? 12.906 -12.133 -2.174 1 98.31 153 LEU B C 1
ATOM 2871 O O . LEU B 1 153 ? 12.469 -13.07 -2.842 1 98.31 153 LEU B O 1
ATOM 2875 N N . LEU B 1 154 ? 13.828 -11.281 -2.619 1 98.19 154 LEU B N 1
ATOM 2876 C CA . LEU B 1 154 ? 14.328 -11.375 -3.986 1 98.19 154 LEU B CA 1
ATOM 2877 C C . LEU B 1 154 ? 15.125 -12.664 -4.191 1 98.19 154 LEU B C 1
ATOM 2879 O O . LEU B 1 154 ? 15.086 -13.25 -5.273 1 98.19 154 LEU B O 1
ATOM 2883 N N . SER B 1 155 ? 15.875 -13.016 -3.182 1 98.44 155 SER B N 1
ATOM 2884 C CA . SER B 1 155 ? 16.641 -14.258 -3.281 1 98.44 155 SER B CA 1
ATOM 2885 C C . SER B 1 155 ? 15.719 -15.461 -3.426 1 98.44 155 SER B C 1
ATOM 2887 O O . SER B 1 155 ? 16.031 -16.391 -4.172 1 98.44 155 SER B O 1
ATOM 2889 N N . LEU B 1 156 ? 14.648 -15.422 -2.666 1 98.31 156 LEU B N 1
ATOM 2890 C CA . LEU B 1 156 ? 13.68 -16.5 -2.807 1 98.31 156 LEU B CA 1
ATOM 2891 C C . LEU B 1 156 ? 13.078 -16.516 -4.207 1 98.31 156 LEU B C 1
ATOM 2893 O O . LEU B 1 156 ? 12.898 -17.578 -4.805 1 98.31 156 LEU B O 1
ATOM 2897 N N . LEU B 1 157 ? 12.797 -15.352 -4.715 1 98.19 157 LEU B N 1
ATOM 2898 C CA . LEU B 1 157 ? 12.258 -15.25 -6.07 1 98.19 157 LEU B CA 1
ATOM 2899 C C . LEU B 1 157 ? 13.258 -15.789 -7.09 1 98.19 157 LEU B C 1
ATOM 2901 O O . LEU B 1 157 ? 12.883 -16.547 -7.992 1 98.19 157 LEU B O 1
ATOM 2905 N N . ALA B 1 158 ? 14.516 -15.445 -6.938 1 98.06 158 ALA B N 1
ATOM 2906 C CA . ALA B 1 158 ? 15.562 -15.922 -7.828 1 98.06 158 ALA B CA 1
ATOM 2907 C C . ALA B 1 158 ? 15.703 -17.438 -7.75 1 98.06 158 ALA B C 1
ATOM 2909 O O . ALA B 1 158 ? 15.82 -18.109 -8.781 1 98.06 158 ALA B O 1
ATOM 2910 N N . TYR B 1 159 ? 15.664 -17.906 -6.551 1 97.94 159 TYR B N 1
ATOM 2911 C CA . TYR B 1 159 ? 15.773 -19.344 -6.328 1 97.94 159 TYR B CA 1
ATOM 2912 C C . TYR B 1 159 ? 14.664 -20.094 -7.055 1 97.94 159 TYR B C 1
ATOM 2914 O O . TYR B 1 159 ? 14.898 -21.172 -7.613 1 97.94 159 TYR B O 1
ATOM 2922 N N . MET B 1 160 ? 13.539 -19.531 -7.121 1 96.81 160 MET B N 1
ATOM 2923 C CA . MET B 1 160 ? 12.367 -20.219 -7.656 1 96.81 160 MET B CA 1
ATOM 2924 C C . MET B 1 160 ? 12.273 -20.031 -9.172 1 96.81 160 MET B C 1
ATOM 2926 O O . MET B 1 160 ? 11.656 -20.844 -9.859 1 96.81 160 MET B O 1
ATOM 2930 N N . THR B 1 161 ? 12.945 -19.031 -9.711 1 96.56 161 THR B N 1
ATOM 2931 C CA . THR B 1 161 ? 12.586 -18.703 -11.086 1 96.56 161 THR B CA 1
ATOM 2932 C C . THR B 1 161 ? 13.789 -18.859 -12.016 1 96.56 161 THR B C 1
ATOM 2934 O O . THR B 1 161 ? 13.633 -18.906 -13.234 1 96.56 161 THR B O 1
ATOM 2937 N N . ILE B 1 162 ? 14.977 -18.891 -11.469 1 96.12 162 ILE B N 1
ATOM 2938 C CA . ILE B 1 162 ? 16.172 -18.938 -12.312 1 96.12 162 ILE B CA 1
ATOM 2939 C C . ILE B 1 162 ? 16.875 -20.281 -12.133 1 96.12 162 ILE B C 1
ATOM 2941 O O . ILE B 1 162 ? 17.5 -20.516 -11.094 1 96.12 162 ILE B O 1
ATOM 2945 N N . PRO B 1 163 ? 16.875 -21.109 -13.164 1 93.31 163 PRO B N 1
ATOM 2946 C CA . PRO B 1 163 ? 17.484 -22.438 -13.062 1 93.31 163 PRO B CA 1
ATOM 2947 C C . PRO B 1 163 ? 18.984 -22.406 -13.367 1 93.31 163 PRO B C 1
ATOM 2949 O O . PRO B 1 163 ? 19.438 -23.109 -14.273 1 93.31 163 PRO B O 1
ATOM 2952 N N . ASN B 1 164 ? 19.734 -21.531 -12.961 1 95.94 164 ASN B N 1
ATOM 2953 C CA . ASN B 1 164 ? 21.188 -21.438 -13.07 1 95.94 164 ASN B CA 1
ATOM 2954 C C . ASN B 1 164 ? 21.859 -21.703 -11.727 1 95.94 164 ASN B C 1
ATOM 2956 O O . ASN B 1 164 ? 21.531 -21.078 -10.719 1 95.94 164 ASN B O 1
ATOM 2960 N N . ARG B 1 165 ? 22.766 -22.656 -11.742 1 96.62 165 ARG B N 1
ATOM 2961 C CA . ARG B 1 165 ? 23.391 -23.156 -10.523 1 96.62 165 ARG B CA 1
ATOM 2962 C C . ARG B 1 165 ? 24.047 -22.016 -9.742 1 96.62 165 ARG B C 1
ATOM 2964 O O . ARG B 1 165 ? 23.922 -21.953 -8.516 1 96.62 165 ARG B O 1
ATOM 2971 N N . VAL B 1 166 ? 24.734 -21.188 -10.438 1 96.62 166 VAL B N 1
ATOM 2972 C CA . VAL B 1 166 ? 25.422 -20.078 -9.789 1 96.62 166 VAL B CA 1
ATOM 2973 C C . VAL B 1 166 ? 24.406 -19.156 -9.109 1 96.62 166 VAL B C 1
ATOM 2975 O O . VAL B 1 166 ? 24.594 -18.766 -7.953 1 96.62 166 VAL B O 1
ATOM 2978 N N . VAL B 1 167 ? 23.312 -18.781 -9.781 1 96.06 167 VAL B N 1
ATOM 2979 C CA . VAL B 1 167 ? 22.281 -17.906 -9.258 1 96.06 167 VAL B CA 1
ATOM 2980 C C . VAL B 1 167 ? 21.594 -18.578 -8.07 1 96.06 167 VAL B C 1
ATOM 2982 O O . VAL B 1 167 ? 21.312 -17.938 -7.059 1 96.06 167 VAL B O 1
ATOM 2985 N N . VAL B 1 168 ? 21.391 -19.797 -8.18 1 97.06 168 VAL B N 1
ATOM 2986 C CA . VAL B 1 168 ? 20.719 -20.547 -7.113 1 97.06 168 VAL B CA 1
ATOM 2987 C C . VAL B 1 168 ? 21.594 -20.547 -5.859 1 97.06 168 VAL B C 1
ATOM 2989 O O . VAL B 1 168 ? 21.094 -20.281 -4.762 1 97.06 168 VAL B O 1
ATOM 2992 N N . ASP B 1 169 ? 22.875 -20.859 -6.043 1 97.94 169 ASP B N 1
ATOM 2993 C CA . ASP B 1 169 ? 23.781 -20.875 -4.902 1 97.94 169 ASP B CA 1
ATOM 2994 C C . ASP B 1 169 ? 23.859 -19.5 -4.238 1 97.94 169 ASP B C 1
ATOM 2996 O O . ASP B 1 169 ? 23.812 -19.406 -3.012 1 97.94 169 ASP B O 1
ATOM 3000 N N . LEU B 1 170 ? 23.953 -18.5 -5.07 1 97.69 170 LEU B N 1
ATOM 3001 C CA . LEU B 1 170 ? 24 -17.141 -4.547 1 97.69 170 LEU B CA 1
ATOM 3002 C C . LEU B 1 170 ? 22.688 -16.797 -3.834 1 97.69 170 LEU B C 1
ATOM 3004 O O . LEU B 1 170 ? 22.719 -16.141 -2.787 1 97.69 170 LEU B O 1
ATOM 3008 N N . ALA B 1 171 ? 21.609 -17.203 -4.395 1 98.06 171 ALA B N 1
ATOM 3009 C CA . ALA B 1 171 ? 20.297 -16.938 -3.814 1 98.06 171 ALA B CA 1
ATOM 3010 C C . ALA B 1 171 ? 20.156 -17.609 -2.455 1 98.06 171 ALA B C 1
ATOM 3012 O O . ALA B 1 171 ? 19.609 -17.016 -1.515 1 98.06 171 ALA B O 1
ATOM 3013 N N . ILE B 1 172 ? 20.625 -18.766 -2.357 1 98.12 172 ILE B N 1
ATOM 3014 C CA . ILE B 1 172 ? 20.516 -19.516 -1.106 1 98.12 172 ILE B CA 1
ATOM 3015 C C . ILE B 1 172 ? 21.344 -18.812 -0.027 1 98.12 172 ILE B C 1
ATOM 3017 O O . ILE B 1 172 ? 20.859 -18.578 1.08 1 98.12 172 ILE B O 1
ATOM 3021 N N . VAL B 1 173 ? 22.547 -18.453 -0.342 1 98.38 173 VAL B N 1
ATOM 3022 C CA . VAL B 1 173 ? 23.438 -17.812 0.621 1 98.38 173 VAL B CA 1
ATOM 3023 C C . VAL B 1 173 ? 22.859 -16.453 1.026 1 98.38 173 VAL B C 1
ATOM 3025 O O . VAL B 1 173 ? 22.75 -16.141 2.217 1 98.38 173 VAL B O 1
ATOM 3028 N N . ALA B 1 174 ? 22.469 -15.695 0.032 1 98.38 174 ALA B N 1
ATOM 3029 C CA . ALA B 1 174 ? 21.906 -14.375 0.297 1 98.38 174 ALA B CA 1
ATOM 3030 C C . ALA B 1 174 ? 20.625 -14.484 1.114 1 98.38 174 ALA B C 1
ATOM 3032 O O . ALA B 1 174 ? 20.391 -13.688 2.029 1 98.38 174 ALA B O 1
ATOM 3033 N N . GLY B 1 175 ? 19.781 -15.453 0.758 1 98.31 175 GLY B N 1
ATOM 3034 C CA . GLY B 1 175 ? 18.531 -15.664 1.475 1 98.31 175 GLY B CA 1
ATOM 3035 C C . GLY B 1 175 ? 18.734 -16.062 2.922 1 98.31 175 GLY B C 1
ATOM 3036 O O . GLY B 1 175 ? 18.078 -15.539 3.82 1 98.31 175 GLY B O 1
ATOM 3037 N N . LEU B 1 176 ? 19.656 -16.938 3.156 1 98 176 LEU B N 1
ATOM 3038 C CA . LEU B 1 176 ? 19.906 -17.422 4.508 1 98 176 LEU B CA 1
ATOM 3039 C C . LEU B 1 176 ? 20.531 -16.328 5.371 1 98 176 LEU B C 1
ATOM 3041 O O . LEU B 1 176 ? 20.172 -16.188 6.543 1 98 176 LEU B O 1
ATOM 3045 N N . LEU B 1 177 ? 21.391 -15.562 4.789 1 98.06 177 LEU B N 1
ATOM 3046 C CA . LEU B 1 177 ? 22.062 -14.508 5.535 1 98.06 177 LEU B CA 1
ATOM 3047 C C . LEU B 1 177 ? 21.094 -13.359 5.832 1 98.06 177 LEU B C 1
ATOM 3049 O O . LEU B 1 177 ? 21.188 -12.742 6.895 1 98.06 177 LEU B O 1
ATOM 3053 N N . SER B 1 178 ? 20.188 -13.133 4.984 1 98.56 178 SER B N 1
ATOM 3054 C CA . SER B 1 178 ? 19.328 -11.961 5.105 1 98.56 178 SER B CA 1
ATOM 3055 C C . SER B 1 178 ? 18.062 -12.281 5.887 1 98.56 178 SER B C 1
ATOM 3057 O O . SER B 1 178 ? 17.406 -11.383 6.422 1 98.56 178 SER B O 1
ATOM 3059 N N . SER B 1 179 ? 17.672 -13.516 6.031 1 98 179 SER B N 1
ATOM 3060 C CA . SER B 1 179 ? 16.375 -13.914 6.57 1 98 179 SER B CA 1
ATOM 3061 C C . SER B 1 179 ? 16.234 -13.508 8.031 1 98 179 SER B C 1
ATOM 3063 O O . SER B 1 179 ? 15.172 -13.047 8.453 1 98 179 SER B O 1
ATOM 3065 N N . PRO B 1 180 ? 17.281 -13.672 8.906 1 98.06 180 PRO B N 1
ATOM 3066 C CA . PRO B 1 180 ? 17.109 -13.227 10.297 1 98.06 180 PRO B CA 1
ATOM 3067 C C . PRO B 1 180 ? 16.859 -11.727 10.414 1 98.06 180 PRO B C 1
ATOM 3069 O O . PRO B 1 180 ? 16.047 -11.297 11.242 1 98.06 180 PRO B O 1
ATOM 3072 N N . PHE B 1 181 ? 17.5 -11 9.602 1 98.19 181 PHE B N 1
ATOM 3073 C CA . PHE B 1 181 ? 17.312 -9.555 9.625 1 98.19 181 PHE B CA 1
ATOM 3074 C C . PHE B 1 181 ? 15.953 -9.18 9.047 1 98.19 181 PHE B C 1
ATOM 3076 O O . PHE B 1 181 ? 15.328 -8.211 9.492 1 98.19 181 PHE B O 1
ATOM 3083 N N . ALA B 1 182 ? 15.523 -9.945 8.086 1 98 182 ALA B N 1
ATOM 3084 C CA . ALA B 1 182 ? 14.188 -9.727 7.535 1 98 182 ALA B CA 1
ATOM 3085 C C . ALA B 1 182 ? 13.117 -9.984 8.586 1 98 182 ALA B C 1
ATOM 3087 O O . ALA B 1 182 ? 12.117 -9.266 8.656 1 98 182 ALA B O 1
ATOM 3088 N N . GLY B 1 183 ? 13.328 -11.023 9.398 1 97.88 183 GLY B N 1
ATOM 3089 C CA . GLY B 1 183 ? 12.422 -11.281 10.508 1 97.88 183 GLY B CA 1
ATOM 3090 C C . GLY B 1 183 ? 12.367 -10.148 11.508 1 97.88 183 GLY B C 1
ATOM 3091 O O . GLY B 1 183 ? 11.289 -9.766 11.961 1 97.88 183 GLY B O 1
ATOM 3092 N N . LEU B 1 184 ? 13.508 -9.617 11.836 1 98 184 LEU B N 1
ATOM 3093 C CA . LEU B 1 184 ? 13.586 -8.484 12.742 1 98 184 LEU B CA 1
ATOM 3094 C C . LEU B 1 184 ? 12.867 -7.27 12.156 1 98 184 LEU B C 1
ATOM 3096 O O . LEU B 1 184 ? 12.18 -6.547 12.883 1 98 184 LEU B O 1
ATOM 3100 N N . LYS B 1 185 ? 13.039 -7.062 10.875 1 98 185 LYS B N 1
ATOM 3101 C CA . LYS B 1 185 ? 12.359 -5.953 10.219 1 98 185 LYS B CA 1
ATOM 3102 C C . LYS B 1 185 ? 10.844 -6.09 10.32 1 98 185 LYS B C 1
ATOM 3104 O O . LYS B 1 185 ? 10.141 -5.094 10.5 1 98 185 LYS B O 1
ATOM 3109 N N . MET B 1 186 ? 10.328 -7.254 10.25 1 97.62 186 MET B N 1
ATOM 3110 C CA . MET B 1 186 ? 8.898 -7.5 10.375 1 97.62 186 MET B CA 1
ATOM 3111 C C . MET B 1 186 ? 8.406 -7.176 11.781 1 97.62 186 MET B C 1
ATOM 3113 O O . MET B 1 186 ? 7.312 -6.625 11.953 1 97.62 186 MET B O 1
ATOM 3117 N N . ILE B 1 187 ? 9.195 -7.52 12.742 1 97.81 187 ILE B N 1
ATOM 3118 C CA . ILE B 1 187 ? 8.867 -7.199 14.125 1 97.81 187 ILE B CA 1
ATOM 3119 C C . ILE B 1 187 ? 8.828 -5.684 14.312 1 97.81 187 ILE B C 1
ATOM 3121 O O . ILE B 1 187 ? 7.902 -5.148 14.93 1 97.81 187 ILE B O 1
ATOM 3125 N N . ILE B 1 188 ? 9.75 -5.07 13.75 1 97.88 188 ILE B N 1
ATOM 3126 C CA . ILE B 1 188 ? 9.844 -3.619 13.859 1 97.88 188 ILE B CA 1
ATOM 3127 C C . ILE B 1 188 ? 8.656 -2.971 13.156 1 97.88 188 ILE B C 1
ATOM 3129 O O . ILE B 1 188 ? 8.125 -1.958 13.617 1 97.88 188 ILE B O 1
ATOM 3133 N N . ASN B 1 189 ? 8.242 -3.525 12.031 1 98.06 189 ASN B N 1
ATOM 3134 C CA . ASN B 1 189 ? 7.066 -3.01 11.336 1 98.06 189 ASN B CA 1
ATOM 3135 C C . ASN B 1 189 ? 5.82 -3.076 12.211 1 98.06 189 ASN B C 1
ATOM 3137 O O . ASN B 1 189 ? 5.004 -2.154 12.211 1 98.06 189 ASN B O 1
ATOM 3141 N N . VAL B 1 190 ? 5.707 -4.109 12.953 1 97.5 190 VAL B N 1
ATOM 3142 C CA . VAL B 1 190 ? 4.562 -4.25 13.852 1 97.5 190 VAL B CA 1
ATOM 3143 C C . VAL B 1 190 ? 4.645 -3.211 14.961 1 97.5 190 VAL B C 1
ATOM 3145 O O . VAL B 1 190 ? 3.648 -2.562 15.289 1 97.5 190 VAL B O 1
ATOM 3148 N N . LEU B 1 191 ? 5.812 -3.016 15.523 1 97.19 191 LEU B N 1
ATOM 3149 C CA . LEU B 1 191 ? 6.012 -2.002 16.547 1 97.19 191 LEU B CA 1
ATOM 3150 C C . LEU B 1 191 ? 5.691 -0.611 16.016 1 97.19 191 LEU B C 1
ATOM 3152 O O . LEU B 1 191 ? 5.094 0.207 16.719 1 97.19 191 LEU B O 1
ATOM 3156 N N . GLN B 1 192 ? 6.113 -0.427 14.836 1 96.81 192 GLN B N 1
ATOM 3157 C CA . GLN B 1 192 ? 5.855 0.842 14.164 1 96.81 192 GLN B CA 1
ATOM 3158 C C . GLN B 1 192 ? 4.355 1.097 14.016 1 96.81 192 GLN B C 1
ATOM 3160 O O . GLN B 1 192 ? 3.893 2.221 14.219 1 96.81 192 GLN B O 1
ATOM 3165 N N . ALA B 1 193 ? 3.646 0.13 13.695 1 97.19 193 ALA B N 1
ATOM 3166 C CA . ALA B 1 193 ? 2.199 0.25 13.531 1 97.19 193 ALA B CA 1
ATOM 3167 C C . ALA B 1 193 ? 1.524 0.563 14.867 1 97.19 193 ALA B C 1
ATOM 3169 O O . ALA B 1 193 ? 0.668 1.448 14.938 1 97.19 193 ALA B O 1
ATOM 3170 N N . VAL B 1 194 ? 1.915 -0.13 15.875 1 96.75 194 VAL B N 1
ATOM 3171 C CA . VAL B 1 194 ? 1.335 0.068 17.203 1 96.75 194 VAL B CA 1
ATOM 3172 C C . VAL B 1 194 ? 1.639 1.48 17.688 1 96.75 194 VAL B C 1
ATOM 3174 O O . VAL B 1 194 ? 0.751 2.172 18.203 1 96.75 194 VAL B O 1
ATOM 3177 N N . ASP B 1 195 ? 2.844 1.897 17.531 1 96.5 195 ASP B N 1
ATOM 3178 C CA . ASP B 1 195 ? 3.252 3.242 17.922 1 96.5 195 ASP B CA 1
ATOM 3179 C C . ASP B 1 195 ? 2.449 4.305 17.172 1 96.5 195 ASP B C 1
ATOM 3181 O O . ASP B 1 195 ? 1.986 5.277 17.781 1 96.5 195 ASP B O 1
ATOM 3185 N N . ALA B 1 196 ? 2.309 4.094 15.883 1 96.44 196 ALA B N 1
ATOM 3186 C CA . ALA B 1 196 ? 1.605 5.062 15.047 1 96.44 196 ALA B CA 1
ATOM 3187 C C . ALA B 1 196 ? 0.127 5.137 15.422 1 96.44 196 ALA B C 1
ATOM 3189 O O . ALA B 1 196 ? -0.477 6.211 15.391 1 96.44 196 ALA B O 1
ATOM 3190 N N . ILE B 1 197 ? -0.492 4.004 15.75 1 96.56 197 ILE B N 1
ATOM 3191 C CA . ILE B 1 197 ? -1.893 3.967 16.156 1 96.56 197 ILE B CA 1
ATOM 3192 C C . ILE B 1 197 ? -2.088 4.801 17.422 1 96.56 197 ILE B C 1
ATOM 3194 O O . ILE B 1 197 ? -3.025 5.598 17.5 1 96.56 197 ILE B O 1
ATOM 3198 N N . HIS B 1 198 ? -1.182 4.641 18.344 1 94.81 198 HIS B N 1
ATOM 3199 C CA . HIS B 1 198 ? -1.269 5.402 19.578 1 94.81 198 HIS B CA 1
ATOM 3200 C C . HIS B 1 198 ? -1.084 6.895 19.312 1 94.81 198 HIS B C 1
ATOM 3202 O O . HIS B 1 198 ? -1.837 7.719 19.844 1 94.81 198 HIS B O 1
ATOM 3208 N N . ARG B 1 199 ? -0.205 7.242 18.531 1 93.69 199 ARG B N 1
ATOM 3209 C CA . ARG B 1 199 ? 0.097 8.648 18.266 1 93.69 199 ARG B CA 1
ATOM 3210 C C . ARG B 1 199 ? -1.022 9.312 17.484 1 93.69 199 ARG B C 1
ATOM 3212 O O . ARG B 1 199 ? -1.412 10.445 17.781 1 93.69 199 ARG B O 1
ATOM 3219 N N . LEU B 1 200 ? -1.479 8.641 16.469 1 94.38 200 LEU B N 1
ATOM 3220 C CA . LEU B 1 200 ? -2.602 9.172 15.703 1 94.38 200 LEU B CA 1
ATOM 3221 C C . LEU B 1 200 ? -3.844 9.305 16.578 1 94.38 200 LEU B C 1
ATOM 3223 O O . LEU B 1 200 ? -4.656 10.211 16.375 1 94.38 200 LEU B O 1
ATOM 3227 N N . GLY B 1 201 ? -3.969 8.414 17.516 1 93.44 201 GLY B N 1
ATOM 3228 C CA . GLY B 1 201 ? -5.125 8.391 18.391 1 93.44 201 GLY B CA 1
ATOM 3229 C C . GLY B 1 201 ? -5.176 9.57 19.344 1 93.44 201 GLY B C 1
ATOM 3230 O O . GLY B 1 201 ? -6.254 9.977 19.781 1 93.44 201 GLY B O 1
ATOM 3231 N N . VAL B 1 202 ? -4.027 10.211 19.641 1 90.31 202 VAL B N 1
ATOM 3232 C CA . VAL B 1 202 ? -4.004 11.305 20.594 1 90.31 202 VAL B CA 1
ATOM 3233 C C . VAL B 1 202 ? -3.723 12.617 19.891 1 90.31 202 VAL B C 1
ATOM 3235 O O . VAL B 1 202 ? -3.809 13.695 20.484 1 90.31 202 VAL B O 1
ATOM 3238 N N . ALA B 1 203 ? -3.383 12.547 18.641 1 82.12 203 ALA B N 1
ATOM 3239 C CA . ALA B 1 203 ? -2.971 13.734 17.891 1 82.12 203 ALA B CA 1
ATOM 3240 C C . ALA B 1 203 ? -4.066 14.797 17.891 1 82.12 203 ALA B C 1
ATOM 3242 O O . ALA B 1 203 ? -3.795 15.969 18.141 1 82.12 203 ALA B O 1
ATOM 3243 N N . GLU B 1 204 ? -5.25 14.438 17.609 1 75.75 204 GLU B N 1
ATOM 3244 C CA . GLU B 1 204 ? -6.336 15.414 17.531 1 75.75 204 GLU B CA 1
ATOM 3245 C C . GLU B 1 204 ? -6.742 15.914 18.922 1 75.75 204 GLU B C 1
ATOM 3247 O O . GLU B 1 204 ? -7.215 17.047 19.062 1 75.75 204 GLU B O 1
ATOM 3252 N N . VAL B 1 205 ? -6.602 15.008 19.812 1 72.38 205 VAL B N 1
ATOM 3253 C CA . VAL B 1 205 ? -6.93 15.414 21.172 1 72.38 205 VAL B CA 1
ATOM 3254 C C . VAL B 1 205 ? -5.961 16.5 21.641 1 72.38 205 VAL B C 1
ATOM 3256 O O . VAL B 1 205 ? -6.375 17.484 22.25 1 72.38 205 VAL B O 1
ATOM 3259 N N . GLU B 1 206 ? -4.77 16.328 21.234 1 69.38 206 GLU B N 1
ATOM 3260 C CA . GLU B 1 206 ? -3.729 17.281 21.609 1 69.38 206 GLU B CA 1
ATOM 3261 C C . GLU B 1 206 ? -3.891 18.594 20.844 1 69.38 206 GLU B C 1
ATOM 3263 O O . GLU B 1 206 ? -3.545 19.672 21.375 1 69.38 206 GLU B O 1
ATOM 3268 N N . GLU B 1 207 ? -4.332 18.484 19.625 1 66.88 207 GLU B N 1
ATOM 3269 C CA . GLU B 1 207 ? -4.516 19.688 18.812 1 66.88 207 GLU B CA 1
ATOM 3270 C C . GLU B 1 207 ? -5.82 20.406 19.172 1 66.88 207 GLU B C 1
ATOM 3272 O O . GLU B 1 207 ? -6.059 21.531 18.734 1 66.88 207 GLU B O 1
ATOM 3277 N N . GLY B 1 208 ? -6.531 19.891 20.172 1 58.75 208 GLY B N 1
ATOM 3278 C CA . GLY B 1 208 ? -7.742 20.531 20.656 1 58.75 208 GLY B CA 1
ATOM 3279 C C . GLY B 1 208 ? -8.961 20.25 19.797 1 58.75 208 GLY B C 1
ATOM 3280 O O . GLY B 1 208 ? -9.992 20.891 19.922 1 58.75 208 GLY B O 1
ATOM 3281 N N . TYR B 1 209 ? -8.672 19.438 18.75 1 50.09 209 TYR B N 1
ATOM 3282 C CA . TYR B 1 209 ? -9.773 19.188 17.828 1 50.09 209 TYR B CA 1
ATOM 3283 C C . TYR B 1 209 ? -10.633 18.031 18.297 1 50.09 209 TYR B C 1
ATOM 3285 O O . TYR B 1 209 ? -11.656 17.703 17.688 1 50.09 209 TYR B O 1
ATOM 3293 N N . ALA B 1 210 ? -10.117 17.359 19.312 1 48.81 210 ALA B N 1
ATOM 3294 C CA . ALA B 1 210 ? -10.906 16.219 19.766 1 48.81 210 ALA B CA 1
ATOM 3295 C C . ALA B 1 210 ? -12.234 16.656 20.359 1 48.81 210 ALA B C 1
ATOM 3297 O O . ALA B 1 210 ? -12.258 17.5 21.266 1 48.81 210 ALA B O 1
ATOM 3298 N N . ARG B 1 211 ? -13.422 16.625 19.609 1 41.94 211 ARG B N 1
ATOM 3299 C CA . ARG B 1 211 ? -14.719 16.953 20.188 1 41.94 211 ARG B CA 1
ATOM 3300 C C . ARG B 1 211 ? -15.195 15.844 21.125 1 41.94 211 ARG B C 1
ATOM 3302 O O . ARG B 1 211 ? -14.875 14.672 20.922 1 41.94 211 ARG B O 1
#

Organism: Giardia muris (NCBI:txid5742)

Solvent-accessible surface area (backbone atoms only — not comparable to full-atom values): 21347 Å² total; per-residue (Å²): 132,82,78,73,77,65,56,51,63,76,34,68,35,35,49,51,50,52,48,29,53,53,35,46,54,54,20,48,75,31,41,91,84,37,43,66,60,20,52,50,31,47,51,48,35,56,53,44,54,62,48,27,54,52,46,13,63,74,68,65,58,75,47,68,39,44,53,49,51,52,55,39,51,53,47,39,51,52,38,47,55,32,33,53,40,16,38,78,39,49,92,54,27,48,56,38,50,50,52,41,40,46,52,47,42,16,50,45,41,31,41,47,48,20,35,44,68,72,46,64,70,60,66,71,59,91,84,47,53,68,67,61,38,49,41,49,71,33,62,69,58,37,49,49,28,54,51,20,37,51,41,23,55,50,18,50,43,40,48,73,62,42,96,40,72,70,57,30,54,50,16,51,53,48,22,63,67,16,40,65,41,25,52,52,43,54,52,48,34,51,51,40,28,55,52,25,49,55,49,34,17,35,46,42,41,73,72,66,65,55,121,131,81,79,73,78,66,56,51,64,74,34,68,37,34,48,50,50,51,48,30,53,53,35,45,53,52,22,47,75,32,41,89,81,37,44,67,59,21,53,50,30,46,50,48,35,56,54,46,53,62,47,27,54,52,48,13,62,73,68,66,55,73,46,68,39,44,54,50,50,52,55,38,50,52,46,39,51,52,39,48,53,31,36,53,37,15,37,76,39,49,92,54,29,47,57,36,50,49,51,41,39,46,53,47,41,15,50,48,42,32,41,47,48,20,34,44,68,72,45,66,70,61,67,72,60,89,84,48,53,70,67,60,38,50,41,49,72,33,64,70,59,38,52,49,29,55,50,20,37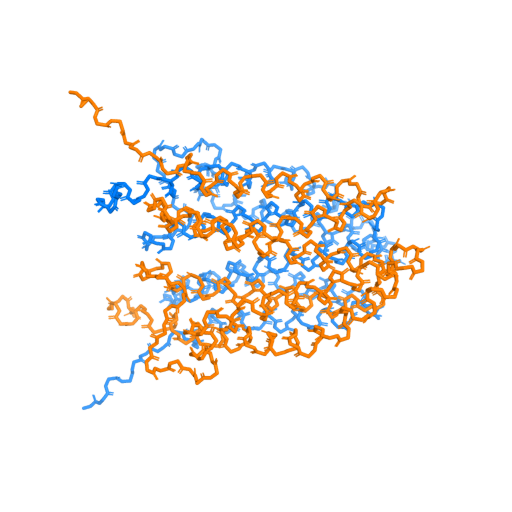,52,43,23,55,51,18,50,44,40,48,75,62,41,96,41,70,68,57,30,53,50,16,49,54,48,21,63,68,16,39,65,41,25,52,51,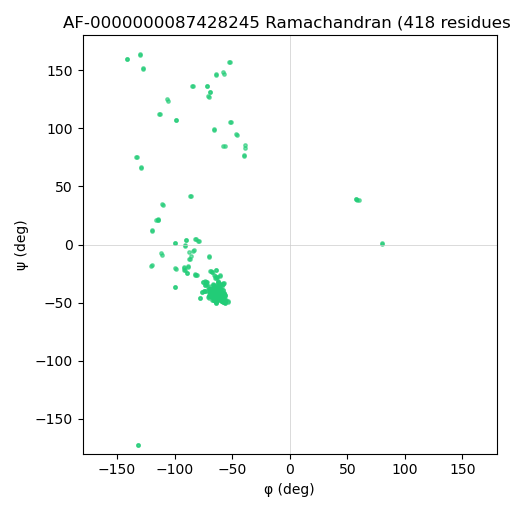42,53,53,48,34,53,52,41,28,55,52,24,50,54,49,35,17,36,47,42,42,72,71,65,66,54,120

Secondary structure (DSSP, 8-state):
-------GGG-HHHHHHHHHHHHHHHHHHTTTT-HHHHHHHHHHHHHHHHHHHHHHHHTT---HHHHHHHHHHHHHHHHHHHHHHHHH-GGGHHHHHHHHHHHHHHHHHHHHHHHHTTS-TT---TTS-HHHHHHHH-HHHHHHHHHHHHHHHHHHHHHHH---HHHHHHHHHHHHHHHHHHHHHHHHHHHHHHHHHHHHHHHHHHHT---/-------GGG-HHHHHHHHHHHHHHHHHHTTTT-HHHHHHHHHHHHHHHHHHHHHHHHTT---HHHHHHHHHHHHHHHHHHHHHHHHH-GGGHHHHHHHHHHHHHHHHHHHHHHHHTTS-TT---TTS-HHHHHHHH-HHHHHHHHHHHHHHHHHHHHHHH---HHHHHHHHHHHHHHHHHHHHHHHHHHHHHHHHHHHHHHHHHHHT---

pLDDT: mean 92.97, std 11.44, range [25.62, 98.56]

Foldseek 3Di:
DPPPPDDLCVPPLNVLLVVLVVLQVVLLVCCQPCVPSSLVSLVVSLVSLVVSVVVCVVVVSDDPVSLVSSLVSLLVSLLSLLVLCCVLPVVCNVVSVVLSCLSCLLSVLLVVLQVVVVHDSLDDDPPQDPVSVCCSVPVVNVVLLSVLLSLLSSLSSQCRRPPDPVSNVVSVVSNVVSVVSNVVVSVSSVSSNVVSVVSVVCVCVVVVNPD/DPPPPDDLCVPPLNVLLVVLVVLQVVLLVCCQPCVPSSLVSLVVSLVSLVVSVVVCVVVVSDDPVSLVSSLVSLLVSLLSLLVLCCVLPVVCNVVSVVLSCLSCLLSVLLVVLQVVVVHDSLDDDPPQDPVLVCCSVPDVNVVLLSVLLSLLSSLVSQCRRPPDPVSNVVSVVSNVVSVVSNVVVSVSSVSSNVVSVVSVVCVCVVVVNPD

Radius of gyration: 21.25 Å; Cα contacts (8 Å, |Δi|>4): 533; chains: 2; bounding box: 50×64×58 Å

InterPro domains:
  IPR000462 CDP-alcohol phosphatidyltransferase [PF01066] (10-138)
  IPR014387 CDP-diacylglycerol-inositol 3-phosphatidyltransferase, eukaryote [PIRSF000848] (8-207)
  IPR043130 CDP-alcohol phosphatidyltransferase, transmembrane domain [G3DSA:1.20.120.1760] (3-202)
  IPR048254 CDP-alcohol phosphatidyltransferase, conserved site [PS00379] (52-74)

Sequence (422 aa):
MGFRVRSTVWYVPNVIDYCRIGMLLVAIFQESTRPLLTIILIACASLMDGVDGKIARALHQESTLGATLDMSIDRCTGGIICMLLTSVLPKYSQWFITIMMVDIFSHWLRYSHYMRACVSHKTVDAATTRLLSFYYTTRWFLALLCVCYETALLSLLAYMTIPNRVVVDLAIVAGLLSSPFAGLKMIINVLQAVDAIHRLGVAEVEEGYARMGFRVRSTVWYVPNVIDYCRIGMLLVAIFQESTRPLLTIILIACASLMDGVDGKIARALHQESTLGATLDMSIDRCTGGIICMLLTSVLPKYSQWFITIMMVDIFSHWLRYSHYMRACVSHKTVDAATTRLLSFYYTTRWFLALLCVCYETALLSLLAYMTIPNRVVVDLAIVAGLLSSPFAGLKMIINVLQAVDAIHRLGVAEVEEGYAR